Protein AF-A0AAV6RXW2-F1 (afdb_monomer)

Radius of gyration: 27.21 Å; Cα contacts (8 Å, |Δi|>4): 583; chains: 1; bounding box: 74×42×68 Å

InterPro domains:
  IPR007185 DNA polymerase alpha/delta/epsilon, subunit B [PF04042] (288-405)
  IPR016266 DNA polymerase epsilon, subunit B [PTHR12708] (6-405)
  IPR024639 DNA polymerase epsilon subunit B, N-terminal [PF12213] (5-75)

Mean predicted aligned error: 8.79 Å

Solvent-accessible surface area (backbone atoms only — not comparable to full-atom values): 23362 Å² total; per-residue (Å²): 113,71,63,63,53,52,49,47,51,51,54,56,48,55,36,45,76,73,65,32,42,70,37,73,68,27,47,51,54,52,41,63,62,52,69,80,51,58,79,92,50,43,66,61,51,51,52,52,36,50,54,39,43,70,73,46,80,69,92,56,53,64,40,49,48,68,52,50,53,51,14,50,48,58,67,68,50,61,73,81,78,53,80,86,67,80,78,78,80,35,36,60,90,65,43,57,59,64,42,79,35,80,90,75,74,40,76,40,52,42,91,65,50,90,64,78,81,89,60,96,83,63,54,78,63,56,64,53,46,55,57,51,50,55,48,50,58,50,49,59,50,36,46,69,34,78,54,40,40,77,81,59,92,89,58,81,80,66,89,85,69,84,66,52,67,77,47,58,53,45,63,54,73,71,46,92,59,74,42,59,92,45,34,31,66,26,29,32,41,71,88,45,92,98,40,40,29,38,34,50,99,70,37,72,43,42,48,41,60,91,69,42,42,70,55,95,76,90,86,52,78,71,38,63,30,33,40,30,26,34,35,49,95,80,34,39,40,29,48,35,40,39,67,65,71,85,79,55,70,66,60,53,33,72,73,64,47,57,61,38,72,79,40,65,93,56,85,42,31,69,91,74,36,67,65,58,50,49,53,58,67,71,42,77,77,70,35,77,46,82,49,66,55,51,23,48,75,37,68,68,51,51,53,51,48,52,52,49,50,61,70,30,42,88,63,47,40,50,28,41,38,43,26,28,27,50,48,86,62,77,54,66,95,49,33,68,60,53,48,37,53,27,44,49,53,49,45,53,56,44,63,73,38,60,53,34,55,77,61,26,32,40,37,37,30,54,20,80,72,40,78,68,80,68,88,52,80,74,30,72,36,61,54,61,91,61,45,48,72,41,38,73,74,43,70,55,48,46,70,33,15,30,62,62,84

Sequence (405 aa):
MDVVRKIKTKVSAGFKMRGLILRPEASKYLVEVLESINISELDDVIEKVLDAVEKQPLSSSMIELSVVKTAVQDCTQSCDETIDNVFNVIGAFDVPRYIYSVERKKFVSISMTRHPTPSLCGLARDKAELFRERYTLLQQRTHRHELFTPPAIGAAVEEGQNKFQLKTIEALLGSTAKLGEVIVLGMVTQLKEGKFYLEDQSGTVQLDMSKAQFHNGLYTESCFVLAEGWYEDSVFHVNGFGFPPTEPSSATRAYYGNTNFFGGPSTTSVKASAKLKQLEEENEDAMFIIVSDVWLDSVEVMEKLNLMFSGYAAMPPTCFIMCGNFSSAPYGKTQIKSLKESLKALADAICSFPSIHNSSRFVFVPGPEDPGPGTILPRPPLAEHITEEFRQRVPYSVFTTNPCR

Structure (mmCIF, N/CA/C/O backbone):
data_AF-A0AAV6RXW2-F1
#
_entry.id   AF-A0AAV6RXW2-F1
#
loop_
_atom_site.group_PDB
_atom_site.id
_atom_site.type_symbol
_atom_site.label_atom_id
_atom_site.label_alt_id
_atom_site.label_comp_id
_atom_site.label_asym_id
_atom_site.label_entity_id
_atom_site.label_seq_id
_atom_site.pdbx_PDB_ins_code
_atom_site.Cartn_x
_atom_site.Cartn_y
_atom_site.Cartn_z
_atom_site.occupancy
_atom_site.B_iso_or_equiv
_atom_site.auth_seq_id
_atom_site.auth_comp_id
_atom_site.auth_asym_id
_atom_site.auth_atom_id
_atom_site.pdbx_PDB_model_num
ATOM 1 N N . MET A 1 1 ? 40.373 10.418 32.970 1.00 54.53 1 MET A N 1
ATOM 2 C CA . MET A 1 1 ? 40.756 11.235 31.793 1.00 54.53 1 MET A CA 1
ATOM 3 C C . MET A 1 1 ? 40.830 10.420 30.500 1.00 54.53 1 MET A C 1
ATOM 5 O O . MET A 1 1 ? 40.301 10.888 29.499 1.00 54.53 1 MET A O 1
ATOM 9 N N . ASP A 1 2 ? 41.392 9.205 30.494 1.00 72.00 2 ASP A N 1
ATOM 10 C CA . ASP A 1 2 ? 41.502 8.406 29.256 1.00 72.00 2 ASP A CA 1
ATOM 11 C C . ASP A 1 2 ? 40.171 7.887 28.690 1.00 72.00 2 ASP A C 1
ATOM 13 O O . ASP A 1 2 ? 40.012 7.815 27.473 1.00 72.00 2 ASP A O 1
ATOM 17 N N . VAL A 1 3 ? 39.193 7.571 29.546 1.00 75.31 3 VAL A N 1
ATOM 18 C CA . VAL A 1 3 ? 37.870 7.075 29.115 1.00 75.31 3 VAL A CA 1
ATOM 19 C C . VAL A 1 3 ? 37.087 8.160 28.367 1.00 75.31 3 VAL A C 1
ATOM 21 O O . VAL A 1 3 ? 36.681 7.946 27.230 1.00 75.31 3 VAL A O 1
ATOM 24 N N . VAL A 1 4 ? 36.990 9.364 28.937 1.00 80.88 4 VAL A N 1
ATOM 25 C CA . VAL A 1 4 ? 36.334 10.536 28.323 1.00 80.88 4 VAL A CA 1
ATOM 26 C C . VAL A 1 4 ? 36.948 10.881 26.964 1.00 80.88 4 VAL A C 1
ATOM 28 O O . VAL A 1 4 ? 36.242 11.158 25.994 1.00 80.88 4 VAL A O 1
ATOM 31 N N . ARG A 1 5 ? 38.282 10.812 26.855 1.00 82.44 5 ARG A N 1
ATOM 32 C CA . ARG A 1 5 ? 38.988 11.050 25.590 1.00 82.44 5 ARG A CA 1
ATOM 33 C C . ARG A 1 5 ? 38.635 9.994 24.540 1.00 82.44 5 ARG A C 1
ATOM 35 O O . ARG A 1 5 ? 38.384 10.363 23.396 1.00 82.44 5 ARG A O 1
ATOM 42 N N . LYS A 1 6 ? 38.567 8.712 24.922 1.00 83.62 6 LYS A N 1
ATOM 43 C CA . LYS A 1 6 ? 38.149 7.614 24.032 1.00 83.62 6 LYS A CA 1
ATOM 44 C C . LYS A 1 6 ? 36.700 7.776 23.561 1.00 83.62 6 LYS A C 1
ATOM 46 O O . LYS A 1 6 ? 36.457 7.663 22.361 1.00 83.62 6 LYS A O 1
ATOM 51 N N . ILE A 1 7 ? 35.770 8.106 24.464 1.00 85.88 7 ILE A N 1
ATOM 52 C CA . ILE A 1 7 ? 34.358 8.374 24.131 1.00 85.88 7 ILE A CA 1
ATOM 53 C C . ILE A 1 7 ? 34.267 9.540 23.142 1.00 85.88 7 ILE A C 1
ATOM 55 O O . ILE A 1 7 ? 33.670 9.407 22.077 1.00 85.88 7 ILE A O 1
ATOM 59 N N . LYS A 1 8 ? 34.939 10.661 23.429 1.00 87.81 8 LYS A N 1
ATOM 60 C CA . LYS A 1 8 ? 34.956 11.838 22.549 1.00 87.81 8 LYS A CA 1
ATOM 61 C C . LYS A 1 8 ? 35.471 11.521 21.144 1.00 87.81 8 LYS A C 1
ATOM 63 O O . LYS A 1 8 ? 34.916 12.022 20.163 1.00 87.81 8 LYS A O 1
ATOM 68 N N . THR A 1 9 ? 36.521 10.706 21.032 1.00 88.12 9 THR A N 1
ATOM 69 C CA . THR A 1 9 ? 37.048 10.261 19.736 1.00 88.12 9 THR A CA 1
ATOM 70 C C . THR A 1 9 ? 36.038 9.391 18.994 1.00 88.12 9 THR A C 1
ATOM 72 O O . THR A 1 9 ? 35.799 9.656 17.818 1.00 88.12 9 THR A O 1
ATOM 75 N N . LYS A 1 10 ? 35.403 8.420 19.667 1.00 88.31 10 LYS A N 1
ATOM 76 C CA . LYS A 1 10 ? 34.365 7.564 19.068 1.00 88.31 10 LYS A CA 1
ATOM 77 C C . LYS A 1 10 ? 33.163 8.368 18.573 1.00 88.31 10 LYS A C 1
ATOM 79 O O . LYS A 1 10 ? 32.804 8.257 17.408 1.00 88.31 10 LYS A O 1
ATOM 84 N N . VAL A 1 11 ? 32.616 9.250 19.410 1.00 88.88 11 VAL A N 1
ATOM 85 C CA . VAL A 1 11 ? 31.496 10.137 19.050 1.00 88.88 11 VAL A CA 1
ATOM 86 C C . VAL A 1 11 ? 31.853 11.001 17.840 1.00 88.88 11 VAL A C 1
ATOM 88 O O . VAL A 1 11 ? 31.119 11.051 16.858 1.00 88.88 11 VAL A O 1
ATOM 91 N N . SER A 1 12 ? 33.019 11.651 17.867 1.00 87.75 12 SER A N 1
ATOM 92 C CA . SER A 1 12 ? 33.449 12.508 16.755 1.00 87.75 12 SER A CA 1
ATOM 93 C C . SER A 1 12 ? 33.665 11.715 15.463 1.00 87.75 12 SER A C 1
ATOM 95 O O . SER A 1 12 ? 33.399 12.236 14.382 1.00 87.75 12 SER A O 1
ATOM 97 N N . ALA A 1 13 ? 34.163 10.480 15.559 1.00 88.62 13 ALA A N 1
ATOM 98 C CA . ALA A 1 13 ? 34.334 9.594 14.414 1.00 88.62 13 ALA A CA 1
ATOM 99 C C . ALA A 1 13 ? 32.978 9.162 13.838 1.00 88.62 13 ALA A C 1
ATOM 101 O O . ALA A 1 13 ? 32.778 9.318 12.638 1.00 88.62 13 ALA A O 1
ATOM 102 N N . GLY A 1 14 ? 32.032 8.721 14.674 1.00 87.88 14 GLY A N 1
ATOM 103 C CA . GLY A 1 14 ? 30.694 8.304 14.238 1.00 87.88 14 GLY A CA 1
ATOM 104 C C . GLY A 1 14 ? 29.943 9.411 13.493 1.00 87.88 14 GLY A C 1
ATOM 105 O O . GLY A 1 14 ? 29.490 9.208 12.369 1.00 87.88 14 GLY A O 1
ATOM 106 N N . PHE A 1 15 ? 29.915 10.628 14.049 1.00 89.69 15 PHE A N 1
ATOM 107 C CA . PHE A 1 15 ? 29.293 11.776 13.377 1.00 89.69 15 PHE A CA 1
ATOM 108 C C . PHE A 1 15 ? 29.977 12.103 12.043 1.00 89.69 15 PHE A C 1
ATOM 110 O O . PHE A 1 15 ? 29.293 12.278 11.036 1.00 89.69 15 PHE A O 1
ATOM 117 N N . LYS A 1 16 ? 31.316 12.097 11.989 1.00 87.62 16 LYS A N 1
ATOM 118 C CA . LYS A 1 16 ? 32.053 12.344 10.737 1.00 87.62 16 LYS A CA 1
ATOM 119 C C . LYS A 1 16 ? 31.795 11.279 9.675 1.00 87.62 16 LYS A C 1
ATOM 121 O O . LYS A 1 16 ? 31.683 11.632 8.505 1.00 87.62 16 LYS A O 1
ATOM 126 N N . MET A 1 17 ? 31.670 10.009 10.064 1.00 84.94 17 MET A N 1
ATOM 127 C CA . MET A 1 17 ? 31.330 8.914 9.146 1.00 84.94 17 MET A CA 1
ATOM 128 C C . MET A 1 17 ? 29.948 9.103 8.511 1.00 84.94 17 MET A C 1
ATOM 130 O O . MET A 1 17 ? 29.745 8.716 7.364 1.00 84.94 17 MET A O 1
ATOM 134 N N . ARG A 1 18 ? 29.020 9.760 9.217 1.00 79.25 18 ARG A N 1
ATOM 135 C CA . ARG A 1 18 ? 27.705 10.165 8.696 1.00 79.25 18 ARG A CA 1
ATOM 136 C C . ARG A 1 18 ? 27.711 11.547 8.012 1.00 79.25 18 ARG A C 1
ATOM 138 O O . ARG A 1 18 ? 26.657 12.060 7.653 1.00 79.25 18 ARG A O 1
ATOM 145 N N . GLY A 1 19 ? 28.880 12.167 7.818 1.00 84.06 19 GLY A N 1
ATOM 146 C CA . GLY A 1 19 ? 29.010 13.496 7.202 1.00 84.06 19 GLY A CA 1
ATOM 147 C C . GLY A 1 19 ? 28.550 14.658 8.093 1.00 84.06 19 GLY A C 1
ATOM 148 O O . GLY A 1 19 ? 28.296 15.754 7.593 1.00 84.06 19 GLY A O 1
ATOM 149 N N . LEU A 1 20 ? 28.438 14.432 9.403 1.00 88.81 20 LEU A N 1
ATOM 150 C CA . LEU A 1 20 ? 27.993 15.403 10.399 1.00 88.81 20 LEU A CA 1
ATOM 151 C C . LEU A 1 20 ? 29.170 15.900 11.251 1.00 88.81 20 LEU A C 1
ATOM 153 O O . LEU A 1 20 ? 30.130 15.178 11.526 1.00 88.81 20 LEU A O 1
ATOM 157 N N . ILE A 1 21 ? 29.091 17.148 11.709 1.00 90.38 21 ILE A N 1
ATOM 158 C CA . ILE A 1 21 ? 30.099 17.776 12.566 1.00 90.38 21 ILE A CA 1
ATOM 159 C C . ILE A 1 21 ? 29.407 18.344 13.802 1.00 90.38 21 ILE A C 1
ATOM 161 O O . ILE A 1 21 ? 28.573 19.241 13.710 1.00 90.38 21 ILE A O 1
ATOM 165 N N . LEU A 1 22 ? 29.773 17.845 14.982 1.00 90.25 22 LEU A N 1
ATOM 166 C CA . LEU A 1 22 ? 29.256 18.355 16.252 1.00 90.25 22 LEU A CA 1
ATOM 167 C C . LEU A 1 22 ? 29.900 19.694 16.615 1.00 90.25 22 LEU A C 1
ATOM 169 O O . LEU A 1 22 ? 31.129 19.820 16.627 1.00 90.25 22 LEU A O 1
ATOM 173 N N . ARG A 1 23 ? 29.081 20.675 17.007 1.00 91.56 23 ARG A N 1
ATOM 174 C CA . ARG A 1 23 ? 29.591 21.880 17.673 1.00 91.56 23 ARG A CA 1
ATOM 175 C C . ARG A 1 23 ? 30.205 21.530 19.041 1.00 91.56 23 ARG A C 1
ATOM 177 O O . ARG A 1 23 ? 29.779 20.554 19.663 1.00 91.56 23 ARG A O 1
ATOM 184 N N . PRO A 1 24 ? 31.167 22.324 19.553 1.00 90.69 24 PRO A N 1
ATOM 185 C CA . PRO A 1 24 ? 31.866 22.017 20.806 1.00 90.69 24 PRO A CA 1
ATOM 186 C C . PRO A 1 24 ? 30.937 21.757 22.000 1.00 90.69 24 PRO A C 1
ATOM 188 O O . PRO A 1 24 ? 31.159 20.811 22.752 1.00 90.69 24 PRO A O 1
ATOM 191 N N . GLU A 1 25 ? 29.872 22.548 22.140 1.00 90.75 25 GLU A N 1
ATOM 192 C CA . GLU A 1 25 ? 28.887 22.410 23.221 1.00 90.75 25 GLU A CA 1
ATOM 193 C C . GLU A 1 25 ? 28.057 21.128 23.096 1.00 90.75 25 GLU A C 1
ATOM 195 O O . GLU A 1 25 ? 27.846 20.428 24.083 1.00 90.75 25 GLU A O 1
ATOM 200 N N . ALA A 1 26 ? 27.651 20.778 21.872 1.00 91.06 26 ALA A N 1
ATOM 201 C CA . ALA A 1 26 ? 26.920 19.550 21.576 1.00 91.06 26 ALA A CA 1
ATOM 202 C C . ALA A 1 26 ? 27.782 18.303 21.837 1.00 91.06 26 ALA A C 1
ATOM 204 O O . ALA A 1 26 ? 27.320 17.335 22.436 1.00 91.06 26 ALA A O 1
ATOM 205 N N . SER A 1 27 ? 29.063 18.355 21.448 1.00 91.44 27 SER A N 1
ATOM 206 C CA . SER A 1 27 ? 30.031 17.292 21.729 1.00 91.44 27 SER A CA 1
ATOM 207 C C . SER A 1 27 ? 30.276 17.122 23.225 1.00 91.44 27 SER A C 1
ATOM 209 O O . SER A 1 27 ? 30.355 15.986 23.683 1.00 91.44 27 SER A O 1
ATOM 211 N N . LYS A 1 28 ? 30.392 18.220 23.982 1.00 91.75 28 LYS A N 1
ATOM 212 C CA . LYS A 1 28 ? 30.582 18.163 25.435 1.00 91.75 28 LYS A CA 1
ATOM 213 C C . LYS A 1 28 ? 29.381 17.504 26.115 1.00 91.75 28 LYS A C 1
ATOM 215 O O . LYS A 1 28 ? 29.573 16.540 26.843 1.00 91.75 28 LYS A O 1
ATOM 220 N N . TYR A 1 29 ? 28.170 17.961 25.797 1.00 92.12 29 TYR A N 1
ATOM 221 C CA . TYR A 1 29 ? 26.935 17.393 26.339 1.00 92.12 29 TYR A CA 1
ATOM 222 C C . TYR A 1 29 ? 26.793 15.896 26.034 1.00 92.12 29 TYR A C 1
ATOM 224 O O . TYR A 1 29 ? 26.513 15.109 26.930 1.00 92.12 29 TYR A O 1
ATOM 232 N N . LEU A 1 30 ? 27.028 15.479 24.785 1.00 89.50 30 LEU A N 1
ATOM 233 C CA . LEU A 1 30 ? 26.882 14.070 24.417 1.00 89.50 30 LEU A CA 1
ATOM 234 C C . LEU A 1 30 ? 27.905 13.177 25.128 1.00 89.50 30 LEU A C 1
ATOM 236 O O . LEU A 1 30 ? 27.565 12.079 25.550 1.00 89.50 30 LEU A O 1
ATOM 240 N N . VAL A 1 31 ? 29.144 13.646 25.293 1.00 90.62 31 VAL A N 1
ATOM 241 C CA . VAL A 1 31 ? 30.161 12.906 26.052 1.00 90.62 31 VAL A CA 1
ATOM 242 C C . VAL A 1 31 ? 29.749 12.772 27.521 1.00 90.62 31 VAL A C 1
ATOM 244 O O . VAL A 1 31 ? 29.837 11.669 28.045 1.00 90.62 31 VAL A O 1
ATOM 247 N N . GLU A 1 32 ? 29.227 13.832 28.148 1.00 89.88 32 GLU A N 1
ATOM 248 C CA . GLU A 1 32 ? 28.729 13.797 29.536 1.00 89.88 32 GLU A CA 1
ATOM 249 C C . GLU A 1 32 ? 27.580 12.790 29.722 1.00 89.88 32 GLU A C 1
ATOM 251 O O . GLU A 1 32 ? 27.554 12.061 30.710 1.00 89.88 32 GLU A O 1
ATOM 256 N N . VAL A 1 33 ? 26.653 12.692 28.76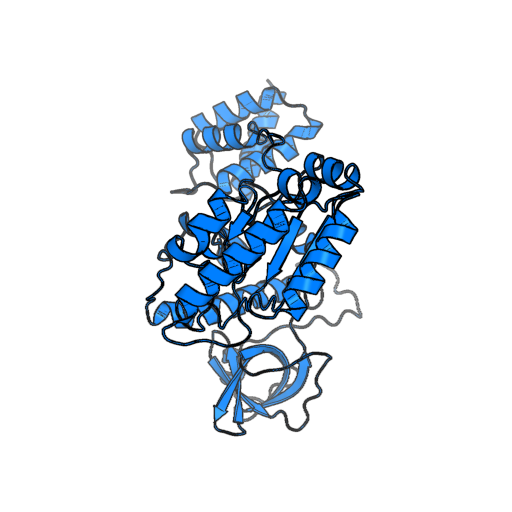2 1.00 86.88 33 VAL A N 1
ATOM 257 C CA . VAL A 1 33 ? 25.564 11.697 28.804 1.00 86.88 33 VAL A CA 1
ATOM 258 C C . VAL A 1 33 ? 26.122 10.273 28.679 1.00 86.88 33 VAL A C 1
ATOM 260 O O . VAL A 1 33 ? 25.771 9.391 29.465 1.00 86.88 33 VAL A O 1
ATOM 263 N N . LEU A 1 34 ? 27.024 10.050 27.720 1.00 87.44 34 LEU A N 1
ATOM 264 C CA . LEU A 1 34 ? 27.576 8.727 27.416 1.00 87.44 34 LEU A CA 1
ATOM 265 C C . LEU A 1 34 ? 28.597 8.222 28.452 1.00 87.44 34 LEU A C 1
ATOM 267 O O . LEU A 1 34 ? 28.897 7.032 28.468 1.00 87.44 34 LEU A O 1
ATOM 271 N N . GLU A 1 35 ? 29.120 9.084 29.330 1.00 86.94 35 GLU A N 1
ATOM 272 C CA . GLU A 1 35 ? 30.011 8.684 30.433 1.00 86.94 35 GLU A CA 1
ATOM 273 C C . GLU A 1 35 ? 29.347 7.709 31.416 1.00 86.94 35 GLU A C 1
ATOM 275 O O . GLU A 1 35 ? 30.037 6.897 32.032 1.00 86.94 35 GLU A O 1
ATOM 280 N N . SER A 1 36 ? 28.019 7.771 31.542 1.00 80.81 36 SER A N 1
ATOM 281 C CA . SER A 1 36 ? 27.227 6.913 32.432 1.00 80.81 36 SER A CA 1
ATOM 282 C C . SER A 1 36 ? 26.891 5.532 31.850 1.00 80.81 36 SER A C 1
ATOM 284 O O . SER A 1 36 ? 26.310 4.702 32.548 1.00 80.81 36 SER A O 1
ATOM 286 N N . ILE A 1 37 ? 27.255 5.274 30.590 1.00 82.50 37 ILE A N 1
ATOM 287 C CA . ILE A 1 37 ? 26.853 4.080 29.837 1.00 82.50 37 ILE A CA 1
ATOM 288 C C . ILE A 1 37 ? 27.973 3.037 29.837 1.00 82.50 37 ILE A C 1
ATOM 290 O O . ILE A 1 37 ? 29.160 3.357 29.737 1.00 82.50 37 ILE A O 1
ATOM 294 N N . ASN A 1 38 ? 27.591 1.763 29.917 1.00 82.50 38 ASN A N 1
ATOM 295 C CA . ASN A 1 38 ? 28.522 0.643 29.849 1.00 82.50 38 ASN A CA 1
ATOM 296 C C . ASN A 1 38 ? 29.293 0.629 28.518 1.00 82.50 38 ASN A C 1
ATOM 298 O O . ASN A 1 38 ? 28.727 0.811 27.442 1.00 82.50 38 ASN A O 1
ATOM 302 N N . ILE A 1 39 ? 30.597 0.332 28.572 1.00 79.00 39 ILE A N 1
ATOM 303 C CA . ILE A 1 39 ? 31.483 0.335 27.390 1.00 79.00 39 ILE A CA 1
ATOM 304 C C . ILE A 1 39 ? 31.010 -0.652 26.308 1.00 79.00 39 ILE A C 1
ATOM 306 O O . ILE A 1 39 ? 31.219 -0.390 25.126 1.00 79.00 39 ILE A O 1
ATOM 310 N N . SER A 1 40 ? 30.372 -1.760 26.702 1.00 80.75 40 SER A N 1
ATOM 311 C CA . SER A 1 40 ? 29.815 -2.767 25.789 1.00 80.75 40 SER A CA 1
ATOM 312 C C . SER A 1 40 ? 28.620 -2.267 24.974 1.00 80.75 40 SER A C 1
ATOM 314 O O . SER A 1 40 ? 28.404 -2.767 23.881 1.00 80.75 40 SER A O 1
ATOM 316 N N . GLU A 1 41 ? 27.870 -1.288 25.485 1.00 82.38 41 GLU A N 1
ATOM 317 C CA . GLU A 1 41 ? 26.663 -0.733 24.849 1.00 82.38 41 GLU A CA 1
ATOM 318 C C . GLU A 1 41 ? 26.932 0.618 24.173 1.00 82.38 41 GLU A C 1
ATOM 320 O O . GLU A 1 41 ? 26.089 1.149 23.453 1.00 82.38 41 GLU A O 1
ATOM 325 N N . LEU A 1 42 ? 28.113 1.198 24.404 1.00 84.56 42 LEU A N 1
ATOM 326 C CA . LEU A 1 42 ? 28.456 2.545 23.961 1.00 84.56 42 LEU A CA 1
ATOM 327 C C . LEU A 1 42 ? 28.309 2.727 22.444 1.00 84.56 42 LEU A C 1
ATOM 329 O O . LEU A 1 42 ? 27.800 3.756 22.008 1.00 84.56 42 LEU A O 1
ATOM 333 N N . ASP A 1 43 ? 28.762 1.755 21.651 1.00 83.75 43 ASP A N 1
ATOM 334 C CA . ASP A 1 43 ? 28.696 1.847 20.188 1.00 83.75 43 ASP A CA 1
ATOM 335 C C . ASP A 1 43 ? 27.235 1.796 19.698 1.00 83.75 43 ASP A C 1
ATOM 337 O O . ASP A 1 43 ? 26.844 2.612 18.863 1.00 83.75 43 ASP A O 1
ATOM 341 N N . ASP A 1 44 ? 26.398 0.953 20.309 1.00 81.19 44 ASP A N 1
ATOM 342 C CA . ASP A 1 44 ? 24.967 0.864 19.994 1.00 81.19 44 ASP A CA 1
ATOM 343 C C . ASP A 1 44 ? 24.220 2.151 20.359 1.00 81.19 44 ASP A C 1
ATOM 345 O O . ASP A 1 44 ? 23.362 2.618 19.609 1.00 81.19 44 ASP A O 1
ATOM 349 N N . VAL A 1 45 ? 24.540 2.761 21.506 1.00 84.75 45 VAL A N 1
ATOM 350 C CA . VAL A 1 45 ? 23.910 4.026 21.913 1.00 84.75 45 VAL A CA 1
ATOM 351 C C . VAL A 1 45 ? 24.362 5.180 21.019 1.00 84.75 45 VAL A C 1
ATOM 353 O O . VAL A 1 45 ? 23.542 6.031 20.670 1.00 84.75 45 VAL A O 1
ATOM 356 N N . ILE A 1 46 ? 25.631 5.211 20.599 1.00 87.44 46 ILE A N 1
ATOM 357 C CA . ILE A 1 46 ? 26.117 6.212 19.640 1.00 87.44 46 ILE A CA 1
ATOM 358 C C . ILE A 1 46 ? 25.357 6.095 18.314 1.00 87.44 46 ILE A C 1
ATOM 360 O O . ILE A 1 46 ? 24.897 7.118 17.807 1.00 87.44 46 ILE A O 1
ATOM 364 N N . GLU A 1 47 ? 25.174 4.885 17.781 1.00 84.94 47 GLU A N 1
ATOM 365 C CA . GLU A 1 47 ? 24.382 4.672 16.561 1.00 84.94 47 GLU A CA 1
ATOM 366 C C . GLU A 1 47 ? 22.913 5.085 16.751 1.00 84.94 47 GLU A C 1
ATOM 368 O O . GLU A 1 47 ? 22.370 5.796 15.907 1.00 84.94 47 GLU A O 1
ATOM 373 N N . LYS A 1 48 ? 22.282 4.766 17.893 1.00 83.50 48 LYS A N 1
ATOM 374 C CA . LYS A 1 48 ? 20.908 5.218 18.199 1.00 83.50 48 LYS A CA 1
ATOM 375 C C . LYS A 1 48 ? 20.779 6.742 18.201 1.00 83.50 48 LYS A C 1
ATOM 377 O O . LYS A 1 48 ? 19.845 7.278 17.605 1.00 83.50 48 LYS A O 1
ATOM 382 N N . VAL A 1 49 ? 21.716 7.445 18.843 1.00 88.19 49 VAL A N 1
ATOM 383 C CA . VAL A 1 49 ? 21.715 8.915 18.880 1.00 88.19 49 VAL A CA 1
ATOM 384 C C . VAL A 1 49 ? 21.980 9.491 17.490 1.00 88.19 49 VAL A C 1
ATOM 386 O O . VAL A 1 49 ? 21.331 10.464 17.112 1.00 88.19 49 VAL A O 1
ATOM 389 N N . LEU A 1 50 ? 22.890 8.903 16.707 1.00 87.12 50 LEU A N 1
ATOM 390 C CA . LEU A 1 50 ? 23.140 9.311 15.320 1.00 87.12 50 LEU A CA 1
ATOM 391 C C . LEU A 1 50 ? 21.882 9.185 14.462 1.00 87.12 50 LEU A C 1
ATOM 393 O O . LEU A 1 50 ? 21.510 10.137 13.777 1.00 87.12 50 LEU A O 1
ATOM 397 N N . ASP A 1 51 ? 21.193 8.051 14.548 1.00 83.12 51 ASP A N 1
ATOM 398 C CA . ASP A 1 51 ? 19.950 7.825 13.821 1.00 83.12 51 ASP A CA 1
ATOM 399 C C . ASP A 1 51 ? 18.843 8.790 14.287 1.00 83.12 51 ASP A C 1
ATOM 401 O O . ASP A 1 51 ? 18.088 9.306 13.462 1.00 83.12 51 ASP A O 1
ATOM 405 N N . ALA A 1 52 ? 18.758 9.104 15.585 1.00 84.62 52 ALA A N 1
ATOM 406 C CA . ALA A 1 52 ? 17.822 10.100 16.114 1.00 84.62 52 ALA A CA 1
ATOM 407 C C . ALA A 1 52 ? 18.149 11.536 15.657 1.00 84.62 52 ALA A C 1
ATOM 409 O O . ALA A 1 52 ? 17.241 12.316 15.375 1.00 84.62 52 ALA A O 1
ATOM 410 N N . VAL A 1 53 ? 19.431 11.891 15.516 1.00 87.62 53 VAL A N 1
ATOM 411 C CA . VAL A 1 53 ? 19.851 13.173 14.925 1.00 87.62 53 VAL A CA 1
ATOM 412 C C . VAL A 1 53 ? 19.475 13.235 13.443 1.00 87.62 53 VAL A C 1
ATOM 414 O O . VAL A 1 53 ? 18.953 14.248 12.983 1.00 87.62 53 VAL A O 1
ATOM 417 N N . GLU A 1 54 ? 19.696 12.158 12.686 1.00 83.50 54 GLU A N 1
ATOM 418 C CA . GLU A 1 54 ? 19.366 12.099 11.256 1.00 83.50 54 GLU A CA 1
ATOM 419 C C . GLU A 1 54 ? 17.856 12.168 10.970 1.00 83.50 54 GLU A C 1
ATOM 421 O O . GLU A 1 54 ? 17.466 12.576 9.874 1.00 83.50 54 GLU A O 1
ATOM 426 N N . LYS A 1 55 ? 17.008 11.801 11.939 1.00 78.50 55 LYS A N 1
ATOM 427 C CA . LYS A 1 55 ? 15.541 11.923 11.859 1.00 78.50 55 LYS A CA 1
ATOM 428 C C . LYS A 1 55 ? 15.027 13.352 12.046 1.00 78.50 55 LYS A C 1
ATOM 430 O O . LYS A 1 55 ? 13.856 13.607 11.774 1.00 78.50 55 LYS A O 1
ATOM 435 N N . GLN A 1 56 ? 15.862 14.277 12.512 1.00 84.31 56 GLN A N 1
ATOM 436 C CA . GLN A 1 56 ? 15.463 15.663 12.749 1.00 84.31 56 GLN A CA 1
ATOM 437 C C . GLN A 1 56 ? 15.667 16.535 11.500 1.00 84.31 56 GLN A C 1
ATOM 439 O O . GLN A 1 56 ? 16.570 16.270 10.706 1.00 84.31 56 GLN A O 1
ATOM 444 N N . PRO A 1 57 ? 14.882 17.615 11.312 1.00 77.25 57 PRO A N 1
ATOM 445 C CA . PRO A 1 57 ? 15.052 18.555 10.204 1.00 77.25 57 PRO A CA 1
ATOM 446 C C . PRO A 1 57 ? 16.346 19.377 10.357 1.00 77.25 57 PRO A C 1
ATOM 448 O O . PRO A 1 57 ? 16.350 20.489 10.881 1.00 77.25 57 PRO A O 1
ATOM 451 N N . LEU A 1 58 ? 17.466 18.820 9.893 1.00 82.00 58 LEU A N 1
ATOM 452 C CA . LEU A 1 58 ? 18.775 19.468 9.961 1.00 82.00 58 LEU A CA 1
ATOM 453 C C . LEU A 1 58 ? 18.888 20.605 8.937 1.00 82.00 58 LEU A C 1
ATOM 455 O O . LEU A 1 58 ? 18.740 20.393 7.733 1.00 82.00 58 LEU A O 1
ATOM 459 N N . SER A 1 59 ? 19.227 21.806 9.408 1.00 77.12 59 SER A N 1
ATOM 460 C CA . SER A 1 59 ? 19.501 22.973 8.557 1.00 77.12 59 SER A CA 1
ATOM 461 C C . SER A 1 59 ? 20.904 22.955 7.938 1.00 77.12 59 SER A C 1
ATOM 463 O O . SER A 1 59 ? 21.141 23.595 6.915 1.00 77.12 59 SER A O 1
ATOM 465 N N . SER A 1 60 ? 21.847 22.225 8.543 1.00 83.69 60 SER A N 1
ATOM 466 C CA . SER A 1 60 ? 23.225 22.085 8.068 1.00 83.69 60 SER A CA 1
ATOM 467 C C . SER A 1 60 ? 23.872 20.800 8.598 1.00 83.69 60 SER A C 1
ATOM 469 O O . SER A 1 60 ? 23.345 20.165 9.510 1.00 83.69 60 SER A O 1
ATOM 471 N N . SER A 1 61 ? 25.044 20.438 8.069 1.00 85.75 61 SER A N 1
ATOM 472 C CA . SER A 1 61 ? 25.876 19.351 8.613 1.00 85.75 61 SER A CA 1
ATOM 473 C C . SER A 1 61 ? 26.514 19.691 9.968 1.00 85.75 61 SER A C 1
ATOM 475 O O . SER A 1 61 ? 27.080 18.810 10.613 1.00 85.75 61 SER A O 1
ATOM 477 N N . MET A 1 62 ? 26.422 20.949 10.417 1.00 88.56 62 MET A N 1
ATOM 478 C CA . MET A 1 62 ? 26.894 21.395 11.726 1.00 88.56 62 MET A CA 1
ATOM 479 C C . MET A 1 62 ? 25.784 21.209 12.764 1.00 88.56 62 MET A C 1
ATOM 481 O O . MET A 1 62 ? 24.823 21.977 12.806 1.00 88.56 62 MET A O 1
ATOM 485 N N . ILE A 1 63 ? 25.931 20.207 13.626 1.00 91.75 63 ILE A N 1
ATOM 486 C CA . ILE A 1 63 ? 24.909 19.811 14.595 1.00 91.75 63 ILE A CA 1
ATOM 487 C C . ILE A 1 63 ? 24.991 20.677 15.857 1.00 91.75 63 ILE A C 1
ATOM 489 O O . ILE A 1 63 ? 26.031 20.755 16.524 1.00 91.75 63 ILE A O 1
ATOM 493 N N . GLU A 1 64 ? 23.874 21.327 16.177 1.00 91.44 64 GLU A N 1
ATOM 494 C CA . GLU A 1 64 ? 23.708 22.202 17.339 1.00 91.44 64 GLU A CA 1
ATOM 495 C C . GLU A 1 64 ? 23.286 21.429 18.595 1.00 91.44 64 GLU A C 1
ATOM 497 O O . GLU A 1 64 ? 22.794 20.302 18.532 1.00 91.44 64 GLU A O 1
ATOM 502 N N . LEU A 1 65 ? 23.475 22.046 19.765 1.00 91.00 65 LEU A N 1
ATOM 503 C CA . LEU A 1 65 ? 23.173 21.423 21.056 1.00 91.00 65 LEU A CA 1
ATOM 504 C C . LEU A 1 65 ? 21.690 21.040 21.196 1.00 91.00 65 LEU A C 1
ATOM 506 O O . LEU A 1 65 ? 21.385 20.005 21.780 1.00 91.00 65 LEU A O 1
ATOM 510 N N . SER A 1 66 ? 20.775 21.852 20.661 1.00 89.94 66 SER A N 1
ATOM 511 C CA . SER A 1 66 ? 19.327 21.592 20.667 1.00 89.94 66 SER A CA 1
ATOM 512 C C . SER A 1 66 ? 18.970 20.279 19.963 1.00 89.94 66 SER A C 1
ATOM 514 O O . SER A 1 66 ? 18.191 19.488 20.494 1.00 89.94 66 SER A O 1
ATOM 516 N N . VAL A 1 67 ? 19.600 20.016 18.816 1.00 89.62 67 VAL A N 1
ATOM 517 C CA . VAL A 1 67 ? 19.398 18.800 18.015 1.00 89.62 67 VAL A CA 1
ATOM 518 C C . VAL A 1 67 ? 19.859 17.565 18.788 1.00 89.62 67 VAL A C 1
ATOM 520 O O . VAL A 1 67 ? 19.140 16.572 18.877 1.00 89.62 67 VAL A O 1
ATOM 523 N N . VAL A 1 68 ? 21.038 17.634 19.416 1.00 90.19 68 VAL A N 1
ATOM 524 C CA . VAL A 1 68 ? 21.567 16.518 20.217 1.00 90.19 68 VAL A CA 1
ATOM 525 C C . VAL A 1 68 ? 20.735 16.278 21.473 1.00 90.19 68 VAL A C 1
ATOM 527 O O . VAL A 1 68 ? 20.469 15.129 21.799 1.00 90.19 68 VAL A O 1
ATOM 530 N N . LYS A 1 69 ? 20.287 17.331 22.167 1.00 89.19 69 LYS A N 1
ATOM 531 C CA . LYS A 1 69 ? 19.405 17.188 23.337 1.00 89.19 69 LYS A CA 1
ATOM 532 C C . LYS A 1 69 ? 18.106 16.475 22.981 1.00 89.19 69 LYS A C 1
ATOM 534 O O . LYS A 1 69 ? 17.733 15.546 23.686 1.00 89.19 69 LYS A O 1
ATOM 539 N N . THR A 1 70 ? 17.478 16.871 21.877 1.00 85.62 70 THR A N 1
ATOM 540 C CA . THR A 1 70 ? 16.253 16.230 21.378 1.00 85.62 70 THR A CA 1
ATOM 541 C C . THR A 1 70 ? 16.522 14.770 21.015 1.00 85.62 70 THR A C 1
ATOM 543 O O . THR A 1 70 ? 15.817 13.890 21.481 1.00 85.62 70 THR A O 1
ATOM 546 N N . ALA A 1 71 ? 17.619 14.484 20.303 1.00 86.94 71 ALA A N 1
ATOM 547 C CA . ALA A 1 71 ? 17.988 13.111 19.945 1.00 86.94 71 ALA A CA 1
ATOM 548 C C . ALA A 1 71 ? 18.227 12.221 21.174 1.00 86.94 71 ALA A C 1
ATOM 550 O O . ALA A 1 71 ? 17.798 11.072 21.204 1.00 86.94 71 ALA A O 1
ATOM 551 N N . VAL A 1 72 ? 18.918 12.741 22.191 1.00 87.12 72 VAL A N 1
ATOM 552 C CA . VAL A 1 72 ? 19.168 12.012 23.440 1.00 87.12 72 VAL A CA 1
ATOM 553 C C . VAL A 1 72 ? 17.863 11.789 24.206 1.00 87.12 72 VAL A C 1
ATOM 555 O O . VAL A 1 72 ? 17.669 10.697 24.728 1.00 87.12 72 VAL A O 1
ATOM 558 N N . GLN A 1 73 ? 16.966 12.779 24.246 1.00 83.00 73 GLN A N 1
ATOM 559 C CA . GLN A 1 73 ? 15.635 12.644 24.846 1.00 83.00 73 GLN A CA 1
ATOM 560 C C . GLN A 1 73 ? 14.783 11.598 24.123 1.00 83.00 73 GLN A C 1
ATOM 562 O O . GLN A 1 73 ? 14.197 10.754 24.788 1.00 83.00 73 GLN A O 1
ATOM 567 N N . ASP A 1 74 ? 14.784 11.584 22.791 1.00 77.75 74 ASP A N 1
ATOM 568 C CA . ASP A 1 74 ? 14.091 10.568 21.990 1.00 77.75 74 ASP A CA 1
ATOM 569 C C . ASP A 1 74 ? 14.661 9.159 22.234 1.00 77.75 74 ASP A C 1
ATOM 571 O O . ASP A 1 74 ? 13.939 8.168 22.177 1.00 77.75 74 ASP A O 1
ATOM 575 N N . CYS A 1 75 ? 15.967 9.050 22.510 1.00 77.00 75 CYS A N 1
ATOM 576 C CA . CYS A 1 75 ? 16.610 7.771 22.817 1.00 77.00 75 CYS A CA 1
ATOM 577 C C . CYS A 1 75 ? 16.331 7.282 24.246 1.00 77.00 75 CYS A C 1
ATOM 579 O O . CYS A 1 75 ? 16.368 6.074 24.481 1.00 77.00 75 CYS A O 1
ATOM 581 N N . THR A 1 76 ? 16.105 8.190 25.203 1.00 71.12 76 THR A N 1
ATOM 582 C CA . THR A 1 76 ? 15.809 7.849 26.607 1.00 71.12 76 THR A CA 1
ATOM 583 C C . THR A 1 76 ? 14.321 7.688 26.873 1.00 71.12 76 THR A C 1
ATOM 585 O O . THR A 1 76 ? 13.940 6.871 27.707 1.00 71.12 76 THR A O 1
ATOM 588 N N . GLN A 1 77 ? 13.473 8.400 26.133 1.00 61.50 77 GLN A N 1
ATOM 589 C CA . GLN A 1 77 ? 12.059 8.088 25.990 1.00 61.50 77 GLN A CA 1
ATOM 590 C C . GLN A 1 77 ? 11.924 6.869 25.073 1.00 61.50 77 GLN A C 1
ATOM 592 O O . GLN A 1 77 ? 11.423 6.958 23.954 1.00 61.50 77 GLN A O 1
ATOM 597 N N . SER A 1 78 ? 12.327 5.687 25.555 1.00 52.84 78 SER A N 1
ATOM 598 C CA . SER A 1 78 ? 11.623 4.482 25.120 1.00 52.84 78 SER A CA 1
ATOM 599 C C . SER A 1 78 ? 10.158 4.787 25.375 1.00 52.84 78 SER A C 1
ATOM 601 O O . SER A 1 78 ? 9.810 5.033 26.531 1.00 52.84 78 SER A O 1
ATOM 603 N N . CYS A 1 79 ? 9.356 4.918 24.316 1.00 49.94 79 CYS A N 1
ATOM 604 C CA . CYS A 1 79 ? 7.943 5.224 24.445 1.00 49.94 79 CYS A CA 1
ATOM 605 C C . CYS A 1 79 ? 7.412 4.342 25.569 1.00 49.94 79 CYS A C 1
ATOM 607 O O . CYS A 1 79 ? 7.591 3.123 25.505 1.00 49.94 79 CYS A O 1
ATOM 609 N N . ASP A 1 80 ? 6.875 4.954 26.625 1.00 43.38 80 ASP A N 1
ATOM 610 C CA . ASP A 1 80 ? 6.079 4.231 27.600 1.00 43.38 80 ASP A CA 1
ATOM 611 C C . ASP A 1 80 ? 4.954 3.640 26.752 1.00 43.38 80 ASP A C 1
ATOM 613 O O . ASP A 1 80 ? 4.008 4.331 26.375 1.00 43.38 80 ASP A O 1
ATOM 617 N N . GLU A 1 81 ? 5.149 2.405 26.283 1.00 50.78 81 GLU A N 1
ATOM 618 C CA . GLU A 1 81 ? 4.147 1.619 25.588 1.00 50.78 81 GLU A CA 1
ATOM 619 C C . GLU A 1 81 ? 3.110 1.321 26.667 1.00 50.78 81 GLU A C 1
ATOM 621 O O . GLU A 1 81 ? 3.108 0.248 27.282 1.00 50.78 81 GLU A O 1
ATOM 626 N N . THR A 1 82 ? 2.308 2.334 26.994 1.00 46.69 82 THR A N 1
ATOM 627 C CA . THR A 1 82 ? 1.122 2.184 27.806 1.00 46.69 82 THR A CA 1
ATOM 628 C C . THR A 1 82 ? 0.294 1.111 27.117 1.00 46.69 82 THR A C 1
ATOM 630 O O . THR A 1 82 ? 0.123 1.112 25.894 1.00 46.69 82 THR A O 1
ATOM 633 N N . ILE A 1 83 ? -0.153 0.138 27.908 1.00 49.91 83 ILE A N 1
ATOM 634 C CA . ILE A 1 83 ? -0.871 -1.063 27.453 1.00 49.91 83 ILE A CA 1
ATOM 635 C C . ILE A 1 83 ? -2.091 -0.691 26.580 1.00 49.91 83 ILE A C 1
ATOM 637 O O . ILE A 1 83 ? -2.512 -1.469 25.727 1.00 49.91 83 ILE A O 1
ATOM 641 N N . ASP A 1 84 ? -2.589 0.539 26.708 1.00 47.16 84 ASP A N 1
ATOM 642 C CA . ASP A 1 84 ? -3.700 1.094 25.936 1.00 47.16 84 ASP A CA 1
ATOM 643 C C . ASP A 1 84 ? -3.456 1.167 24.410 1.00 47.16 84 ASP A C 1
ATOM 645 O O . ASP A 1 84 ? -4.420 1.183 23.647 1.00 47.16 84 ASP A O 1
ATOM 649 N N . ASN A 1 85 ? -2.201 1.140 23.934 1.00 61.97 85 ASN A N 1
ATOM 650 C CA . ASN A 1 85 ? -1.851 1.362 22.519 1.00 61.97 85 ASN A CA 1
ATOM 651 C C . ASN A 1 85 ? -1.459 0.095 21.724 1.00 61.97 85 ASN A C 1
ATOM 653 O O . ASN A 1 85 ? -0.857 0.213 20.655 1.00 61.97 85 ASN A O 1
ATOM 657 N N . VAL A 1 86 ? -1.777 -1.117 22.201 1.00 84.00 86 VAL A N 1
ATOM 658 C CA . VAL A 1 86 ? -1.359 -2.382 21.543 1.00 84.00 86 VAL A CA 1
ATOM 659 C C . VAL A 1 86 ? -2.039 -2.610 20.185 1.00 84.00 86 VAL A C 1
ATOM 661 O O . VAL A 1 86 ? -1.420 -3.143 19.267 1.00 84.00 86 VAL A O 1
ATOM 664 N N . PHE A 1 87 ? -3.291 -2.172 20.016 1.00 90.00 87 PHE A N 1
ATOM 665 C CA . PHE A 1 87 ? -4.033 -2.335 18.763 1.00 90.00 87 PHE A CA 1
ATOM 666 C C . PHE A 1 87 ? -4.565 -0.991 18.260 1.00 90.00 87 PHE A C 1
ATOM 668 O O . PHE A 1 87 ? -5.430 -0.384 18.892 1.00 90.00 87 PHE A O 1
ATOM 675 N N . ASN A 1 88 ? -4.049 -0.575 17.099 1.00 93.44 88 ASN A N 1
ATOM 676 C CA . ASN A 1 88 ? -4.354 0.679 16.419 1.00 93.44 88 ASN A CA 1
ATOM 677 C C . ASN A 1 88 ? -4.891 0.401 15.011 1.00 93.44 88 ASN A C 1
ATOM 679 O O . ASN A 1 88 ? -4.450 -0.547 14.366 1.00 93.44 88 ASN A O 1
ATOM 683 N N . VAL A 1 89 ? -5.785 1.264 14.533 1.00 96.25 89 VAL A N 1
ATOM 684 C CA . VAL A 1 89 ? -6.272 1.276 13.147 1.00 96.25 89 VAL A CA 1
ATOM 685 C C . VAL A 1 89 ? -5.764 2.554 12.496 1.00 96.25 89 VAL A C 1
ATOM 687 O O . VAL A 1 89 ? -5.994 3.641 13.023 1.00 96.25 89 VAL A O 1
ATOM 690 N N . ILE A 1 90 ? -5.064 2.435 11.372 1.00 97.44 90 ILE A N 1
ATOM 691 C CA . ILE A 1 90 ? -4.402 3.560 10.710 1.00 97.44 90 ILE A CA 1
ATOM 692 C C . ILE A 1 90 ? -5.101 3.828 9.375 1.00 97.44 90 ILE A C 1
ATOM 694 O O . ILE A 1 90 ? -5.127 2.983 8.474 1.00 97.44 90 ILE A O 1
ATOM 698 N N . GLY A 1 91 ? -5.665 5.028 9.239 1.00 97.69 91 GLY A N 1
ATOM 699 C CA . GLY A 1 91 ? -6.245 5.496 7.986 1.00 97.69 91 GLY A CA 1
ATOM 700 C C . GLY A 1 91 ? -5.171 5.774 6.931 1.00 97.69 91 GLY A C 1
ATOM 701 O O . GLY A 1 91 ? -4.044 6.155 7.236 1.00 97.69 91 GLY A O 1
ATOM 702 N N . ALA A 1 92 ? -5.521 5.636 5.653 1.00 97.12 92 ALA A N 1
ATOM 703 C CA . ALA A 1 92 ? -4.624 5.872 4.523 1.00 97.12 92 ALA A CA 1
ATOM 704 C C . ALA A 1 92 ? -4.069 7.303 4.484 1.00 97.12 92 ALA A C 1
ATOM 706 O O . ALA A 1 92 ? -2.950 7.506 4.016 1.00 97.12 92 ALA A O 1
ATOM 707 N N . PHE A 1 93 ? -4.835 8.282 4.974 1.00 95.56 93 PHE A N 1
ATOM 708 C CA . PHE A 1 93 ? -4.420 9.686 5.036 1.00 95.56 93 PHE A CA 1
ATOM 709 C C . PHE A 1 93 ? -3.511 10.000 6.234 1.00 95.56 93 PHE A C 1
ATOM 711 O O . PHE A 1 93 ? -2.867 11.046 6.234 1.00 95.56 93 PHE A O 1
ATOM 718 N N . ASP A 1 94 ? -3.403 9.077 7.194 1.00 95.19 94 ASP A N 1
ATOM 719 C CA . ASP A 1 94 ? -2.553 9.189 8.386 1.00 95.19 94 ASP A CA 1
ATOM 720 C C . ASP A 1 94 ? -1.235 8.410 8.235 1.00 95.19 94 ASP A C 1
ATOM 722 O O . ASP A 1 94 ? -0.374 8.424 9.118 1.00 95.19 94 ASP A O 1
ATOM 726 N N . VAL A 1 95 ? -1.053 7.713 7.108 1.00 95.50 95 VAL A N 1
ATOM 727 C CA . VAL A 1 95 ? 0.182 6.987 6.805 1.00 95.50 95 VAL A CA 1
ATOM 728 C C . VAL A 1 95 ? 1.340 7.983 6.659 1.00 95.50 95 VAL A C 1
ATOM 730 O O . VAL A 1 95 ? 1.261 8.900 5.835 1.00 95.50 95 VAL A O 1
ATOM 733 N N . PRO A 1 96 ? 2.456 7.797 7.390 1.00 93.69 96 PRO A N 1
ATOM 734 C CA . PRO A 1 96 ? 3.579 8.717 7.317 1.00 93.69 96 PRO A CA 1
ATOM 735 C C . PRO A 1 96 ? 4.201 8.691 5.919 1.00 93.69 96 PRO A C 1
ATOM 737 O O . PRO A 1 96 ? 4.573 7.638 5.392 1.00 93.69 96 PRO A O 1
ATOM 740 N N . ARG A 1 97 ? 4.331 9.872 5.308 1.00 93.50 97 ARG A N 1
ATOM 741 C CA . ARG A 1 97 ? 4.895 10.009 3.965 1.00 93.50 97 ARG A CA 1
ATOM 742 C C . ARG A 1 97 ? 6.410 10.182 4.019 1.00 93.50 97 ARG A C 1
ATOM 744 O O . ARG A 1 97 ? 6.921 11.163 4.560 1.00 93.50 97 ARG A O 1
ATOM 751 N N . TYR A 1 98 ? 7.112 9.257 3.373 1.00 93.50 98 TYR A N 1
ATOM 752 C CA . TYR A 1 98 ? 8.560 9.282 3.191 1.00 93.50 98 TYR A CA 1
ATOM 753 C C . TYR A 1 98 ? 8.920 9.415 1.713 1.00 93.50 98 TYR A C 1
ATOM 755 O O . TYR A 1 98 ? 8.257 8.842 0.854 1.00 93.50 98 TYR A O 1
ATOM 763 N N . ILE A 1 99 ? 10.006 10.130 1.433 1.00 93.62 99 ILE A N 1
ATOM 764 C CA . ILE A 1 99 ? 10.586 10.293 0.102 1.00 93.62 99 ILE A CA 1
ATOM 765 C C . ILE A 1 99 ? 11.951 9.607 0.079 1.00 93.62 99 ILE A C 1
ATOM 767 O O . ILE A 1 99 ? 12.766 9.794 0.986 1.00 93.62 99 ILE A O 1
ATOM 771 N N . TYR A 1 100 ? 12.212 8.809 -0.954 1.00 93.94 100 TYR A N 1
ATOM 772 C CA . TYR A 1 100 ? 13.524 8.200 -1.141 1.00 93.94 100 TYR A CA 1
ATOM 773 C C . TYR A 1 100 ? 14.521 9.232 -1.681 1.00 93.94 100 TYR A C 1
ATOM 775 O O . TYR A 1 100 ? 14.331 9.793 -2.757 1.00 93.94 100 TYR A O 1
ATOM 783 N N . SER A 1 101 ? 15.607 9.469 -0.947 1.00 90.44 101 SER A N 1
ATOM 784 C CA . SER A 1 101 ? 16.732 10.280 -1.407 1.00 90.44 101 SER A CA 1
ATOM 785 C C . SER A 1 101 ? 17.751 9.382 -2.100 1.00 90.44 101 SER A C 1
ATOM 787 O O . SER A 1 101 ? 18.404 8.571 -1.445 1.00 90.44 101 SER A O 1
ATOM 789 N N . VAL A 1 102 ? 17.918 9.555 -3.414 1.00 87.38 102 VAL A N 1
ATOM 790 C CA . VAL A 1 102 ? 18.905 8.810 -4.217 1.00 87.38 102 VAL A CA 1
ATOM 791 C C . VAL A 1 102 ? 20.335 9.098 -3.744 1.00 87.38 102 VAL A C 1
ATOM 793 O O . VAL A 1 102 ? 21.139 8.178 -3.625 1.00 87.38 102 VAL A O 1
ATOM 796 N N . GLU A 1 103 ? 20.631 10.354 -3.394 1.00 85.00 103 GLU A N 1
ATOM 797 C CA . GLU A 1 103 ? 21.943 10.780 -2.883 1.00 85.00 103 GLU A CA 1
ATOM 798 C C . GLU A 1 103 ? 22.288 10.105 -1.551 1.00 85.00 103 GLU A C 1
ATOM 800 O O . GLU A 1 103 ? 23.379 9.565 -1.382 1.00 85.00 103 GLU A O 1
ATOM 805 N N . ARG A 1 104 ? 21.342 10.108 -0.600 1.00 84.56 104 ARG A N 1
ATOM 806 C CA . ARG A 1 104 ? 21.545 9.518 0.734 1.00 84.56 104 ARG A CA 1
ATOM 807 C C . ARG A 1 104 ? 21.295 8.013 0.766 1.00 84.56 104 ARG A C 1
ATOM 809 O O . ARG A 1 104 ? 21.578 7.381 1.778 1.00 84.56 104 ARG A O 1
ATOM 816 N N . LYS A 1 105 ? 20.704 7.458 -0.296 1.00 89.25 105 LYS A N 1
ATOM 817 C CA . LYS A 1 105 ? 20.157 6.096 -0.375 1.00 89.25 105 LYS A CA 1
ATOM 818 C C . LYS A 1 105 ? 19.236 5.737 0.802 1.00 89.25 105 LYS A C 1
ATOM 820 O O . LYS A 1 105 ? 19.159 4.582 1.211 1.00 89.25 105 LYS A O 1
ATOM 825 N N . LYS A 1 106 ? 18.515 6.723 1.342 1.00 90.12 106 LYS A N 1
ATOM 826 C CA . LYS A 1 106 ? 17.674 6.610 2.546 1.00 90.12 106 LYS A CA 1
ATOM 827 C C . LYS A 1 106 ? 16.296 7.216 2.314 1.00 90.12 106 LYS A C 1
ATOM 829 O O . LYS A 1 106 ? 16.139 8.134 1.510 1.00 90.12 106 LYS A O 1
ATOM 834 N N . PHE A 1 107 ? 15.314 6.731 3.064 1.00 92.19 107 PHE A N 1
ATOM 835 C CA . PHE A 1 107 ? 14.008 7.371 3.163 1.00 92.19 107 PHE A CA 1
ATOM 836 C C . PHE A 1 107 ? 14.051 8.529 4.155 1.00 92.19 107 PHE A C 1
ATOM 838 O O . PHE A 1 107 ? 14.545 8.382 5.270 1.00 92.19 107 PHE A O 1
ATOM 845 N N . VAL A 1 108 ? 13.515 9.672 3.745 1.00 90.38 108 VAL A N 1
ATOM 846 C CA . VAL A 1 108 ? 13.463 10.901 4.537 1.00 90.38 108 VAL A CA 1
ATOM 847 C C . VAL A 1 108 ? 12.004 11.326 4.669 1.00 90.38 108 VAL A C 1
ATOM 849 O O . VAL A 1 108 ? 11.250 11.233 3.702 1.00 90.38 108 VAL A O 1
ATOM 852 N N . SER A 1 109 ? 11.587 11.760 5.859 1.00 89.69 109 SER A N 1
ATOM 853 C CA . SER A 1 109 ? 10.223 12.263 6.075 1.00 89.69 109 SER A CA 1
ATOM 854 C C . SER A 1 109 ? 9.925 13.421 5.125 1.00 89.69 109 SER A C 1
ATOM 856 O O . SER A 1 109 ? 10.779 14.293 4.947 1.00 89.69 109 SER A O 1
ATOM 858 N N . ILE A 1 110 ? 8.715 13.484 4.558 1.00 89.25 110 ILE A N 1
ATOM 859 C CA . ILE A 1 110 ? 8.327 14.574 3.651 1.00 89.25 110 ILE A CA 1
ATOM 860 C C . ILE A 1 110 ? 8.537 15.958 4.280 1.00 89.25 110 ILE A C 1
ATOM 862 O O . ILE A 1 110 ? 8.996 16.867 3.589 1.00 89.25 110 ILE A O 1
ATOM 866 N N . SER A 1 111 ? 8.309 16.093 5.593 1.00 86.38 111 SER A N 1
ATOM 867 C CA . SER A 1 111 ? 8.498 17.337 6.356 1.00 86.38 111 SER A CA 1
ATOM 868 C C . SER A 1 111 ? 9.939 17.857 6.359 1.00 86.38 111 SER A C 1
ATOM 870 O O . SER A 1 111 ? 10.171 19.031 6.626 1.00 86.38 111 SER A O 1
ATOM 872 N N . MET A 1 112 ? 10.911 16.997 6.049 1.00 84.00 112 MET A N 1
ATOM 873 C CA . MET A 1 112 ? 12.335 17.326 5.967 1.00 84.00 112 MET A CA 1
ATOM 874 C C . MET A 1 112 ? 12.810 17.539 4.524 1.00 84.00 112 MET A C 1
ATOM 876 O O . MET A 1 112 ? 14.007 17.683 4.270 1.00 84.00 112 MET A O 1
ATOM 880 N N . THR A 1 113 ? 11.893 17.516 3.558 1.00 86.00 113 THR A N 1
ATOM 881 C CA . THR A 1 113 ? 12.196 17.689 2.137 1.00 86.00 113 THR A CA 1
ATOM 882 C C . THR A 1 113 ? 11.572 18.973 1.597 1.00 86.00 113 THR A C 1
ATOM 884 O O . THR A 1 113 ? 10.804 19.648 2.272 1.00 86.00 113 THR A O 1
ATOM 887 N N . ARG A 1 114 ? 11.895 19.316 0.346 1.00 85.81 114 ARG A N 1
ATOM 888 C CA . ARG A 1 114 ? 11.257 20.429 -0.378 1.00 85.81 114 ARG A CA 1
ATOM 889 C C . ARG A 1 114 ? 10.003 19.997 -1.150 1.00 85.81 114 ARG A C 1
ATOM 891 O O . ARG A 1 114 ? 9.511 20.771 -1.968 1.00 85.81 114 ARG A O 1
ATOM 898 N N . HIS A 1 115 ? 9.531 18.762 -0.961 1.00 86.19 115 HIS A N 1
ATOM 899 C CA . HIS A 1 115 ? 8.324 18.290 -1.634 1.00 86.19 115 HIS A CA 1
ATOM 900 C C . HIS A 1 115 ? 7.085 19.010 -1.085 1.00 86.19 115 HIS A C 1
ATOM 902 O O . HIS A 1 115 ? 7.004 19.249 0.121 1.00 86.19 115 HIS A O 1
ATOM 908 N N . PRO A 1 116 ? 6.117 19.357 -1.951 1.00 87.62 116 PRO A N 1
ATOM 909 C CA . PRO A 1 116 ? 4.868 19.952 -1.506 1.00 87.62 116 PRO A CA 1
ATOM 910 C C . PRO A 1 116 ? 4.042 18.945 -0.700 1.00 87.62 116 PRO A C 1
ATOM 912 O O . PRO A 1 116 ? 4.051 17.741 -0.974 1.00 87.62 116 PRO A O 1
ATOM 915 N N . THR A 1 117 ? 3.286 19.451 0.272 1.00 88.19 117 THR A N 1
ATOM 916 C CA . THR A 1 117 ? 2.280 18.661 0.988 1.00 88.19 117 THR A CA 1
ATOM 917 C C . THR A 1 117 ? 1.238 18.129 -0.008 1.00 88.19 117 THR A C 1
ATOM 919 O O . THR A 1 117 ? 0.779 18.901 -0.853 1.00 88.19 117 THR A O 1
ATOM 922 N N . PRO A 1 118 ? 0.849 16.840 0.061 1.00 91.38 118 PRO A N 1
ATOM 923 C CA . PRO A 1 118 ? -0.173 16.288 -0.825 1.00 91.38 118 PRO A CA 1
ATOM 924 C C . PRO A 1 118 ? -1.511 17.020 -0.686 1.00 91.38 118 PRO A C 1
ATOM 926 O O . PRO A 1 118 ? -1.936 17.355 0.418 1.00 91.38 118 PRO A O 1
ATOM 929 N N . SER A 1 119 ? -2.201 17.194 -1.809 1.00 92.19 119 SER A N 1
ATOM 930 C CA . SER A 1 119 ? -3.577 17.684 -1.878 1.00 92.19 119 SER A CA 1
ATOM 931 C C . SER A 1 119 ? -4.420 16.749 -2.749 1.00 92.19 119 SER A C 1
ATOM 933 O O . SER A 1 119 ? -3.892 16.037 -3.604 1.00 92.19 119 SER A O 1
ATOM 935 N N . LEU A 1 120 ? -5.743 16.749 -2.545 1.00 91.31 120 LEU A N 1
ATOM 936 C CA . LEU A 1 120 ? -6.663 15.960 -3.374 1.00 91.31 120 LEU A CA 1
ATOM 937 C C . LEU A 1 120 ? -6.641 16.427 -4.840 1.00 91.31 120 LEU A C 1
ATOM 939 O O . LEU A 1 120 ? -6.630 15.618 -5.763 1.00 91.31 120 LEU A O 1
ATOM 943 N N . CYS A 1 121 ? -6.596 17.745 -5.043 1.00 92.31 121 CYS A N 1
ATOM 944 C CA . CYS A 1 121 ? -6.477 18.375 -6.354 1.00 92.31 121 CYS A CA 1
ATOM 945 C C . CYS A 1 121 ? -5.009 18.737 -6.618 1.00 92.31 121 CYS A C 1
ATOM 947 O O . CYS A 1 121 ? -4.611 19.893 -6.455 1.00 92.31 121 CYS A O 1
ATOM 949 N N . GLY A 1 122 ? -4.211 17.729 -6.973 1.00 92.50 122 GLY A N 1
ATOM 950 C CA . GLY A 1 122 ? -2.791 17.890 -7.290 1.00 92.50 122 GLY A CA 1
ATOM 951 C C . GLY A 1 122 ? -2.525 18.642 -8.600 1.00 92.50 122 GLY A C 1
ATOM 952 O O . GLY A 1 122 ? -3.412 18.868 -9.426 1.00 92.50 122 GLY A O 1
ATOM 953 N N . LEU A 1 123 ? -1.265 19.012 -8.805 1.00 94.75 123 LEU A N 1
ATOM 954 C CA . LEU A 1 123 ? -0.747 19.621 -10.027 1.00 94.75 123 LEU A CA 1
ATOM 955 C C . LEU A 1 123 ? -0.410 18.549 -11.076 1.00 94.75 123 LEU A C 1
ATOM 957 O O . LEU A 1 123 ? -0.220 17.374 -10.767 1.00 94.75 123 LEU A O 1
ATOM 961 N N . ALA A 1 124 ? -0.219 18.963 -12.334 1.00 95.69 124 ALA A N 1
ATOM 962 C CA . ALA A 1 124 ? 0.231 18.060 -13.402 1.00 95.69 124 ALA A CA 1
ATOM 963 C C . ALA A 1 124 ? 1.549 17.337 -13.054 1.00 95.69 124 ALA A C 1
ATOM 965 O O . ALA A 1 124 ? 1.749 16.183 -13.434 1.00 95.69 124 ALA A O 1
ATOM 966 N N . ARG A 1 125 ? 2.425 17.999 -12.285 1.00 94.94 125 ARG A N 1
ATOM 967 C CA . ARG A 1 125 ? 3.664 17.404 -11.779 1.00 94.94 125 ARG A CA 1
ATOM 968 C C . ARG A 1 125 ? 3.398 16.222 -10.848 1.00 94.94 125 ARG A C 1
ATOM 970 O O . ARG A 1 125 ? 4.076 15.214 -10.985 1.00 94.94 125 ARG A O 1
ATOM 977 N N . ASP A 1 126 ? 2.406 16.305 -9.965 1.00 94.62 126 ASP A N 1
ATOM 978 C CA . ASP A 1 126 ? 2.112 15.240 -8.996 1.00 94.62 126 ASP A CA 1
ATOM 979 C C . ASP A 1 126 ? 1.687 13.944 -9.700 1.00 94.62 126 ASP A C 1
ATOM 981 O O . ASP A 1 126 ? 2.067 12.848 -9.286 1.00 94.62 126 ASP A O 1
ATOM 985 N N . LYS A 1 127 ? 0.986 14.065 -10.837 1.00 95.56 127 LYS A N 1
ATOM 986 C CA . LYS A 1 127 ? 0.651 12.921 -11.696 1.00 95.56 127 LYS A CA 1
ATOM 987 C C . LYS A 1 127 ? 1.898 12.237 -12.265 1.00 95.56 127 LYS A C 1
ATOM 989 O O . LYS A 1 127 ? 1.932 11.013 -12.328 1.00 95.56 127 LYS A O 1
ATOM 994 N N . ALA A 1 128 ? 2.906 13.002 -12.684 1.00 94.75 128 ALA A N 1
ATOM 995 C CA . ALA A 1 128 ? 4.161 12.442 -13.188 1.00 94.75 128 ALA A CA 1
ATOM 996 C C . ALA A 1 128 ? 5.004 11.826 -12.058 1.00 94.75 128 ALA A C 1
ATOM 998 O O . ALA A 1 128 ? 5.552 10.734 -12.214 1.00 94.75 128 ALA A O 1
ATOM 999 N N . GLU A 1 129 ? 5.073 12.495 -10.903 1.00 94.31 129 GLU A N 1
ATOM 1000 C CA . GLU A 1 129 ? 5.819 12.005 -9.740 1.00 94.31 129 GLU A CA 1
ATOM 1001 C C . GLU A 1 129 ? 5.261 10.677 -9.211 1.00 94.31 129 GLU A C 1
ATOM 1003 O O . GLU A 1 129 ? 6.046 9.831 -8.802 1.00 94.31 129 GLU A O 1
ATOM 1008 N N . LEU A 1 130 ? 3.953 10.409 -9.328 1.00 94.88 130 LEU A N 1
ATOM 1009 C CA . LEU A 1 130 ? 3.366 9.105 -8.980 1.00 94.88 130 LEU A CA 1
ATOM 1010 C C . LEU A 1 130 ? 4.100 7.924 -9.644 1.00 94.88 130 LEU A C 1
ATOM 1012 O O . LEU A 1 130 ? 4.441 6.944 -8.980 1.00 94.88 130 LEU A O 1
ATOM 1016 N N . PHE A 1 131 ? 4.338 8.000 -10.955 1.00 96.44 131 PHE A N 1
ATOM 1017 C CA . PHE A 1 131 ? 5.004 6.927 -11.699 1.00 96.44 131 PHE A CA 1
ATOM 1018 C C . PHE A 1 131 ? 6.516 6.923 -11.460 1.00 96.44 131 PHE A C 1
ATOM 1020 O O . PHE A 1 131 ? 7.116 5.853 -11.347 1.00 96.44 131 PHE A O 1
ATOM 1027 N N . ARG A 1 132 ? 7.127 8.103 -11.294 1.00 96.00 132 ARG A N 1
ATOM 1028 C CA . ARG A 1 132 ? 8.554 8.229 -10.961 1.00 96.00 132 ARG A CA 1
ATOM 1029 C C . ARG A 1 132 ? 8.886 7.663 -9.587 1.00 96.00 132 ARG A C 1
ATOM 1031 O O . ARG A 1 132 ? 9.895 6.971 -9.459 1.00 96.00 132 ARG A O 1
ATOM 1038 N N . GLU A 1 133 ? 8.055 7.923 -8.581 1.00 95.12 133 GLU A N 1
ATOM 1039 C CA . GLU A 1 133 ? 8.203 7.374 -7.233 1.00 95.12 133 GLU A CA 1
ATOM 1040 C C . GLU A 1 133 ? 8.057 5.846 -7.273 1.00 95.12 133 GLU A C 1
ATOM 1042 O O . GLU A 1 133 ? 8.932 5.145 -6.766 1.00 95.12 133 GLU A O 1
ATOM 1047 N N . ARG A 1 134 ? 7.035 5.306 -7.960 1.00 97.19 134 ARG A N 1
ATOM 1048 C CA . ARG A 1 134 ? 6.871 3.848 -8.146 1.00 97.19 134 ARG A CA 1
ATOM 1049 C C . ARG A 1 134 ? 8.097 3.201 -8.790 1.00 97.19 134 ARG A C 1
ATOM 1051 O O . ARG A 1 134 ? 8.596 2.203 -8.271 1.00 97.19 134 ARG A O 1
ATOM 1058 N N . TYR A 1 135 ? 8.609 3.796 -9.868 1.00 97.50 135 TYR A N 1
ATOM 1059 C CA . TYR A 1 135 ? 9.835 3.339 -10.518 1.00 97.50 135 TYR A CA 1
ATOM 1060 C C . TYR A 1 135 ? 11.024 3.373 -9.553 1.00 97.50 135 TYR A C 1
ATOM 1062 O O . TYR A 1 135 ? 11.695 2.364 -9.369 1.00 97.50 135 TYR A O 1
ATOM 1070 N N . THR A 1 136 ? 11.253 4.507 -8.884 1.00 96.25 136 THR A N 1
ATOM 1071 C CA . THR A 1 136 ? 12.398 4.709 -7.978 1.00 96.25 136 THR A CA 1
ATOM 1072 C C . THR A 1 136 ? 12.391 3.698 -6.833 1.00 96.25 136 THR A C 1
ATOM 1074 O O . THR A 1 136 ? 13.433 3.131 -6.506 1.00 96.25 136 THR A O 1
ATOM 1077 N N . LEU A 1 137 ? 11.217 3.428 -6.248 1.00 96.00 137 LEU A N 1
ATOM 1078 C CA . LEU A 1 137 ? 11.049 2.443 -5.177 1.00 96.00 137 LEU A CA 1
ATOM 1079 C C . LEU A 1 137 ? 11.428 1.031 -5.627 1.00 96.00 137 LEU A C 1
ATOM 1081 O O . LEU A 1 137 ? 12.079 0.307 -4.871 1.00 96.00 137 LEU A O 1
ATOM 1085 N N . LEU A 1 138 ? 11.042 0.638 -6.841 1.00 97.12 138 LEU A N 1
ATOM 1086 C CA . LEU A 1 138 ? 11.379 -0.670 -7.397 1.00 97.12 138 LEU A CA 1
ATOM 1087 C C . LEU A 1 138 ? 12.834 -0.737 -7.853 1.00 97.12 138 LEU A C 1
ATOM 1089 O O . LEU A 1 138 ? 13.492 -1.750 -7.628 1.00 97.12 138 LEU A O 1
ATOM 1093 N N . GLN A 1 139 ? 13.359 0.342 -8.426 1.00 95.69 139 GLN A N 1
ATOM 1094 C CA . GLN A 1 139 ? 14.736 0.435 -8.889 1.00 95.69 139 GLN A CA 1
ATOM 1095 C C . GLN A 1 139 ? 15.717 0.290 -7.725 1.00 95.69 139 GLN A C 1
ATOM 1097 O O . GLN A 1 139 ? 16.593 -0.573 -7.770 1.00 95.69 139 GLN A O 1
ATOM 1102 N N . GLN A 1 140 ? 15.545 1.069 -6.650 1.00 94.62 140 GLN A N 1
ATOM 1103 C CA . GLN A 1 140 ? 16.425 0.961 -5.483 1.00 94.62 140 GLN A CA 1
ATOM 1104 C C . GLN A 1 140 ? 16.361 -0.437 -4.855 1.00 94.62 140 GLN A C 1
ATOM 1106 O O . GLN A 1 140 ? 17.389 -0.965 -4.441 1.00 94.62 140 GLN A O 1
ATOM 1111 N N . ARG A 1 141 ? 15.173 -1.061 -4.828 1.00 95.38 141 ARG A N 1
ATOM 1112 C CA . ARG A 1 141 ? 14.979 -2.407 -4.272 1.00 95.38 141 ARG A CA 1
ATOM 1113 C C . ARG A 1 141 ? 15.683 -3.450 -5.128 1.00 95.38 141 ARG A C 1
ATOM 1115 O O . ARG A 1 141 ? 16.398 -4.295 -4.608 1.00 95.38 141 ARG A O 1
ATOM 1122 N N . THR A 1 142 ? 15.522 -3.345 -6.443 1.00 94.94 142 THR A N 1
ATOM 1123 C CA . THR A 1 142 ? 16.141 -4.255 -7.410 1.00 94.94 142 THR A CA 1
ATOM 1124 C C . THR A 1 142 ? 17.661 -4.173 -7.327 1.00 94.94 142 THR A C 1
ATOM 1126 O O . THR A 1 142 ? 18.305 -5.206 -7.221 1.00 94.94 142 THR A O 1
ATOM 1129 N N . HIS A 1 143 ? 18.243 -2.971 -7.256 1.00 92.06 143 HIS A N 1
ATOM 1130 C CA . HIS A 1 143 ? 19.696 -2.800 -7.122 1.00 92.06 143 HIS A CA 1
ATOM 1131 C C . HIS A 1 143 ? 20.296 -3.363 -5.829 1.00 92.06 143 HIS A C 1
ATOM 1133 O O . HIS A 1 143 ? 21.501 -3.596 -5.784 1.00 92.06 143 HIS A O 1
ATOM 1139 N N . ARG A 1 144 ? 19.488 -3.556 -4.780 1.00 90.00 144 ARG A N 1
ATOM 1140 C CA . ARG A 1 144 ? 19.926 -4.167 -3.515 1.00 90.00 144 ARG A CA 1
AT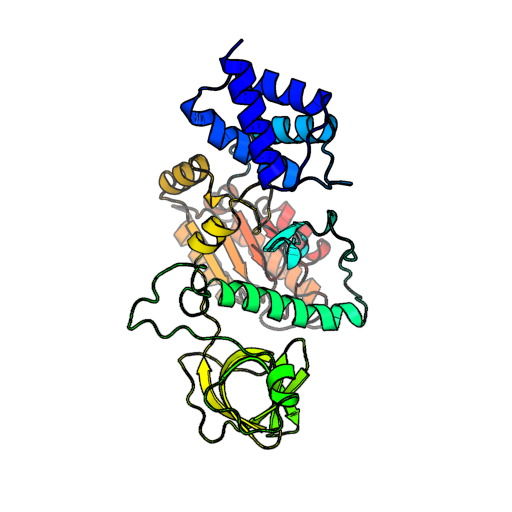OM 1141 C C . ARG A 1 144 ? 19.803 -5.689 -3.507 1.00 90.00 144 ARG A C 1
ATOM 1143 O O . ARG A 1 144 ? 20.278 -6.324 -2.571 1.00 90.00 144 ARG A O 1
ATOM 1150 N N . HIS A 1 145 ? 19.174 -6.275 -4.521 1.00 91.88 145 HIS A N 1
ATOM 1151 C CA . HIS A 1 145 ? 19.090 -7.720 -4.661 1.00 91.88 145 HIS A CA 1
ATOM 1152 C C . HIS A 1 145 ? 20.446 -8.289 -5.099 1.00 91.88 145 HIS A C 1
ATOM 1154 O O . HIS A 1 145 ? 21.149 -7.681 -5.910 1.00 91.88 145 HIS A O 1
ATOM 1160 N N . GLU A 1 146 ? 20.812 -9.466 -4.591 1.00 87.25 146 GLU A N 1
ATOM 1161 C CA . GLU A 1 146 ? 22.134 -10.083 -4.796 1.00 87.25 146 GLU A CA 1
ATOM 1162 C C . GLU A 1 146 ? 22.511 -10.223 -6.280 1.00 87.25 146 GLU A C 1
ATOM 1164 O O . GLU A 1 146 ? 23.632 -9.903 -6.674 1.00 87.25 146 GLU A O 1
ATOM 1169 N N . LEU A 1 147 ? 21.527 -10.577 -7.113 1.00 87.62 147 LEU A N 1
ATOM 1170 C CA . LEU A 1 147 ? 21.672 -10.732 -8.562 1.00 87.62 147 LEU A CA 1
ATOM 1171 C C . LEU A 1 147 ? 22.024 -9.430 -9.303 1.00 87.62 147 LEU A C 1
ATOM 1173 O O . LEU A 1 147 ? 22.576 -9.494 -10.394 1.00 87.62 147 LEU A O 1
ATOM 1177 N N . PHE A 1 148 ? 21.715 -8.262 -8.732 1.00 87.19 148 PHE A N 1
ATOM 1178 C CA . PHE A 1 148 ? 21.903 -6.947 -9.367 1.00 87.19 148 PHE A CA 1
ATOM 1179 C C . PHE A 1 148 ? 22.906 -6.057 -8.622 1.00 87.19 148 PHE A C 1
ATOM 1181 O O . PHE A 1 148 ? 23.203 -4.942 -9.058 1.00 87.19 148 PHE A O 1
ATOM 1188 N N . THR A 1 149 ? 23.419 -6.524 -7.481 1.00 80.38 149 THR A N 1
ATOM 1189 C CA . THR A 1 149 ? 24.361 -5.760 -6.663 1.00 80.38 149 THR A CA 1
ATOM 1190 C C . THR A 1 149 ? 25.754 -5.826 -7.295 1.00 80.38 149 THR A C 1
ATOM 1192 O O . THR A 1 149 ? 26.306 -6.927 -7.424 1.00 80.38 149 THR A O 1
ATOM 1195 N N . PRO A 1 150 ? 26.375 -4.687 -7.660 1.00 69.81 150 PRO A N 1
ATOM 1196 C CA . PRO A 1 150 ? 27.708 -4.696 -8.251 1.00 69.81 150 PRO A CA 1
ATOM 1197 C C . PRO A 1 150 ? 28.727 -5.335 -7.291 1.00 69.81 150 PRO A C 1
ATOM 1199 O O . PRO A 1 150 ? 28.581 -5.219 -6.071 1.00 69.81 150 PRO A O 1
ATOM 1202 N N . PRO A 1 151 ? 29.747 -6.049 -7.803 1.00 64.31 151 PRO A N 1
ATOM 1203 C CA . PRO A 1 151 ? 30.801 -6.598 -6.957 1.00 64.31 151 PRO A CA 1
ATOM 1204 C C . PRO A 1 151 ? 31.498 -5.479 -6.173 1.00 64.31 151 PRO A C 1
ATOM 1206 O O . PRO A 1 151 ? 31.725 -4.384 -6.692 1.00 64.31 151 PRO A O 1
ATOM 1209 N N . ALA A 1 152 ? 31.823 -5.752 -4.907 1.00 66.25 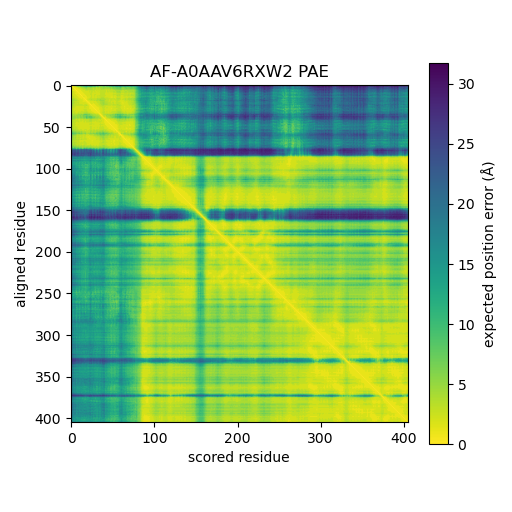152 ALA A N 1
ATOM 1210 C CA . ALA A 1 152 ? 32.582 -4.816 -4.089 1.00 66.25 152 ALA A CA 1
ATOM 1211 C C . ALA A 1 152 ? 33.964 -4.576 -4.719 1.00 66.25 152 ALA A C 1
ATOM 1213 O O . ALA A 1 152 ? 34.591 -5.501 -5.240 1.00 66.25 152 ALA A O 1
ATOM 1214 N N . ILE A 1 153 ? 34.441 -3.331 -4.674 1.00 56.06 153 ILE A N 1
ATOM 1215 C CA . ILE A 1 153 ? 35.743 -2.953 -5.233 1.00 56.06 153 ILE A CA 1
ATOM 1216 C C . ILE A 1 153 ? 36.835 -3.767 -4.519 1.00 56.06 153 ILE A C 1
ATOM 1218 O O . ILE A 1 153 ? 37.033 -3.607 -3.317 1.00 56.06 153 ILE A O 1
ATOM 1222 N N . GLY A 1 154 ? 37.526 -4.639 -5.259 1.00 55.66 154 GLY A N 1
ATOM 1223 C CA . GLY A 1 154 ? 38.591 -5.506 -4.737 1.00 55.66 154 GLY A CA 1
ATOM 1224 C C . GLY A 1 154 ? 38.156 -6.910 -4.292 1.00 55.66 154 GLY A C 1
ATOM 1225 O O . GLY A 1 154 ? 39.008 -7.675 -3.849 1.00 55.66 154 GLY A O 1
ATOM 1226 N N . ALA A 1 155 ? 36.876 -7.275 -4.417 1.00 60.47 155 ALA A N 1
ATOM 1227 C CA . ALA A 1 155 ? 36.431 -8.653 -4.208 1.00 60.47 155 ALA A CA 1
ATOM 1228 C C . ALA A 1 155 ? 36.782 -9.529 -5.423 1.00 60.47 155 ALA A C 1
ATOM 1230 O O . ALA A 1 155 ? 36.608 -9.106 -6.568 1.00 60.47 155 ALA A O 1
ATOM 1231 N N . ALA A 1 156 ? 37.262 -10.753 -5.176 1.00 57.22 156 ALA A N 1
ATOM 1232 C CA . ALA A 1 156 ? 37.402 -11.755 -6.226 1.00 57.22 156 ALA A CA 1
ATOM 1233 C C . ALA A 1 156 ? 36.016 -12.032 -6.826 1.00 57.22 156 ALA A C 1
ATOM 1235 O O . ALA A 1 156 ? 35.052 -12.248 -6.091 1.00 57.22 156 ALA A O 1
ATOM 1236 N N . VAL A 1 157 ? 35.904 -11.978 -8.153 1.00 58.56 157 VAL A N 1
ATOM 1237 C CA . VAL A 1 157 ? 34.684 -12.398 -8.846 1.00 58.56 157 VAL A CA 1
ATOM 1238 C C . VAL A 1 157 ? 34.592 -13.909 -8.661 1.00 58.56 157 VAL A C 1
ATOM 1240 O O . VAL A 1 157 ? 35.418 -14.635 -9.207 1.00 58.56 157 VAL A O 1
ATOM 1243 N N . GLU A 1 158 ? 33.651 -14.378 -7.843 1.00 56.28 158 GLU A N 1
ATOM 1244 C CA . GLU A 1 158 ? 33.377 -15.811 -7.735 1.00 56.28 158 GLU A CA 1
ATOM 1245 C C . GLU A 1 158 ? 32.914 -16.323 -9.107 1.00 56.28 158 GLU A C 1
ATOM 1247 O O . GLU A 1 158 ? 31.905 -15.862 -9.650 1.00 56.28 158 GLU A O 1
ATOM 1252 N N . GLU A 1 159 ? 33.680 -17.246 -9.696 1.00 46.25 159 GLU A N 1
ATOM 1253 C CA . GLU A 1 159 ? 33.327 -17.899 -10.956 1.00 46.25 159 GLU A CA 1
ATOM 1254 C C . GLU A 1 159 ? 31.992 -18.644 -10.785 1.00 46.25 159 GLU A C 1
ATOM 1256 O O . GLU A 1 159 ? 31.888 -19.577 -9.991 1.00 46.25 159 GLU A O 1
ATOM 1261 N N . GLY A 1 160 ? 30.959 -18.220 -11.522 1.00 53.56 160 GLY A N 1
ATOM 1262 C CA . GLY A 1 160 ? 29.651 -18.888 -11.561 1.00 53.56 160 GLY A CA 1
ATOM 1263 C C . GLY A 1 160 ? 28.450 -18.051 -11.107 1.00 53.56 160 GLY A C 1
ATOM 1264 O O . GLY A 1 160 ? 27.319 -18.480 -11.325 1.00 53.56 160 GLY A O 1
ATOM 1265 N N . GLN A 1 161 ? 28.643 -16.853 -10.540 1.00 57.56 161 GLN A N 1
ATOM 1266 C CA . GLN A 1 161 ? 27.533 -15.929 -10.263 1.00 57.56 161 GLN A CA 1
ATOM 1267 C C . GLN A 1 161 ? 27.349 -14.931 -11.416 1.00 57.56 161 GLN A C 1
ATOM 1269 O O . GLN A 1 161 ? 27.986 -13.876 -11.451 1.00 57.56 161 GLN A O 1
ATOM 1274 N N . ASN A 1 162 ? 26.454 -15.241 -12.360 1.00 64.94 162 ASN A N 1
AT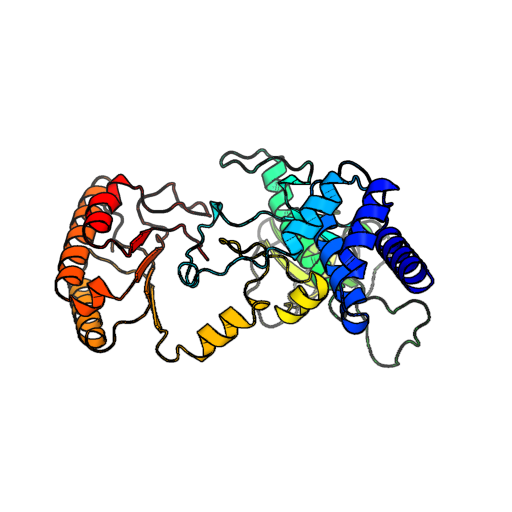OM 1275 C CA . ASN A 1 162 ? 26.039 -14.284 -13.389 1.00 64.94 162 ASN A CA 1
ATOM 1276 C C . ASN A 1 162 ? 25.256 -13.139 -12.732 1.00 64.94 162 ASN A C 1
ATOM 1278 O O . ASN A 1 162 ? 24.083 -13.281 -12.393 1.00 64.94 162 ASN A O 1
ATOM 1282 N N . LYS A 1 163 ? 25.925 -12.001 -12.529 1.00 78.31 163 LYS A N 1
ATOM 1283 C CA . LYS A 1 163 ? 25.288 -10.766 -12.068 1.00 78.31 163 LYS A CA 1
ATOM 1284 C C . LYS A 1 163 ? 24.678 -10.023 -13.246 1.00 78.31 163 LYS A C 1
ATOM 1286 O O . LYS A 1 163 ? 25.324 -9.833 -14.273 1.00 78.31 163 LYS A O 1
ATOM 1291 N N . PHE A 1 164 ? 23.457 -9.549 -13.063 1.00 86.12 164 PHE A N 1
ATOM 1292 C CA . PHE A 1 164 ? 22.734 -8.778 -14.058 1.00 86.12 164 PHE A CA 1
ATOM 1293 C C . PHE A 1 164 ? 22.995 -7.285 -13.873 1.00 86.12 164 PHE A C 1
ATOM 1295 O O . PHE A 1 164 ? 22.909 -6.748 -12.766 1.00 86.12 164 PHE A O 1
ATOM 1302 N N . GLN A 1 165 ? 23.273 -6.591 -14.975 1.00 87.94 165 GLN A N 1
ATOM 1303 C CA . GLN A 1 165 ? 23.408 -5.139 -14.989 1.00 87.94 165 GLN A CA 1
ATOM 1304 C C . GLN A 1 165 ? 22.214 -4.517 -15.708 1.00 87.94 165 GLN A C 1
ATOM 1306 O O . GLN A 1 165 ? 22.005 -4.744 -16.899 1.00 87.94 165 GLN A O 1
ATOM 1311 N N . LEU A 1 166 ? 21.451 -3.702 -14.980 1.00 93.25 166 LEU A N 1
ATOM 1312 C CA . LEU A 1 166 ? 20.354 -2.939 -15.566 1.00 93.25 166 LEU A CA 1
ATOM 1313 C C . LEU A 1 166 ? 20.907 -1.841 -16.479 1.00 93.25 166 LEU A C 1
ATOM 1315 O O . LEU A 1 166 ? 21.832 -1.119 -16.095 1.00 93.25 166 LEU A O 1
ATOM 1319 N N . LYS A 1 167 ? 20.306 -1.690 -17.659 1.00 94.88 167 LYS A N 1
ATOM 1320 C CA . LYS A 1 167 ? 20.509 -0.536 -18.541 1.00 94.88 167 LYS A CA 1
ATOM 1321 C C . LYS A 1 167 ? 19.280 0.368 -18.518 1.00 94.88 167 LYS A C 1
ATOM 1323 O O . LYS A 1 167 ? 18.159 -0.110 -18.371 1.00 94.88 167 LYS A O 1
ATOM 1328 N N . THR A 1 168 ? 19.511 1.668 -18.655 1.00 96.44 168 THR A N 1
ATOM 1329 C CA . THR A 1 168 ? 18.456 2.665 -18.862 1.00 96.44 168 THR A CA 1
ATOM 1330 C C . THR A 1 168 ? 18.001 2.660 -20.318 1.00 96.44 168 THR A C 1
ATOM 1332 O O . THR A 1 168 ? 18.745 2.248 -21.214 1.00 96.44 168 THR A O 1
ATOM 1335 N N . ILE A 1 169 ? 16.788 3.142 -20.573 1.00 97.19 169 ILE A N 1
ATOM 1336 C CA . ILE A 1 169 ? 16.248 3.235 -21.933 1.00 97.19 169 ILE A CA 1
ATOM 1337 C C . ILE A 1 169 ? 17.046 4.235 -22.776 1.00 97.19 169 ILE A C 1
ATOM 1339 O O . ILE A 1 169 ? 17.333 3.949 -23.937 1.00 97.19 169 ILE A O 1
ATOM 1343 N N . GLU A 1 170 ? 17.494 5.357 -22.204 1.00 96.56 170 GLU A N 1
ATOM 1344 C CA . GLU A 1 170 ? 18.392 6.300 -22.891 1.00 96.56 170 GLU A CA 1
ATOM 1345 C C . GLU A 1 170 ? 19.672 5.629 -23.409 1.00 96.56 170 GLU A C 1
ATOM 1347 O O . GLU A 1 170 ? 20.147 5.972 -24.489 1.00 96.56 170 GLU A O 1
ATOM 1352 N N . ALA A 1 171 ? 20.213 4.637 -22.690 1.00 94.69 171 ALA A N 1
ATOM 1353 C CA . ALA A 1 171 ? 21.418 3.928 -23.107 1.00 94.69 171 ALA A CA 1
ATOM 1354 C C . ALA A 1 171 ? 21.156 3.007 -24.307 1.00 94.69 171 ALA A C 1
ATOM 1356 O O . ALA A 1 171 ? 22.063 2.773 -25.107 1.00 94.69 171 ALA A O 1
ATOM 1357 N N . LEU A 1 172 ? 19.924 2.503 -24.450 1.00 95.06 172 LEU A N 1
ATOM 1358 C CA . LEU A 1 172 ? 19.497 1.789 -25.652 1.00 95.06 172 LEU A CA 1
ATOM 1359 C C . LEU A 1 172 ? 19.341 2.766 -26.818 1.00 95.06 172 LEU A C 1
ATOM 1361 O O . LEU A 1 172 ? 19.974 2.595 -27.854 1.00 95.06 172 LEU A O 1
ATOM 1365 N N . LEU A 1 173 ? 18.558 3.831 -26.622 1.00 94.31 173 LEU A N 1
ATOM 1366 C CA . LEU A 1 173 ? 18.251 4.820 -27.661 1.00 94.31 173 LEU A CA 1
ATOM 1367 C C . LEU A 1 173 ? 19.492 5.578 -28.157 1.00 94.31 173 LEU A C 1
ATOM 1369 O O . LEU A 1 173 ? 19.553 5.958 -29.323 1.00 94.31 173 LEU A O 1
ATOM 1373 N N . GLY A 1 174 ? 20.487 5.777 -27.291 1.00 93.00 174 GLY A N 1
ATOM 1374 C CA . GLY A 1 174 ? 21.772 6.378 -27.643 1.00 93.00 174 GLY A CA 1
ATOM 1375 C C . GLY A 1 174 ? 22.720 5.438 -28.393 1.00 93.00 174 GLY A C 1
ATOM 1376 O O . GLY A 1 174 ? 23.744 5.891 -28.905 1.00 93.00 174 GLY A O 1
ATOM 1377 N N . SER A 1 175 ? 22.413 4.140 -28.467 1.00 91.44 175 SER A N 1
ATOM 1378 C CA . SER A 1 175 ? 23.226 3.180 -29.203 1.00 91.44 175 SER A CA 1
ATOM 1379 C C . SER A 1 175 ? 22.817 3.120 -30.671 1.00 91.44 175 SER A C 1
ATOM 1381 O O . SER A 1 175 ? 21.657 2.899 -31.007 1.00 91.44 175 SER A O 1
ATOM 1383 N N . THR A 1 176 ? 23.797 3.283 -31.557 1.00 87.56 176 THR A N 1
ATOM 1384 C CA . THR A 1 176 ? 23.640 3.094 -33.007 1.00 87.56 176 THR A CA 1
ATOM 1385 C C . THR A 1 176 ? 23.952 1.668 -33.458 1.00 87.56 176 THR A C 1
ATOM 1387 O O . THR A 1 176 ? 23.742 1.334 -34.620 1.00 87.56 176 THR A O 1
ATOM 1390 N N . ALA A 1 177 ? 24.478 0.832 -32.560 1.00 90.62 177 ALA A N 1
ATOM 1391 C CA . ALA A 1 177 ? 24.820 -0.555 -32.834 1.00 90.62 177 ALA A CA 1
ATOM 1392 C C . ALA A 1 177 ? 23.784 -1.497 -32.217 1.00 90.62 177 ALA A C 1
ATOM 1394 O O . ALA A 1 177 ? 23.143 -1.171 -31.217 1.00 90.62 177 ALA A O 1
ATOM 1395 N N . LYS A 1 178 ? 23.684 -2.705 -32.778 1.00 92.25 178 LYS A N 1
ATOM 1396 C CA . LYS A 1 178 ? 22.928 -3.791 -32.160 1.00 92.25 178 LYS A CA 1
ATOM 1397 C C . LYS A 1 178 ? 23.484 -4.066 -30.764 1.00 92.25 178 LYS A C 1
ATOM 1399 O O . LYS A 1 178 ? 24.661 -4.400 -30.608 1.00 92.25 178 LYS A O 1
ATOM 1404 N N . LEU A 1 179 ? 22.630 -3.960 -29.757 1.00 90.75 179 LEU A N 1
ATOM 1405 C CA . LEU A 1 179 ? 22.939 -4.388 -28.401 1.00 90.75 179 LEU A CA 1
ATOM 1406 C C . LEU A 1 179 ? 22.424 -5.815 -28.227 1.00 90.75 179 LEU A C 1
ATOM 1408 O O . LEU A 1 179 ? 21.266 -6.088 -28.530 1.00 90.75 179 LEU A O 1
ATOM 1412 N N . GLY A 1 180 ? 23.297 -6.712 -27.762 1.00 90.44 180 GLY A N 1
ATOM 1413 C CA . GLY A 1 180 ? 22.946 -8.094 -27.429 1.00 90.44 180 GLY A CA 1
ATOM 1414 C C . GLY A 1 180 ? 22.107 -8.182 -26.153 1.00 90.44 180 GLY A C 1
ATOM 1415 O O . GLY A 1 180 ? 21.209 -7.377 -25.947 1.00 90.44 180 GLY A O 1
ATOM 1416 N N . GLU A 1 181 ? 22.421 -9.141 -25.287 1.00 90.62 181 GLU A N 1
ATOM 1417 C CA . GLU A 1 181 ? 21.700 -9.364 -24.029 1.00 90.62 181 GLU A CA 1
ATOM 1418 C C . GLU A 1 181 ? 21.725 -8.115 -23.130 1.00 90.62 181 GLU A C 1
ATOM 1420 O O . GLU A 1 181 ? 22.776 -7.651 -22.674 1.00 90.62 181 GLU A O 1
ATOM 1425 N N . VAL A 1 182 ? 20.548 -7.527 -22.923 1.00 94.50 182 VAL A N 1
ATOM 1426 C CA . VAL A 1 182 ? 20.324 -6.371 -22.057 1.00 94.50 182 VAL A CA 1
ATOM 1427 C C . VAL A 1 182 ? 19.080 -6.593 -21.211 1.00 94.50 182 VAL A C 1
ATOM 1429 O O . VAL A 1 182 ? 18.091 -7.160 -21.673 1.00 94.50 182 VAL A O 1
ATOM 1432 N N . ILE A 1 183 ? 19.128 -6.103 -19.973 1.00 96.25 183 ILE A N 1
ATOM 1433 C CA . ILE A 1 183 ? 18.002 -6.135 -19.042 1.00 96.25 183 ILE A CA 1
ATOM 1434 C C . ILE A 1 183 ? 17.636 -4.701 -18.687 1.00 96.25 183 ILE A C 1
ATOM 1436 O O . ILE A 1 183 ? 18.491 -3.913 -18.273 1.00 96.25 183 ILE A O 1
ATOM 1440 N N . VAL A 1 184 ? 16.358 -4.371 -18.835 1.00 97.44 184 VAL A N 1
ATOM 1441 C CA . VAL A 1 184 ? 15.814 -3.045 -18.540 1.00 97.44 184 VAL A CA 1
ATOM 1442 C C . VAL A 1 184 ? 14.695 -3.179 -17.521 1.00 97.44 184 VAL A C 1
ATOM 1444 O O . VAL A 1 184 ? 13.776 -3.978 -17.694 1.00 97.44 184 VAL A O 1
ATOM 1447 N N . LEU A 1 185 ? 14.769 -2.380 -16.458 1.00 98.06 185 LEU A N 1
ATOM 1448 C CA . LEU A 1 185 ? 13.630 -2.144 -15.579 1.00 98.06 185 LEU A CA 1
ATOM 1449 C C . LEU A 1 185 ? 12.783 -1.034 -16.198 1.00 98.06 185 LEU A C 1
ATOM 1451 O O . LEU A 1 185 ? 13.299 0.049 -16.452 1.00 98.06 185 LEU A O 1
ATOM 1455 N N . GLY A 1 186 ? 11.491 -1.268 -16.396 1.00 98.00 186 GLY A N 1
ATOM 1456 C CA . GLY A 1 186 ? 10.595 -0.231 -16.902 1.00 98.00 186 GLY A CA 1
ATOM 1457 C C . GLY A 1 186 ? 9.123 -0.571 -16.730 1.00 98.00 186 GLY A C 1
ATOM 1458 O O . GLY A 1 186 ? 8.767 -1.682 -16.345 1.00 98.00 186 GLY A O 1
ATOM 1459 N N . MET A 1 187 ? 8.269 0.415 -16.973 1.00 98.25 187 MET A N 1
ATOM 1460 C CA . MET A 1 187 ? 6.817 0.303 -16.942 1.00 98.25 187 MET A CA 1
ATOM 1461 C C . MET A 1 187 ? 6.285 -0.074 -18.321 1.00 98.25 187 MET A C 1
ATOM 1463 O O . MET A 1 187 ? 6.644 0.559 -19.311 1.00 98.25 187 MET A O 1
ATOM 1467 N N . VAL A 1 188 ? 5.404 -1.069 -18.386 1.00 97.62 188 VAL A N 1
ATOM 1468 C CA . VAL A 1 188 ? 4.727 -1.452 -19.630 1.00 97.62 188 VAL A CA 1
ATOM 1469 C C . VAL A 1 188 ? 3.586 -0.479 -19.917 1.00 97.62 188 VAL A C 1
ATOM 1471 O O . VAL A 1 188 ? 2.711 -0.287 -19.072 1.00 97.62 188 VAL A O 1
ATOM 1474 N N . THR A 1 189 ? 3.560 0.101 -21.114 1.00 96.69 189 THR A N 1
ATOM 1475 C CA . THR A 1 189 ? 2.489 1.000 -21.574 1.00 96.69 189 THR A CA 1
ATOM 1476 C C . THR A 1 189 ? 1.989 0.601 -22.956 1.00 96.69 189 THR A C 1
ATOM 1478 O O . THR A 1 189 ? 2.750 0.092 -23.784 1.00 96.69 189 THR A O 1
ATOM 1481 N N . GLN A 1 190 ? 0.702 0.829 -23.229 1.00 95.44 190 GLN A N 1
ATOM 1482 C CA . GLN A 1 190 ? 0.116 0.591 -24.545 1.00 95.44 190 GLN A CA 1
ATOM 1483 C C . GLN A 1 190 ? -0.313 1.920 -25.179 1.00 95.44 190 GLN A C 1
ATOM 1485 O O . GLN A 1 190 ? -1.447 2.370 -25.060 1.00 95.44 190 GLN A O 1
ATOM 1490 N N . LEU A 1 191 ? 0.614 2.573 -25.888 1.00 89.94 191 LEU A N 1
ATOM 1491 C CA . LEU A 1 191 ? 0.352 3.889 -26.494 1.00 89.94 191 LEU A CA 1
ATOM 1492 C C . LEU A 1 191 ? -0.556 3.814 -27.731 1.00 89.94 191 LEU A C 1
ATOM 1494 O O . LEU A 1 191 ? -1.195 4.800 -28.102 1.00 89.94 191 LEU A O 1
ATOM 1498 N N . LYS A 1 192 ? -0.571 2.665 -28.415 1.00 91.12 192 LYS A N 1
ATOM 1499 C CA . LYS A 1 192 ? -1.437 2.374 -29.564 1.00 91.12 192 LYS A CA 1
ATOM 1500 C C . LYS A 1 192 ? -1.928 0.935 -29.460 1.00 91.12 192 LYS A C 1
ATOM 1502 O O . LYS A 1 192 ? -1.215 0.077 -28.944 1.00 91.12 192 LYS A O 1
ATOM 1507 N N . GLU A 1 193 ? -3.103 0.665 -30.017 1.00 91.75 193 GLU A N 1
ATOM 1508 C CA . GLU A 1 193 ? -3.667 -0.687 -30.071 1.00 91.75 193 GLU A CA 1
ATOM 1509 C C . GLU A 1 193 ? -2.645 -1.689 -30.639 1.00 91.75 193 GLU A C 1
ATOM 1511 O O . GLU A 1 193 ? -2.001 -1.429 -31.660 1.00 91.75 193 GLU A O 1
ATOM 1516 N N . GLY A 1 194 ? -2.442 -2.800 -29.929 1.00 89.69 194 GLY A N 1
ATOM 1517 C CA . GLY A 1 194 ? -1.437 -3.822 -30.244 1.00 89.69 194 GLY A CA 1
ATOM 1518 C C . GLY A 1 194 ? 0.045 -3.405 -30.194 1.00 89.69 194 GLY A C 1
ATOM 1519 O O . GLY A 1 194 ? 0.896 -4.238 -30.502 1.00 89.69 194 GLY A O 1
ATOM 1520 N N . LYS A 1 195 ? 0.397 -2.161 -29.828 1.00 94.75 195 LYS A N 1
ATOM 1521 C CA . LYS A 1 195 ? 1.795 -1.697 -29.735 1.00 94.75 195 LYS A CA 1
ATOM 1522 C C . LYS A 1 195 ? 2.169 -1.345 -28.303 1.00 94.75 195 LYS A C 1
ATOM 1524 O O . LYS A 1 195 ? 1.733 -0.326 -27.764 1.00 94.75 195 LYS A O 1
ATOM 1529 N N . PHE A 1 196 ? 3.032 -2.177 -27.739 1.00 96.94 196 PHE A N 1
ATOM 1530 C CA . PHE A 1 196 ? 3.538 -2.025 -26.387 1.00 96.94 196 PHE A CA 1
ATOM 1531 C C . PHE A 1 196 ? 4.863 -1.278 -26.369 1.00 96.94 196 PHE A C 1
ATOM 1533 O O . PHE A 1 196 ? 5.662 -1.341 -27.307 1.00 96.94 196 PHE A O 1
ATOM 1540 N N . TYR A 1 197 ? 5.078 -0.573 -25.273 1.00 97.88 197 TYR A N 1
ATOM 1541 C CA . TYR A 1 197 ? 6.264 0.211 -25.005 1.00 97.88 197 TYR A CA 1
ATOM 1542 C C . TYR A 1 197 ? 6.739 -0.067 -23.584 1.00 97.88 197 TYR A C 1
ATOM 1544 O O . TYR A 1 197 ? 5.962 -0.474 -22.716 1.00 97.88 197 TYR A O 1
ATOM 1552 N N . LEU A 1 198 ? 8.029 0.151 -23.368 1.00 97.88 198 LEU A N 1
ATOM 1553 C CA . LEU A 1 198 ? 8.639 0.175 -22.050 1.00 97.88 198 LEU A CA 1
ATOM 1554 C C . LEU A 1 198 ? 9.054 1.609 -21.752 1.00 97.88 198 LEU A C 1
ATOM 1556 O O . LEU A 1 198 ? 9.641 2.264 -22.614 1.00 97.88 198 LEU A O 1
ATOM 1560 N N . GLU A 1 199 ? 8.747 2.087 -20.553 1.00 97.75 199 GLU A N 1
ATOM 1561 C CA . GLU A 1 199 ? 9.036 3.452 -20.114 1.00 97.75 199 GLU A CA 1
ATOM 1562 C C . GLU A 1 199 ? 9.816 3.454 -18.793 1.00 97.75 199 GLU A C 1
ATOM 1564 O O . GLU A 1 199 ? 9.465 2.753 -17.842 1.00 97.75 199 GLU A O 1
ATOM 1569 N N . ASP A 1 200 ? 10.873 4.255 -18.722 1.00 96.62 200 ASP A N 1
ATOM 1570 C CA . ASP A 1 200 ? 11.625 4.550 -17.504 1.00 96.62 200 ASP A CA 1
ATOM 1571 C C . ASP A 1 200 ? 11.738 6.076 -17.327 1.00 96.62 200 ASP A C 1
ATOM 1573 O O . ASP A 1 200 ? 11.074 6.854 -18.010 1.00 96.62 200 ASP A O 1
ATOM 1577 N N . GLN A 1 201 ? 12.557 6.547 -16.385 1.00 94.69 201 GLN A N 1
ATOM 1578 C CA . GLN A 1 201 ? 12.720 7.991 -16.162 1.00 94.69 201 GLN A CA 1
ATOM 1579 C C . GLN A 1 201 ? 13.435 8.729 -17.307 1.00 94.69 201 GLN A C 1
ATOM 1581 O O . GLN A 1 201 ? 13.374 9.959 -17.357 1.00 94.69 201 GLN A O 1
ATOM 1586 N N . SER A 1 202 ? 14.132 7.997 -18.176 1.00 95.62 202 SER A N 1
ATOM 1587 C CA . SER A 1 202 ? 15.012 8.516 -19.223 1.00 95.62 202 SER A CA 1
ATOM 1588 C C . SER A 1 202 ? 14.353 8.538 -20.605 1.00 95.62 202 SER A C 1
ATOM 1590 O O . SER A 1 202 ? 14.678 9.396 -21.425 1.00 95.62 202 SER A O 1
ATOM 1592 N N . GLY A 1 203 ? 13.394 7.647 -20.868 1.00 95.38 203 GLY A N 1
ATOM 1593 C CA . GLY A 1 203 ? 12.672 7.639 -22.133 1.00 95.38 203 GLY A CA 1
ATOM 1594 C C . GLY A 1 203 ? 11.708 6.472 -22.303 1.00 95.38 203 GLY A C 1
ATOM 1595 O O . GLY A 1 203 ? 11.319 5.796 -21.352 1.00 95.38 203 GLY A O 1
ATOM 1596 N N . THR A 1 204 ? 11.325 6.241 -23.557 1.00 97.31 204 THR A N 1
ATOM 1597 C CA . THR A 1 204 ? 10.378 5.198 -23.958 1.00 97.31 204 THR A CA 1
ATOM 1598 C C . THR A 1 204 ? 10.916 4.455 -25.176 1.00 97.31 204 THR A C 1
ATOM 1600 O O . THR A 1 204 ? 11.377 5.088 -26.126 1.00 97.31 204 THR A O 1
ATOM 1603 N N . VAL A 1 205 ? 10.829 3.125 -25.180 1.00 97.31 205 VAL A N 1
ATOM 1604 C CA . VAL A 1 205 ? 11.240 2.272 -26.308 1.00 97.31 205 VAL A CA 1
ATOM 1605 C C . VAL A 1 205 ? 10.109 1.333 -26.712 1.00 97.31 205 VAL A C 1
ATOM 1607 O O . VAL A 1 205 ? 9.359 0.853 -25.862 1.00 97.31 205 VAL A O 1
ATOM 1610 N N . GLN A 1 206 ? 9.952 1.091 -28.015 1.00 97.56 206 GLN A N 1
ATOM 1611 C CA . GLN A 1 206 ? 8.951 0.149 -28.515 1.00 97.56 206 GLN A CA 1
ATOM 1612 C C . GLN A 1 206 ? 9.370 -1.285 -28.186 1.00 97.56 206 GLN A C 1
ATOM 1614 O O . GLN A 1 206 ? 10.521 -1.658 -28.404 1.00 97.56 206 GLN A O 1
ATOM 1619 N N . LEU A 1 207 ? 8.420 -2.087 -27.709 1.00 97.00 207 LEU A N 1
ATOM 1620 C CA . LEU A 1 207 ? 8.629 -3.497 -27.411 1.00 97.00 207 LEU A CA 1
ATOM 1621 C C . LEU A 1 207 ? 8.158 -4.378 -28.565 1.00 97.00 207 LEU A C 1
ATOM 1623 O O . LEU A 1 207 ? 7.038 -4.236 -29.060 1.00 97.00 207 LEU A O 1
ATOM 1627 N N . ASP A 1 208 ? 8.993 -5.342 -28.933 1.00 96.19 208 ASP A N 1
ATOM 1628 C CA . ASP A 1 208 ? 8.572 -6.535 -29.657 1.00 96.19 208 ASP A CA 1
ATOM 1629 C C . ASP A 1 208 ? 8.536 -7.709 -28.676 1.00 96.19 208 ASP A C 1
ATOM 1631 O O . ASP A 1 208 ? 9.568 -8.194 -28.215 1.00 96.19 208 ASP A O 1
ATOM 1635 N N . MET A 1 209 ? 7.321 -8.147 -28.346 1.00 94.44 209 MET A N 1
ATOM 1636 C CA . MET A 1 209 ? 7.066 -9.252 -27.420 1.00 94.44 209 MET A CA 1
ATOM 1637 C C . MET A 1 209 ? 6.651 -10.537 -28.150 1.00 94.44 209 MET A C 1
ATOM 1639 O O . MET A 1 209 ? 6.176 -11.474 -27.515 1.00 94.44 209 MET A O 1
ATOM 1643 N N . SER A 1 210 ? 6.812 -10.606 -29.479 1.00 93.75 210 SER A N 1
ATOM 1644 C CA . SER A 1 210 ? 6.359 -11.745 -30.298 1.00 93.75 210 SER A CA 1
ATOM 1645 C C . SER A 1 210 ? 6.982 -13.087 -29.899 1.00 93.75 210 SER A C 1
ATOM 1647 O O . SER A 1 210 ? 6.383 -14.137 -30.132 1.00 93.75 210 SER A O 1
ATOM 1649 N N . LYS A 1 211 ? 8.173 -13.057 -29.291 1.00 94.06 211 LYS A N 1
ATOM 1650 C CA . LYS A 1 211 ? 8.922 -14.230 -28.814 1.00 94.06 211 LYS A CA 1
ATOM 1651 C C . LYS A 1 211 ? 9.160 -14.216 -27.302 1.00 94.06 211 LYS A C 1
ATOM 1653 O O . LYS A 1 211 ? 9.950 -15.020 -26.812 1.00 94.06 211 LYS A O 1
ATOM 1658 N N . ALA A 1 212 ? 8.503 -13.311 -26.578 1.00 95.06 212 ALA A N 1
ATOM 1659 C CA . ALA A 1 212 ? 8.744 -13.138 -25.157 1.00 95.06 212 ALA A CA 1
ATOM 1660 C C . ALA A 1 212 ? 8.181 -14.313 -24.349 1.00 95.06 212 ALA A C 1
ATOM 1662 O O . ALA A 1 212 ? 7.037 -14.733 -24.535 1.00 95.06 212 ALA A O 1
ATOM 1663 N N . GLN A 1 213 ? 8.982 -14.814 -23.416 1.00 96.88 213 GLN A N 1
ATOM 1664 C CA . GLN A 1 213 ? 8.563 -15.753 -22.387 1.00 96.88 213 GLN A CA 1
ATOM 1665 C C . GLN A 1 213 ? 8.280 -14.986 -21.098 1.00 96.88 213 GLN A C 1
ATOM 1667 O O . GLN A 1 213 ? 9.051 -14.121 -20.686 1.00 96.88 213 GLN A O 1
ATOM 1672 N N . PHE A 1 214 ? 7.166 -15.303 -20.451 1.00 96.50 214 PHE A N 1
ATOM 1673 C CA . PHE A 1 214 ? 6.761 -14.660 -19.207 1.00 96.50 214 PHE A CA 1
ATOM 1674 C C . PHE A 1 214 ? 7.053 -15.599 -18.044 1.00 96.50 214 PHE A C 1
ATOM 1676 O O . PHE A 1 214 ? 6.684 -16.774 -18.076 1.00 96.50 214 PHE A O 1
ATOM 1683 N N . HIS A 1 215 ? 7.704 -15.075 -17.008 1.00 95.75 215 HIS A N 1
ATOM 1684 C CA . HIS A 1 215 ? 7.756 -15.752 -15.719 1.00 95.75 215 HIS A CA 1
ATOM 1685 C C . HIS A 1 215 ? 6.362 -15.780 -15.067 1.00 95.75 215 HIS A C 1
ATOM 1687 O O . HIS A 1 215 ? 5.403 -15.192 -15.561 1.00 95.75 215 HIS A O 1
ATOM 1693 N N . ASN A 1 216 ? 6.222 -16.485 -13.944 1.00 94.50 216 ASN A N 1
ATOM 1694 C CA . ASN A 1 216 ? 4.946 -16.552 -13.236 1.00 94.50 216 ASN A CA 1
ATOM 1695 C C . ASN A 1 216 ? 4.537 -15.173 -12.705 1.00 94.50 216 ASN A C 1
ATOM 1697 O O . ASN A 1 216 ? 5.275 -14.545 -11.944 1.00 94.50 216 ASN A O 1
ATOM 1701 N N . GLY A 1 217 ? 3.329 -14.738 -13.055 1.00 94.69 217 GLY A N 1
ATOM 1702 C CA . GLY A 1 217 ? 2.792 -13.463 -12.606 1.00 94.69 217 GLY A CA 1
ATOM 1703 C C . GLY A 1 217 ? 1.629 -12.971 -13.463 1.00 94.69 217 GLY A C 1
ATOM 1704 O O . GLY A 1 217 ? 1.400 -13.470 -14.563 1.00 94.69 217 GLY A O 1
ATOM 1705 N N . LEU A 1 218 ? 0.888 -11.984 -12.955 1.00 96.75 218 LEU A N 1
ATOM 1706 C CA . LEU A 1 218 ? -0.151 -11.291 -13.714 1.00 96.75 218 LEU A CA 1
ATOM 1707 C C . LEU A 1 218 ? 0.425 -9.993 -14.288 1.00 96.75 218 LEU A C 1
ATOM 1709 O O . LEU A 1 218 ? 0.594 -9.018 -13.561 1.00 96.75 218 LEU A O 1
ATOM 1713 N N . TYR A 1 219 ? 0.730 -9.994 -15.582 1.00 96.00 219 TYR A N 1
ATOM 1714 C CA . TYR A 1 219 ? 1.289 -8.842 -16.287 1.00 96.00 219 TYR A CA 1
ATOM 1715 C C . TYR A 1 219 ? 0.155 -7.999 -16.861 1.00 96.00 219 TYR A C 1
ATOM 1717 O O . TYR A 1 219 ? -0.614 -8.473 -17.696 1.00 96.00 219 TYR A O 1
ATOM 1725 N N . THR A 1 220 ? 0.054 -6.749 -16.421 1.00 96.00 220 THR A N 1
ATOM 1726 C CA . THR A 1 220 ? -0.927 -5.786 -16.927 1.00 96.00 220 THR A CA 1
ATOM 1727 C C . THR A 1 220 ? -0.231 -4.552 -17.480 1.00 96.00 220 THR A C 1
ATOM 1729 O O . THR A 1 220 ? 0.957 -4.316 -17.243 1.00 96.00 220 THR A O 1
ATOM 1732 N N . GLU A 1 221 ? -0.987 -3.709 -18.178 1.00 95.31 221 GLU A N 1
ATOM 1733 C CA . GLU A 1 221 ? -0.542 -2.343 -18.425 1.00 95.31 221 GLU A CA 1
ATOM 1734 C C . GLU A 1 221 ? -0.218 -1.643 -17.090 1.00 95.31 221 GLU A C 1
ATOM 1736 O O . GLU A 1 221 ? -0.828 -1.924 -16.054 1.00 95.31 221 GLU A O 1
ATOM 1741 N N . SER A 1 222 ? 0.767 -0.745 -17.107 1.00 95.94 222 SER A N 1
ATOM 1742 C CA . SER A 1 222 ? 1.318 -0.040 -15.943 1.00 95.94 222 SER A CA 1
ATOM 1743 C C . SER A 1 222 ? 2.071 -0.913 -14.925 1.00 95.94 222 SER A C 1
ATOM 1745 O O . SER A 1 222 ? 2.505 -0.399 -13.889 1.00 95.94 222 SER A O 1
ATOM 1747 N N . CYS A 1 223 ? 2.281 -2.208 -15.194 1.00 97.00 223 CYS A N 1
ATOM 1748 C CA . CYS A 1 223 ? 3.216 -3.021 -14.418 1.00 97.00 223 CYS A CA 1
ATOM 1749 C C . CYS A 1 223 ? 4.661 -2.588 -14.677 1.00 97.00 223 CYS A C 1
ATOM 1751 O O . CYS A 1 223 ? 5.057 -2.349 -15.817 1.00 97.00 223 CYS A O 1
ATOM 1753 N N . PHE A 1 224 ? 5.467 -2.567 -13.617 1.00 98.12 224 PHE A N 1
ATOM 1754 C CA . PHE A 1 224 ? 6.918 -2.458 -13.726 1.00 98.12 224 PHE A CA 1
ATOM 1755 C C . PHE A 1 224 ? 7.532 -3.849 -13.817 1.00 98.12 224 PHE A C 1
ATOM 1757 O O . PHE A 1 224 ? 7.260 -4.705 -12.973 1.00 98.12 224 PHE A O 1
ATOM 1764 N N . VAL A 1 225 ? 8.369 -4.059 -14.822 1.00 97.88 225 VAL A N 1
ATOM 1765 C CA . VAL A 1 225 ? 8.927 -5.361 -15.181 1.00 97.88 225 VAL A CA 1
ATOM 1766 C C . VAL A 1 225 ? 10.417 -5.244 -15.474 1.00 97.88 225 VAL A C 1
ATOM 1768 O O . VAL A 1 225 ? 10.912 -4.182 -15.850 1.00 97.88 225 VAL A O 1
ATOM 1771 N N . LEU A 1 226 ? 11.118 -6.355 -15.299 1.00 97.69 226 LEU A N 1
ATOM 1772 C CA . LEU A 1 226 ? 12.439 -6.600 -15.849 1.00 97.69 226 LEU A CA 1
ATOM 1773 C C . LEU A 1 226 ? 12.251 -7.269 -17.208 1.00 97.69 226 LEU A C 1
ATOM 1775 O O . LEU A 1 226 ? 11.776 -8.402 -17.282 1.00 97.69 226 LEU A O 1
ATOM 1779 N N . ALA A 1 227 ? 12.584 -6.544 -18.268 1.00 97.38 227 ALA A N 1
ATOM 1780 C CA . ALA A 1 227 ? 12.547 -7.038 -19.633 1.00 97.38 227 ALA A CA 1
ATOM 1781 C C . ALA A 1 227 ? 13.973 -7.378 -20.078 1.00 97.38 227 ALA A C 1
ATOM 1783 O O . ALA A 1 227 ? 14.838 -6.501 -20.115 1.00 97.38 227 ALA A O 1
ATOM 1784 N N . GLU A 1 228 ? 14.207 -8.648 -20.388 1.00 96.56 228 GLU A N 1
ATOM 1785 C CA . GLU A 1 228 ? 15.464 -9.181 -20.909 1.00 96.56 228 GLU A CA 1
ATOM 1786 C C . GLU A 1 228 ? 15.335 -9.405 -22.415 1.00 96.56 228 GLU A C 1
ATOM 1788 O O . GLU A 1 228 ? 14.364 -10.004 -22.882 1.00 96.56 228 GLU A O 1
ATOM 1793 N N . GLY A 1 229 ? 16.311 -8.947 -23.191 1.00 96.56 229 GLY A N 1
ATOM 1794 C CA . GLY A 1 229 ? 16.247 -9.052 -24.640 1.00 96.56 229 GLY A CA 1
ATOM 1795 C C . GLY A 1 229 ? 17.452 -8.453 -25.344 1.00 96.56 229 GLY A C 1
ATOM 1796 O O . GLY A 1 229 ? 18.528 -8.338 -24.765 1.00 96.56 229 GLY A O 1
ATOM 1797 N N . TRP A 1 230 ? 17.251 -8.050 -26.594 1.00 96.62 230 TRP A N 1
ATOM 1798 C CA . TRP A 1 230 ? 18.245 -7.365 -27.421 1.00 96.62 230 TRP A CA 1
ATOM 1799 C C . TRP A 1 230 ? 17.619 -6.170 -28.135 1.00 96.62 230 TRP A C 1
ATOM 1801 O O . TRP A 1 230 ? 16.410 -6.125 -28.356 1.00 96.62 230 TRP A O 1
ATOM 1811 N N . TYR A 1 231 ? 18.438 -5.177 -28.474 1.00 97.19 231 TYR A N 1
ATOM 1812 C CA . TYR A 1 231 ? 17.977 -3.915 -29.051 1.00 97.19 231 TYR A CA 1
ATOM 1813 C C . TYR A 1 231 ? 18.637 -3.654 -30.406 1.00 97.19 231 TYR A C 1
ATOM 1815 O O . TYR A 1 231 ? 19.859 -3.744 -30.542 1.00 97.19 231 TYR A O 1
ATOM 1823 N N . GLU A 1 232 ? 17.819 -3.326 -31.403 1.00 95.75 232 GLU A N 1
ATOM 1824 C CA . GLU A 1 232 ? 18.225 -3.015 -32.776 1.00 95.75 232 GLU A CA 1
ATOM 1825 C C . GLU A 1 232 ? 17.184 -2.082 -33.401 1.00 95.75 232 GLU A C 1
ATOM 1827 O O . GLU A 1 232 ? 15.997 -2.195 -33.101 1.00 95.75 232 GLU A O 1
ATOM 1832 N N . ASP A 1 233 ? 17.618 -1.147 -34.247 1.00 91.62 233 ASP A N 1
ATOM 1833 C CA . ASP A 1 233 ? 16.732 -0.297 -35.057 1.00 91.62 233 ASP A CA 1
ATOM 1834 C C . ASP A 1 233 ? 15.567 0.356 -34.281 1.00 91.62 233 ASP A C 1
ATOM 1836 O O . ASP A 1 233 ? 14.429 0.419 -34.747 1.00 91.62 233 ASP A O 1
ATOM 1840 N N . SER A 1 234 ? 15.851 0.861 -33.073 1.00 93.00 234 SER A N 1
ATOM 1841 C CA . SER A 1 234 ? 14.867 1.515 -32.188 1.00 93.00 234 SER A CA 1
ATOM 1842 C C . SER A 1 234 ? 13.751 0.614 -31.644 1.00 93.00 234 SER A C 1
ATOM 1844 O O . SER A 1 234 ? 12.770 1.118 -31.089 1.00 93.00 234 SER A O 1
ATOM 1846 N N . VAL A 1 235 ? 13.915 -0.706 -31.730 1.00 96.38 235 VAL A N 1
ATOM 1847 C CA . VAL A 1 235 ? 12.999 -1.702 -31.168 1.00 96.38 235 VAL A CA 1
ATOM 1848 C C . VAL A 1 235 ? 13.736 -2.563 -30.148 1.00 96.38 235 VAL A C 1
ATOM 1850 O O . VAL A 1 235 ? 14.856 -3.024 -30.371 1.00 96.38 235 VAL A O 1
ATOM 1853 N N . PHE A 1 236 ? 13.098 -2.780 -28.999 1.00 97.81 236 PHE A N 1
ATOM 1854 C CA . PHE A 1 236 ? 13.589 -3.693 -27.978 1.00 97.81 236 PHE A CA 1
ATOM 1855 C C . PHE A 1 236 ? 12.852 -5.032 -28.085 1.00 97.81 236 PHE A C 1
ATOM 1857 O O . PHE A 1 236 ? 11.656 -5.126 -27.803 1.00 97.81 236 PHE A O 1
ATOM 1864 N N . HIS A 1 237 ? 13.568 -6.062 -28.531 1.00 97.38 237 HIS A N 1
ATOM 1865 C CA . HIS A 1 237 ? 13.043 -7.405 -28.744 1.00 97.38 237 HIS A CA 1
ATOM 1866 C C . HIS A 1 237 ? 13.203 -8.226 -27.469 1.00 97.38 237 HIS A C 1
ATOM 1868 O O . HIS A 1 237 ? 14.319 -8.578 -27.081 1.00 97.38 237 HIS A O 1
ATOM 1874 N N . VAL A 1 238 ? 12.081 -8.517 -26.816 1.00 97.12 238 VAL A N 1
ATOM 1875 C CA . VAL A 1 238 ? 12.059 -9.148 -25.497 1.00 97.12 238 VAL A CA 1
ATOM 1876 C C . VAL A 1 238 ? 12.082 -10.666 -25.634 1.00 97.12 238 VAL A C 1
ATOM 1878 O O . VAL A 1 238 ? 11.241 -11.259 -26.309 1.00 97.12 238 VAL A O 1
ATOM 1881 N N . ASN A 1 239 ? 13.030 -11.291 -24.943 1.00 96.50 239 ASN A N 1
ATOM 1882 C CA . ASN A 1 239 ? 13.115 -12.736 -24.765 1.00 96.50 239 ASN A CA 1
ATOM 1883 C C . ASN A 1 239 ? 12.418 -13.171 -23.470 1.00 96.50 239 ASN A C 1
ATOM 1885 O O . ASN A 1 239 ? 11.733 -14.191 -23.468 1.00 96.50 239 ASN A O 1
ATOM 1889 N N . GLY A 1 240 ? 12.568 -12.397 -22.389 1.00 95.62 240 GLY A N 1
ATOM 1890 C CA . GLY A 1 240 ? 12.070 -12.739 -21.057 1.00 95.62 240 GLY A CA 1
ATOM 1891 C C . GLY A 1 240 ? 11.439 -11.553 -20.325 1.00 95.62 240 GLY A C 1
ATOM 1892 O O . GLY A 1 240 ? 11.987 -10.453 -20.320 1.00 95.62 240 GLY A O 1
ATOM 1893 N N . PHE A 1 241 ? 10.299 -11.784 -19.673 1.00 94.81 241 PHE A N 1
ATOM 1894 C CA . PHE A 1 241 ? 9.659 -10.842 -18.753 1.00 94.81 241 PHE A CA 1
ATOM 1895 C C . PHE A 1 241 ? 9.609 -11.398 -17.337 1.00 94.81 241 PHE A C 1
ATOM 1897 O O . PHE A 1 241 ? 8.913 -12.377 -17.064 1.00 94.81 241 PHE A O 1
ATOM 1904 N N . GLY A 1 242 ? 10.257 -10.710 -16.405 1.00 96.44 242 GLY A N 1
ATOM 1905 C CA . GLY A 1 242 ? 10.180 -10.984 -14.974 1.00 96.44 242 GLY A CA 1
ATOM 1906 C C . GLY A 1 242 ? 9.644 -9.790 -14.195 1.00 96.44 242 GLY A C 1
ATOM 1907 O O . GLY A 1 242 ? 9.706 -8.650 -14.650 1.00 96.44 242 GLY A O 1
ATOM 1908 N N . PHE A 1 243 ? 9.142 -10.029 -12.988 1.00 97.31 243 PHE A N 1
ATOM 1909 C CA . PHE A 1 243 ? 8.945 -8.944 -12.031 1.00 97.31 243 PHE A CA 1
ATOM 1910 C C . PHE A 1 243 ? 10.252 -8.626 -11.299 1.00 97.31 243 PHE A C 1
ATOM 1912 O O . PHE A 1 243 ? 11.044 -9.537 -11.047 1.00 97.31 243 PHE A O 1
ATOM 1919 N N . PRO A 1 244 ? 10.488 -7.356 -10.912 1.00 95.94 244 PRO A N 1
ATOM 1920 C CA . PRO A 1 244 ? 11.583 -7.038 -10.007 1.00 95.94 244 PRO A CA 1
ATOM 1921 C C . PRO A 1 244 ? 11.407 -7.825 -8.698 1.00 95.94 244 PRO A C 1
ATOM 1923 O O . PRO A 1 244 ? 10.303 -7.823 -8.138 1.00 95.94 244 PRO A O 1
ATOM 1926 N N . PRO A 1 245 ? 12.468 -8.465 -8.176 1.00 94.38 245 PRO A N 1
ATOM 1927 C CA . PRO A 1 245 ? 12.357 -9.386 -7.052 1.00 94.38 245 PRO A CA 1
ATOM 1928 C C . PRO A 1 245 ? 11.727 -8.713 -5.828 1.00 94.38 245 PRO A C 1
ATOM 1930 O O . PRO A 1 245 ? 11.970 -7.533 -5.530 1.00 94.38 245 PRO A O 1
ATOM 1933 N N . THR A 1 246 ? 10.871 -9.461 -5.133 1.00 95.50 246 THR A N 1
ATOM 1934 C CA . THR A 1 246 ? 10.237 -9.014 -3.889 1.00 95.50 246 THR A CA 1
ATOM 1935 C C . THR A 1 246 ? 11.257 -9.047 -2.760 1.00 95.50 246 THR A C 1
ATOM 1937 O O . THR A 1 246 ? 11.994 -10.015 -2.606 1.00 95.50 246 THR A O 1
ATOM 1940 N N . GLU A 1 247 ? 11.283 -7.995 -1.946 1.00 95.31 247 GLU A N 1
ATOM 1941 C CA . GLU A 1 247 ? 12.171 -7.914 -0.789 1.00 95.31 247 GLU A CA 1
ATOM 1942 C C . GLU A 1 247 ? 11.427 -8.311 0.493 1.00 95.31 247 GLU A C 1
ATOM 1944 O O . GLU A 1 247 ? 10.362 -7.746 0.765 1.00 95.31 247 GLU A O 1
ATOM 1949 N N . PRO A 1 248 ? 11.960 -9.246 1.302 1.00 95.62 248 PRO A N 1
ATOM 1950 C CA . PRO A 1 248 ? 11.351 -9.594 2.576 1.00 95.62 248 PRO A CA 1
ATOM 1951 C C . PRO A 1 248 ? 11.512 -8.455 3.586 1.00 95.62 248 PRO A C 1
ATOM 1953 O O . PRO A 1 248 ? 12.512 -7.737 3.603 1.00 95.62 248 PRO A O 1
ATOM 1956 N N . SER A 1 249 ? 10.555 -8.343 4.510 1.00 94.31 249 SER A N 1
ATOM 1957 C CA . SER A 1 249 ? 10.551 -7.262 5.505 1.00 94.31 249 SER A CA 1
ATOM 1958 C C . SER A 1 249 ? 11.810 -7.228 6.387 1.00 94.31 249 SER A C 1
ATOM 1960 O O . SER A 1 249 ? 12.210 -6.156 6.838 1.00 94.31 249 SER A O 1
ATOM 1962 N N . SER A 1 250 ? 12.455 -8.377 6.617 1.00 93.81 250 SER A N 1
ATOM 1963 C CA . SER A 1 250 ? 13.733 -8.478 7.331 1.00 93.81 250 SER A CA 1
ATOM 1964 C C . SER A 1 250 ? 14.872 -7.777 6.592 1.00 93.81 250 SER A C 1
ATOM 1966 O O . SER A 1 250 ? 15.622 -7.042 7.225 1.00 93.81 250 SER A O 1
ATOM 1968 N N . ALA A 1 251 ? 14.970 -7.933 5.269 1.00 93.31 251 ALA A N 1
ATOM 1969 C CA . ALA A 1 251 ? 15.987 -7.270 4.454 1.00 93.31 251 ALA A CA 1
ATOM 1970 C C . ALA A 1 251 ? 15.756 -5.753 4.395 1.00 93.31 251 ALA A C 1
ATOM 1972 O O . ALA A 1 251 ? 16.698 -4.978 4.558 1.00 93.31 251 ALA A O 1
ATOM 1973 N N . THR A 1 252 ? 14.498 -5.316 4.261 1.00 93.75 252 THR A N 1
ATOM 1974 C CA . THR A 1 252 ? 14.151 -3.887 4.320 1.00 93.75 252 THR A CA 1
ATOM 1975 C C . THR A 1 252 ? 14.541 -3.271 5.667 1.00 93.75 252 THR A C 1
ATOM 1977 O O . THR A 1 252 ? 15.150 -2.204 5.691 1.00 93.75 252 THR A O 1
ATOM 1980 N N . ARG A 1 253 ? 14.240 -3.942 6.792 1.00 91.56 253 ARG A N 1
ATOM 1981 C CA . ARG A 1 253 ? 14.639 -3.481 8.137 1.00 91.56 253 ARG A CA 1
ATOM 1982 C C . ARG A 1 253 ? 16.148 -3.536 8.357 1.00 91.56 253 ARG A C 1
ATOM 1984 O O . ARG A 1 253 ? 16.689 -2.641 8.989 1.00 91.56 253 ARG A O 1
ATOM 1991 N N . ALA A 1 254 ? 16.841 -4.538 7.821 1.00 90.19 254 ALA A N 1
ATOM 1992 C CA . ALA A 1 254 ? 18.299 -4.602 7.899 1.00 90.19 254 ALA A CA 1
ATOM 1993 C C . ALA A 1 254 ? 18.957 -3.414 7.178 1.00 90.19 254 ALA A C 1
ATOM 1995 O O . ALA A 1 254 ? 19.966 -2.895 7.642 1.00 90.19 254 ALA A O 1
ATOM 1996 N N . TYR A 1 255 ? 18.367 -2.959 6.068 1.00 90.31 255 TYR A N 1
ATOM 1997 C CA . TYR A 1 255 ? 18.908 -1.849 5.288 1.00 90.31 255 TYR A CA 1
ATOM 1998 C C . TYR A 1 255 ? 18.506 -0.464 5.822 1.00 90.31 255 TYR A C 1
ATOM 2000 O O . TYR A 1 255 ? 19.343 0.430 5.917 1.00 90.31 255 TYR A O 1
ATOM 2008 N N . TYR A 1 256 ? 17.228 -0.264 6.159 1.00 89.69 256 TYR A N 1
ATOM 2009 C CA . TYR A 1 256 ? 16.693 1.038 6.590 1.00 89.69 256 TYR A CA 1
ATOM 2010 C C . TYR A 1 256 ? 16.548 1.190 8.107 1.00 89.69 256 TYR A C 1
ATOM 2012 O O . TYR A 1 256 ? 16.081 2.230 8.575 1.00 89.69 256 TYR A O 1
ATOM 2020 N N . GLY A 1 257 ? 16.917 0.170 8.877 1.00 88.00 257 GLY A N 1
ATOM 2021 C CA . GLY A 1 257 ? 16.749 0.143 10.322 1.00 88.00 257 GLY A CA 1
ATOM 2022 C C . GLY A 1 257 ? 15.280 0.079 10.745 1.00 88.00 257 GLY A C 1
ATOM 2023 O O . GLY A 1 257 ? 14.424 -0.521 10.090 1.00 88.00 257 GLY A O 1
ATOM 2024 N N . ASN A 1 258 ? 14.984 0.731 11.869 1.00 86.12 258 ASN A N 1
ATOM 2025 C CA . ASN A 1 258 ? 13.690 0.653 12.550 1.00 86.12 258 ASN A CA 1
ATOM 2026 C C . ASN A 1 258 ? 12.750 1.820 12.208 1.00 86.12 258 ASN A C 1
ATOM 2028 O O . ASN A 1 258 ? 11.938 2.219 13.043 1.00 86.12 258 ASN A O 1
ATOM 2032 N N . THR A 1 259 ? 12.851 2.402 11.010 1.00 89.19 259 THR A N 1
ATOM 2033 C CA . THR A 1 259 ? 11.926 3.461 10.574 1.00 89.19 259 THR A CA 1
ATOM 2034 C C . THR A 1 259 ? 10.490 2.933 10.518 1.00 89.19 259 THR A C 1
ATOM 2036 O O . THR A 1 259 ? 10.226 1.865 9.960 1.00 89.19 259 THR A O 1
ATOM 2039 N N . ASN A 1 260 ? 9.543 3.686 11.085 1.00 90.69 260 ASN A N 1
ATOM 2040 C CA . ASN A 1 260 ? 8.131 3.325 11.047 1.00 90.69 260 ASN A CA 1
ATOM 2041 C C . ASN A 1 260 ? 7.476 3.731 9.714 1.00 90.69 260 ASN A C 1
ATOM 2043 O O . ASN A 1 260 ? 6.819 4.762 9.611 1.00 90.69 260 ASN A O 1
ATOM 2047 N N . PHE A 1 261 ? 7.623 2.891 8.689 1.00 94.88 261 PHE A N 1
ATOM 2048 C CA . PHE A 1 261 ? 6.899 3.059 7.422 1.00 94.88 261 PHE A CA 1
ATOM 2049 C C . PHE A 1 261 ? 5.410 2.698 7.516 1.00 94.88 261 PHE A C 1
ATOM 2051 O O . PHE A 1 261 ? 4.641 3.046 6.618 1.00 94.88 261 PHE A O 1
ATOM 2058 N N . PHE A 1 262 ? 5.011 1.953 8.555 1.00 95.75 262 PHE A N 1
ATOM 2059 C CA . PHE A 1 262 ? 3.654 1.426 8.701 1.00 95.75 262 PHE A CA 1
ATOM 2060 C C . PHE A 1 262 ? 2.681 2.503 9.201 1.00 95.75 262 PHE A C 1
ATOM 2062 O O . PHE A 1 262 ? 1.573 2.601 8.677 1.00 95.75 262 PHE A O 1
ATOM 2069 N N . GLY A 1 263 ? 3.140 3.367 10.109 1.00 92.50 263 GLY A N 1
ATOM 2070 C CA . GLY A 1 263 ? 2.355 4.435 10.729 1.00 92.50 263 GLY A CA 1
ATOM 2071 C C . GLY A 1 263 ? 1.898 4.087 12.143 1.00 92.50 263 GLY A C 1
ATOM 2072 O O . GLY A 1 263 ? 2.391 3.135 12.752 1.00 92.50 263 GLY A O 1
ATOM 2073 N N . GLY A 1 264 ? 0.960 4.875 12.664 1.00 90.12 264 GLY A N 1
ATOM 2074 C CA . GLY A 1 264 ? 0.449 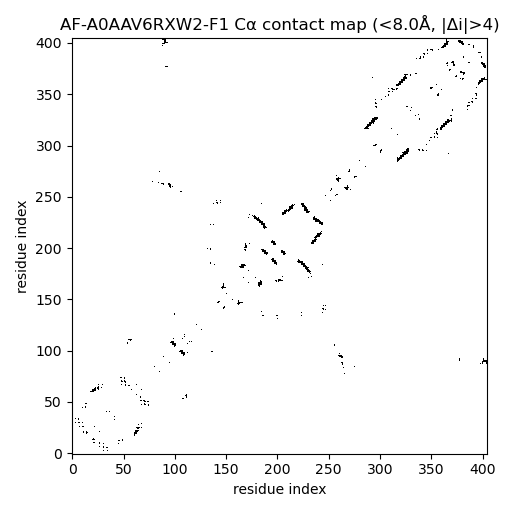4.732 14.026 1.00 90.12 264 GLY A CA 1
ATOM 2075 C C . GLY A 1 264 ? 1.299 5.447 15.084 1.00 90.12 264 GLY A C 1
ATOM 2076 O O . GLY A 1 264 ? 2.218 6.190 14.739 1.00 90.12 264 GLY A O 1
ATOM 2077 N N . PRO A 1 265 ? 0.993 5.236 16.377 1.00 86.19 265 PRO A N 1
ATOM 2078 C CA . PRO A 1 265 ? 1.557 6.038 17.467 1.00 86.19 265 PRO A CA 1
ATOM 2079 C C . PRO A 1 265 ? 3.064 5.858 17.695 1.00 86.19 265 PRO A C 1
ATOM 2081 O O . PRO A 1 265 ? 3.709 6.738 18.259 1.00 86.19 265 PRO A O 1
ATOM 2084 N N . SER A 1 266 ? 3.636 4.720 17.287 1.00 85.50 266 SER A N 1
ATOM 2085 C CA . SER A 1 266 ? 5.050 4.431 17.543 1.00 85.50 266 SER A CA 1
ATOM 2086 C C . SER A 1 266 ? 5.979 5.241 16.637 1.00 85.50 266 SER A C 1
ATOM 2088 O O . SER A 1 266 ? 5.773 5.353 15.428 1.00 85.50 266 SER A O 1
ATOM 2090 N N . THR A 1 267 ? 7.072 5.748 17.205 1.00 79.44 267 THR A N 1
ATOM 2091 C CA . THR A 1 267 ? 8.132 6.454 16.466 1.00 79.44 267 THR A CA 1
ATOM 2092 C C . THR A 1 267 ? 9.057 5.502 15.699 1.00 79.44 267 THR A C 1
ATOM 2094 O O . THR A 1 267 ? 9.804 5.923 14.809 1.00 79.44 267 THR A O 1
ATOM 2097 N N . THR A 1 268 ? 9.020 4.207 16.023 1.00 84.31 268 THR A N 1
ATOM 2098 C CA . THR A 1 268 ? 9.845 3.159 15.408 1.00 84.31 268 THR A CA 1
ATOM 2099 C C . THR A 1 268 ? 8.990 1.981 14.949 1.00 84.31 268 THR A C 1
ATOM 2101 O O . THR A 1 268 ? 7.806 1.878 15.261 1.00 84.31 268 THR A O 1
ATOM 2104 N N . SER A 1 269 ? 9.563 1.100 14.130 1.00 89.25 269 SER A N 1
ATOM 2105 C CA . SER A 1 269 ? 8.860 -0.098 13.677 1.00 89.25 269 SER A CA 1
ATOM 2106 C C . SER A 1 269 ? 8.461 -0.965 14.873 1.00 89.25 269 SER A C 1
ATOM 2108 O O . SER A 1 269 ? 9.323 -1.440 15.608 1.00 89.25 269 SER A O 1
ATOM 2110 N N . VAL A 1 270 ? 7.164 -1.248 15.017 1.00 90.38 270 VAL A N 1
ATOM 2111 C CA . VAL A 1 270 ? 6.637 -2.113 16.092 1.00 90.38 270 VAL A CA 1
ATOM 2112 C C . VAL A 1 270 ? 7.236 -3.524 16.074 1.00 90.38 270 VAL A C 1
ATOM 2114 O O . VAL A 1 270 ? 7.345 -4.161 17.113 1.00 90.38 270 VAL A O 1
ATOM 2117 N N . LYS A 1 271 ? 7.728 -3.993 14.917 1.00 90.19 271 LYS A N 1
ATOM 2118 C CA . LYS A 1 271 ? 8.431 -5.283 14.788 1.00 90.19 271 LYS A CA 1
ATOM 2119 C C . LYS A 1 271 ? 9.821 -5.300 15.440 1.00 90.19 271 LYS A C 1
ATOM 2121 O O . LYS A 1 271 ? 10.426 -6.365 15.510 1.00 90.19 271 LYS A O 1
ATOM 2126 N N . ALA A 1 272 ? 10.329 -4.154 15.894 1.00 86.25 272 ALA A N 1
ATOM 2127 C CA . ALA A 1 272 ? 11.538 -4.062 16.708 1.00 86.25 272 ALA A CA 1
ATOM 2128 C C . ALA A 1 272 ? 11.248 -4.090 18.224 1.00 86.25 272 ALA A C 1
ATOM 2130 O O . ALA A 1 272 ? 12.189 -4.176 19.010 1.00 86.25 272 ALA A O 1
ATOM 2131 N N . SER A 1 273 ? 9.977 -4.026 18.648 1.00 86.31 273 SER A N 1
ATOM 2132 C CA . SER A 1 273 ? 9.603 -4.059 20.066 1.00 86.31 273 SER A CA 1
ATOM 2133 C C . SER A 1 273 ? 9.524 -5.500 20.571 1.00 86.31 273 SER A C 1
ATOM 2135 O O . SER A 1 273 ? 8.619 -6.258 20.217 1.00 86.31 273 SER A O 1
ATOM 2137 N N . ALA A 1 274 ? 10.480 -5.884 21.423 1.00 86.94 274 ALA A N 1
ATOM 2138 C CA . ALA A 1 274 ? 10.471 -7.185 22.092 1.00 86.94 274 ALA A CA 1
ATOM 2139 C C . ALA A 1 274 ? 9.274 -7.332 23.047 1.00 86.94 274 ALA A C 1
ATOM 2141 O O . ALA A 1 274 ? 8.737 -8.426 23.180 1.00 86.94 274 ALA A O 1
ATOM 2142 N N . LYS A 1 275 ? 8.826 -6.225 23.655 1.00 86.25 275 LYS A N 1
ATOM 2143 C CA . LYS A 1 275 ? 7.659 -6.191 24.543 1.00 86.25 275 LYS A CA 1
ATOM 2144 C C . LYS A 1 275 ? 6.367 -6.484 23.781 1.00 86.25 275 LYS A C 1
ATOM 2146 O O . LYS A 1 275 ? 5.614 -7.353 24.200 1.00 86.25 275 LYS A O 1
ATOM 2151 N N . LEU A 1 276 ? 6.128 -5.822 22.643 1.00 89.56 276 LEU A N 1
ATOM 2152 C CA . LEU A 1 276 ? 4.951 -6.117 21.812 1.00 89.56 276 LEU A CA 1
ATOM 2153 C C . LEU A 1 276 ? 4.975 -7.550 21.282 1.00 89.56 276 LEU A C 1
ATOM 2155 O O . LEU A 1 276 ? 3.935 -8.194 21.252 1.00 89.56 276 LEU A O 1
ATOM 2159 N N . LYS A 1 277 ? 6.156 -8.061 20.914 1.00 91.12 277 LYS A N 1
ATOM 2160 C CA . LYS A 1 277 ? 6.311 -9.461 20.512 1.00 91.12 277 LYS A CA 1
ATOM 2161 C C . LYS A 1 277 ? 5.937 -10.422 21.648 1.00 91.12 277 LYS A C 1
ATOM 2163 O O . LYS A 1 277 ? 5.214 -11.375 21.402 1.00 91.12 277 LYS A O 1
ATOM 2168 N N . GLN A 1 278 ? 6.396 -10.160 22.871 1.00 91.56 278 GLN A N 1
ATOM 2169 C CA . GLN A 1 278 ? 6.034 -10.968 24.035 1.00 91.56 278 GLN A CA 1
ATOM 2170 C C . GLN A 1 278 ? 4.518 -10.941 24.285 1.00 91.56 278 GLN A C 1
ATOM 2172 O O . GLN A 1 278 ? 3.922 -11.990 24.477 1.00 91.56 278 GLN A O 1
ATOM 2177 N N . LEU A 1 279 ? 3.881 -9.768 24.212 1.00 90.69 279 LEU A N 1
ATOM 2178 C CA . LEU A 1 279 ? 2.425 -9.645 24.364 1.00 90.69 279 LEU A CA 1
ATOM 2179 C C . LEU A 1 279 ? 1.645 -10.357 23.244 1.00 90.69 279 LEU A C 1
ATOM 2181 O O . LEU A 1 279 ? 0.577 -10.904 23.501 1.00 90.69 279 LEU A O 1
ATOM 2185 N N . GLU A 1 280 ? 2.163 -10.342 22.010 1.00 93.12 280 GLU A N 1
ATOM 2186 C CA . GLU A 1 280 ? 1.610 -11.092 20.870 1.00 93.12 280 GLU A CA 1
ATOM 2187 C C . GLU A 1 280 ? 1.701 -12.609 21.114 1.00 93.12 280 GLU A C 1
ATOM 2189 O O . GLU A 1 280 ? 0.749 -13.322 20.821 1.00 93.12 280 GLU A O 1
ATOM 2194 N N . GLU A 1 281 ? 2.810 -13.092 21.686 1.00 94.75 281 GLU A N 1
ATOM 2195 C CA . GLU A 1 281 ? 3.028 -14.511 22.012 1.00 94.75 281 GLU A CA 1
ATOM 2196 C C . GLU A 1 281 ? 2.231 -14.978 23.245 1.00 94.75 281 GLU A C 1
ATOM 2198 O O . GLU A 1 281 ? 1.789 -16.121 23.282 1.00 94.75 281 GLU A O 1
ATOM 2203 N N . GLU A 1 282 ? 2.025 -14.115 24.244 1.00 94.69 282 GLU A N 1
ATOM 2204 C CA . GLU A 1 282 ? 1.262 -14.431 25.463 1.00 94.69 282 GLU A CA 1
ATOM 2205 C C . GLU A 1 282 ? -0.258 -14.446 25.236 1.00 94.69 282 GLU A C 1
ATOM 2207 O O . GLU A 1 282 ? -0.987 -15.123 25.962 1.00 94.69 282 GLU A O 1
ATOM 2212 N N . ASN A 1 283 ? -0.755 -13.702 24.244 1.00 92.25 283 ASN A N 1
ATOM 2213 C CA . ASN A 1 283 ? -2.181 -13.611 23.939 1.00 92.25 283 ASN A CA 1
ATOM 2214 C C . ASN A 1 283 ? -2.594 -14.608 22.846 1.00 92.25 283 ASN A C 1
ATOM 2216 O O . ASN A 1 283 ? -2.954 -14.219 21.733 1.00 92.25 283 ASN A O 1
ATOM 2220 N N . GLU A 1 284 ? -2.558 -15.900 23.177 1.00 94.12 284 GLU A N 1
ATOM 2221 C CA . GLU A 1 284 ? -2.898 -16.994 22.251 1.00 94.12 284 GLU A CA 1
ATOM 2222 C C . GLU A 1 284 ? -4.357 -16.947 21.752 1.00 94.12 284 GLU A C 1
ATOM 2224 O O . GLU A 1 284 ? -4.656 -17.440 20.665 1.00 94.12 284 GLU A O 1
ATOM 2229 N N . ASP A 1 285 ? -5.252 -16.298 22.505 1.00 93.44 285 ASP A N 1
ATOM 2230 C CA . ASP A 1 285 ? -6.674 -16.144 22.168 1.00 93.44 285 ASP A CA 1
ATOM 2231 C C . ASP A 1 285 ? -6.949 -14.953 21.223 1.00 93.44 285 ASP A C 1
ATOM 2233 O O . ASP A 1 285 ? -8.099 -14.690 20.851 1.00 93.44 285 ASP A O 1
ATOM 2237 N N . ALA A 1 286 ? -5.916 -14.199 20.823 1.00 94.12 286 ALA A N 1
ATOM 2238 C CA . ALA A 1 286 ? -6.067 -13.069 19.914 1.00 94.12 286 ALA A CA 1
ATOM 2239 C C . ALA A 1 286 ? -6.624 -13.519 18.554 1.00 94.12 286 ALA A C 1
ATOM 2241 O O . ALA A 1 286 ? -6.012 -14.302 17.827 1.00 94.12 286 ALA A O 1
ATOM 2242 N N . MET A 1 287 ? -7.778 -12.970 18.167 1.00 96.44 287 MET A N 1
ATOM 2243 C CA . MET A 1 287 ? -8.496 -13.406 16.969 1.00 96.44 287 MET A CA 1
ATOM 2244 C C . MET A 1 287 ? -9.070 -12.231 16.178 1.00 96.44 287 MET A C 1
ATOM 2246 O O . MET A 1 287 ? -9.743 -11.353 16.724 1.00 96.44 287 MET A O 1
ATOM 2250 N N . PHE A 1 288 ? -8.857 -12.264 14.861 1.00 98.00 288 PHE A N 1
ATOM 2251 C CA . PHE A 1 288 ? -9.428 -11.320 13.903 1.00 98.00 288 PHE A CA 1
ATOM 2252 C C . PHE A 1 288 ? -10.363 -12.055 12.942 1.00 98.00 288 PHE A C 1
ATOM 2254 O O . PHE A 1 288 ? -9.956 -13.011 12.282 1.00 98.00 288 PHE A O 1
ATOM 2261 N N . ILE A 1 289 ? -11.606 -11.591 12.840 1.00 98.44 289 ILE A N 1
ATOM 2262 C CA . ILE A 1 289 ? -12.590 -12.091 11.876 1.00 98.44 289 ILE A CA 1
ATOM 2263 C C . ILE A 1 289 ? -12.664 -11.112 10.717 1.00 98.44 289 ILE A C 1
ATOM 2265 O O . ILE A 1 289 ? -12.935 -9.937 10.938 1.00 98.44 289 ILE A O 1
ATOM 2269 N N . ILE A 1 290 ? -12.450 -11.585 9.491 1.00 98.56 290 ILE A N 1
ATOM 2270 C CA . ILE A 1 290 ? -12.485 -10.744 8.291 1.00 98.56 290 ILE A CA 1
ATOM 2271 C C . ILE A 1 290 ? -13.614 -11.225 7.389 1.00 98.56 290 ILE A C 1
ATOM 2273 O O . ILE A 1 290 ? -13.629 -12.379 6.964 1.00 98.56 290 ILE A O 1
ATOM 2277 N N . VAL A 1 291 ? -14.548 -10.327 7.092 1.00 98.25 291 VAL A N 1
ATOM 2278 C CA . VAL A 1 291 ? -15.672 -10.562 6.180 1.00 98.25 291 VAL A CA 1
ATOM 2279 C C . VAL A 1 291 ? -15.756 -9.417 5.176 1.00 98.25 291 VAL A C 1
ATOM 2281 O O . VAL A 1 291 ? -15.426 -8.280 5.507 1.00 98.25 291 VAL A O 1
ATOM 2284 N N . SER A 1 292 ? -16.163 -9.712 3.944 1.00 98.00 292 SER A N 1
ATOM 2285 C CA . SER A 1 292 ? -16.252 -8.742 2.846 1.00 98.00 292 SER A CA 1
ATOM 2286 C C . SER A 1 292 ? -17.609 -8.829 2.169 1.00 98.00 292 SER A C 1
ATOM 2288 O O . SER A 1 292 ? -18.245 -9.879 2.238 1.00 98.00 292 SER A O 1
ATOM 2290 N N . ASP A 1 293 ? -18.028 -7.736 1.527 1.00 96.62 293 ASP A N 1
ATOM 2291 C CA . ASP A 1 293 ? -19.353 -7.599 0.910 1.00 96.62 293 ASP A CA 1
ATOM 2292 C C . ASP A 1 293 ? -20.486 -7.907 1.899 1.00 96.62 293 ASP A C 1
ATOM 2294 O O . ASP A 1 293 ? -21.394 -8.704 1.658 1.00 96.62 293 ASP A O 1
ATOM 2298 N N . VAL A 1 294 ? -20.405 -7.264 3.067 1.00 97.56 294 VAL A N 1
ATOM 2299 C CA . VAL A 1 294 ? -21.377 -7.413 4.153 1.00 97.56 294 VAL A CA 1
ATOM 2300 C C . VAL A 1 294 ? -22.647 -6.617 3.834 1.00 97.56 294 VAL A C 1
ATOM 2302 O O . VAL A 1 294 ? -22.889 -5.561 4.411 1.00 97.56 294 VAL A O 1
ATOM 2305 N N . TRP A 1 295 ? -23.467 -7.112 2.906 1.00 97.75 295 TRP A N 1
ATOM 2306 C CA . TRP A 1 295 ? -24.716 -6.469 2.479 1.00 97.75 295 TRP A CA 1
ATOM 2307 C C . TRP A 1 295 ? -25.770 -6.460 3.595 1.00 97.75 295 TRP A C 1
ATOM 2309 O O . TRP A 1 295 ? -26.530 -7.413 3.769 1.00 97.75 295 TRP A O 1
ATOM 2319 N N . LEU A 1 296 ? -25.819 -5.373 4.367 1.00 97.56 296 LEU A N 1
ATOM 2320 C CA . LEU A 1 296 ? -26.639 -5.249 5.579 1.00 97.56 296 LEU A CA 1
ATOM 2321 C C . LEU A 1 296 ? -28.144 -5.101 5.295 1.00 97.56 296 LEU A C 1
ATOM 2323 O O . LEU A 1 296 ? -28.970 -5.163 6.201 1.00 97.56 296 LEU A O 1
ATOM 2327 N N . ASP A 1 297 ? -28.509 -4.863 4.042 1.00 95.75 297 ASP A N 1
ATOM 2328 C CA . ASP A 1 297 ? -29.874 -4.852 3.523 1.00 95.75 297 ASP A CA 1
ATOM 2329 C C . ASP A 1 297 ? -30.398 -6.255 3.167 1.00 95.75 297 ASP A C 1
ATOM 2331 O O . ASP A 1 297 ? -31.599 -6.428 2.959 1.00 95.75 297 ASP A O 1
ATOM 2335 N N . SER A 1 298 ? -29.526 -7.269 3.127 1.00 97.19 298 SER A N 1
ATOM 2336 C CA . SER A 1 298 ? -29.919 -8.658 2.901 1.00 97.19 298 SER A CA 1
ATOM 2337 C C . SER A 1 298 ? -30.315 -9.348 4.207 1.00 97.19 298 SER A C 1
ATOM 2339 O O . SER A 1 298 ? -29.528 -9.449 5.152 1.00 97.19 298 SER A O 1
ATOM 2341 N N . VAL A 1 299 ? -31.534 -9.897 4.235 1.00 97.31 299 VAL A N 1
ATOM 2342 C CA . VAL A 1 299 ? -32.046 -10.684 5.370 1.00 97.31 299 VAL A CA 1
ATOM 2343 C C . VAL A 1 299 ? -31.153 -11.897 5.637 1.00 97.31 299 VAL A C 1
ATOM 2345 O O . VAL A 1 299 ? -30.801 -12.152 6.785 1.00 97.31 299 VAL A O 1
ATOM 2348 N N . GLU A 1 300 ? -30.721 -12.596 4.584 1.00 98.06 300 GLU A N 1
ATOM 2349 C CA . GLU A 1 300 ? -29.847 -13.767 4.709 1.00 98.06 300 GLU A CA 1
ATOM 2350 C C . GLU A 1 300 ? -28.504 -13.396 5.353 1.00 98.06 300 GLU A C 1
ATOM 2352 O O . GLU A 1 300 ? -28.036 -14.089 6.257 1.00 98.06 300 GLU A O 1
ATOM 2357 N N . VAL A 1 301 ? -27.902 -12.273 4.947 1.00 98.12 301 VAL A N 1
ATOM 2358 C CA . VAL A 1 301 ? -26.639 -11.800 5.536 1.00 98.12 301 VAL A CA 1
ATOM 2359 C C . VAL A 1 301 ? -26.831 -11.489 7.018 1.00 98.12 301 VAL A C 1
ATOM 2361 O O . VAL A 1 301 ? -26.037 -11.941 7.843 1.00 98.12 301 VAL A O 1
ATOM 2364 N N . MET A 1 302 ? -27.910 -10.795 7.386 1.00 98.25 302 MET A N 1
ATOM 2365 C CA . MET A 1 302 ? -28.217 -10.488 8.786 1.00 98.25 302 MET A CA 1
ATOM 2366 C C . MET A 1 302 ? -28.462 -11.748 9.634 1.00 98.25 302 MET A C 1
ATOM 2368 O O . MET A 1 302 ? -28.012 -11.814 10.780 1.00 98.25 302 MET A O 1
ATOM 2372 N N . GLU A 1 303 ? -29.114 -12.779 9.094 1.00 98.25 303 GLU A N 1
ATOM 2373 C CA . GLU A 1 303 ? -29.268 -14.075 9.771 1.00 98.25 303 GLU A CA 1
ATOM 2374 C C . GLU A 1 303 ? -27.915 -14.764 9.998 1.00 98.25 303 GLU A C 1
ATOM 2376 O O . GLU A 1 303 ? -27.644 -15.268 11.093 1.00 98.25 303 GLU A O 1
ATOM 2381 N N . LYS A 1 304 ? -27.028 -14.752 8.995 1.00 98.44 304 LYS A N 1
ATOM 2382 C CA . LYS A 1 304 ? -25.681 -15.334 9.112 1.00 98.44 304 LYS A CA 1
ATOM 2383 C C . LYS A 1 304 ? -24.783 -14.555 10.067 1.00 98.44 304 LYS A C 1
ATOM 2385 O O . LYS A 1 304 ? -24.016 -15.180 10.796 1.00 98.44 304 LYS A O 1
ATOM 2390 N N . LEU A 1 305 ? -24.909 -13.230 10.127 1.00 98.31 305 LEU A N 1
ATOM 2391 C CA . LEU A 1 305 ? -24.213 -12.407 11.119 1.00 98.31 305 LEU A CA 1
ATOM 2392 C C . LEU A 1 305 ? -24.664 -12.749 12.542 1.00 98.31 305 LEU A C 1
ATOM 2394 O O . LEU A 1 305 ? -23.819 -12.948 13.409 1.00 98.31 305 LEU A O 1
ATOM 2398 N N . ASN A 1 306 ? -25.969 -12.909 12.779 1.00 98.19 306 ASN A N 1
ATOM 2399 C CA . ASN A 1 306 ? -26.476 -13.351 14.082 1.00 98.19 306 ASN A CA 1
ATOM 2400 C C . ASN A 1 306 ? -25.963 -14.746 14.462 1.00 98.19 306 ASN A C 1
ATOM 2402 O O . ASN A 1 306 ? -25.549 -14.963 15.600 1.00 98.19 306 ASN A O 1
ATOM 2406 N N . LEU A 1 307 ? -25.937 -15.684 13.509 1.00 98.31 307 LEU A N 1
ATOM 2407 C CA . LEU A 1 307 ? -25.358 -17.010 13.732 1.00 98.31 307 LEU A CA 1
ATOM 2408 C C . LEU A 1 307 ? -23.865 -16.921 14.084 1.00 98.31 307 LEU A C 1
ATOM 2410 O O . LEU A 1 307 ? -23.413 -17.595 15.007 1.00 98.31 307 LEU A O 1
ATOM 2414 N N . MET A 1 308 ? -23.110 -16.071 13.385 1.00 98.25 308 MET A N 1
ATOM 2415 C CA . MET A 1 308 ? -21.693 -15.832 13.653 1.00 98.25 308 MET A CA 1
ATOM 2416 C C . MET A 1 308 ? -21.475 -15.232 15.048 1.00 98.25 308 MET A C 1
ATOM 2418 O O . MET A 1 308 ? -20.655 -15.747 15.807 1.00 98.25 308 MET A O 1
ATOM 2422 N N . PHE A 1 309 ? -22.229 -14.196 15.425 1.00 98.38 309 PHE A N 1
ATOM 2423 C CA . PHE A 1 309 ? -22.147 -13.601 16.762 1.00 98.38 309 PHE A CA 1
ATOM 2424 C C . PHE A 1 309 ? -22.511 -14.605 17.852 1.00 98.38 309 PHE A C 1
ATOM 2426 O O . PHE A 1 309 ? -21.802 -14.698 18.850 1.00 98.38 309 PHE A O 1
ATOM 2433 N N . SER A 1 310 ? -23.548 -15.418 17.638 1.00 98.00 310 SER A N 1
ATOM 2434 C CA . SER A 1 310 ? -23.901 -16.503 18.553 1.00 98.00 310 SER A CA 1
ATOM 2435 C C . SER A 1 310 ? -22.786 -17.541 18.680 1.00 98.00 310 SER A C 1
ATOM 2437 O O . SER A 1 310 ? -22.538 -18.019 19.784 1.00 98.00 310 SER A O 1
ATOM 2439 N N . GLY A 1 311 ? -22.123 -17.901 17.578 1.00 97.62 311 GLY A N 1
ATOM 2440 C CA . GLY A 1 311 ? -21.015 -18.859 17.575 1.00 97.62 311 GLY A CA 1
ATOM 2441 C C . GLY A 1 311 ? -19.794 -18.356 18.345 1.00 97.62 311 GLY A C 1
ATOM 2442 O O . GLY A 1 311 ? -19.155 -19.128 19.054 1.00 97.62 311 GLY A O 1
ATOM 2443 N N . TYR A 1 312 ? -19.516 -17.054 18.266 1.00 97.75 312 TYR A N 1
ATOM 2444 C CA . TYR A 1 312 ? -18.411 -16.417 18.983 1.00 97.75 312 TYR A CA 1
ATOM 2445 C C . TYR A 1 312 ? -18.777 -15.902 20.378 1.00 97.75 312 TYR A C 1
ATOM 2447 O O . TYR A 1 312 ? -17.895 -15.487 21.120 1.00 97.75 312 TYR A O 1
ATOM 2455 N N . ALA A 1 313 ? -20.046 -15.937 20.789 1.00 95.44 313 ALA A N 1
ATOM 2456 C CA . ALA A 1 313 ? -20.477 -15.338 22.053 1.00 95.44 313 ALA A CA 1
ATOM 2457 C C . ALA A 1 313 ? -19.766 -15.921 23.290 1.00 95.44 313 ALA A C 1
ATOM 2459 O O . ALA A 1 313 ? -19.610 -15.207 24.281 1.00 95.44 313 ALA A O 1
ATOM 2460 N N . ALA A 1 314 ? -19.345 -17.190 23.237 1.00 95.69 314 ALA A N 1
ATOM 2461 C CA . ALA A 1 314 ? -18.603 -17.851 24.313 1.00 95.69 314 ALA A CA 1
ATOM 2462 C C . ALA A 1 314 ? -17.120 -17.441 24.376 1.00 95.69 314 ALA A C 1
ATOM 2464 O O . ALA A 1 314 ? -16.530 -17.463 25.452 1.00 95.69 314 ALA A O 1
ATOM 2465 N N . MET A 1 315 ? -16.532 -17.069 23.237 1.00 94.88 315 MET A N 1
ATOM 2466 C CA . MET A 1 315 ? -15.136 -16.656 23.097 1.00 94.88 315 MET A CA 1
ATOM 2467 C C . MET A 1 315 ? -15.078 -15.500 22.082 1.00 94.88 315 MET A C 1
ATOM 2469 O O . MET A 1 315 ? -14.840 -15.731 20.892 1.00 94.88 315 MET A O 1
ATOM 2473 N N . PRO A 1 316 ? -15.407 -14.269 22.519 1.00 96.88 316 PRO A N 1
ATOM 2474 C CA . PRO A 1 316 ? -15.503 -13.116 21.631 1.00 96.88 316 PRO A CA 1
ATOM 2475 C C . PRO A 1 316 ? -14.132 -12.814 21.004 1.00 96.88 316 PRO A C 1
ATOM 2477 O O . PRO A 1 316 ? -13.153 -12.688 21.741 1.00 96.88 316 PRO A O 1
ATOM 2480 N N . PRO A 1 317 ? -14.029 -12.652 19.672 1.00 97.38 317 PRO A N 1
ATOM 2481 C CA . PRO A 1 317 ? -12.760 -12.332 19.033 1.00 97.38 317 PRO A CA 1
ATOM 2482 C C . PRO A 1 317 ? -12.317 -10.914 19.394 1.00 97.38 317 PRO A C 1
ATOM 2484 O O . PRO A 1 317 ? -13.132 -10.042 19.715 1.00 97.38 317 PRO A O 1
ATOM 2487 N N . THR A 1 318 ? -11.020 -10.650 19.258 1.00 97.00 318 THR A N 1
ATOM 2488 C CA . THR A 1 318 ? -10.435 -9.324 19.484 1.00 97.00 318 THR A CA 1
ATOM 2489 C C . THR A 1 318 ? -11.044 -8.277 18.552 1.00 97.00 318 THR A C 1
ATOM 2491 O O . THR A 1 318 ? -11.326 -7.152 18.974 1.00 97.00 318 THR A O 1
ATOM 2494 N N . CYS A 1 319 ? -11.264 -8.628 17.280 1.00 98.19 319 CYS A N 1
ATOM 2495 C CA . CYS A 1 319 ? -11.814 -7.693 16.308 1.00 98.19 319 CYS A CA 1
ATOM 2496 C C . CYS A 1 319 ? -12.583 -8.364 15.162 1.00 98.19 319 CYS A C 1
ATOM 2498 O O . CYS A 1 319 ? -12.139 -9.363 14.598 1.00 98.19 319 CYS A O 1
ATOM 2500 N N . PHE A 1 320 ? -13.700 -7.752 14.770 1.00 98.69 320 PHE A N 1
ATOM 2501 C CA . PHE A 1 320 ? -14.374 -7.981 13.498 1.00 98.69 320 PHE A CA 1
ATOM 2502 C C . PHE A 1 320 ? -13.996 -6.880 12.507 1.00 98.69 320 PHE A C 1
ATOM 2504 O O . PHE A 1 320 ? -14.262 -5.704 12.746 1.00 98.69 320 PHE A O 1
ATOM 2511 N N . ILE A 1 321 ? -13.416 -7.264 11.377 1.00 98.81 321 ILE A N 1
ATOM 2512 C CA . ILE A 1 321 ? -13.127 -6.396 10.240 1.00 98.81 321 ILE A CA 1
ATOM 2513 C C . ILE A 1 321 ? -14.196 -6.674 9.184 1.00 98.81 321 ILE A C 1
ATOM 2515 O O . ILE A 1 321 ? -14.217 -7.731 8.553 1.00 98.81 321 ILE A O 1
ATOM 2519 N N . MET A 1 322 ? -15.108 -5.721 9.032 1.00 98.56 322 MET A N 1
ATOM 2520 C CA . MET A 1 322 ? -16.204 -5.764 8.077 1.00 98.56 322 MET A CA 1
ATOM 2521 C C . MET A 1 322 ? -15.862 -4.865 6.895 1.00 98.56 322 MET A C 1
ATOM 2523 O O . MET A 1 322 ? -15.861 -3.638 7.002 1.00 98.56 322 MET A O 1
ATOM 2527 N N . CYS A 1 323 ? -15.550 -5.485 5.767 1.00 98.44 323 CYS A N 1
ATOM 2528 C CA . CYS A 1 323 ? -15.296 -4.798 4.516 1.00 98.44 323 CYS A CA 1
ATOM 2529 C C . CYS A 1 323 ? -16.604 -4.659 3.732 1.00 98.44 323 CYS A C 1
ATOM 2531 O O . CYS A 1 323 ? -17.375 -5.612 3.601 1.00 98.44 323 CYS A O 1
ATOM 2533 N N . GLY A 1 324 ? -16.841 -3.465 3.198 1.00 95.19 324 GLY A N 1
ATOM 2534 C CA . GLY A 1 324 ? -17.928 -3.222 2.267 1.00 95.19 324 GLY A CA 1
ATOM 2535 C C . GLY A 1 324 ? -17.754 -4.017 0.962 1.00 95.19 324 GLY A C 1
ATOM 2536 O O . GLY A 1 324 ? -16.715 -4.635 0.735 1.00 95.19 324 GLY A O 1
ATOM 2537 N N . ASN A 1 325 ? -18.743 -4.001 0.075 1.00 95.94 325 ASN A N 1
ATOM 2538 C CA . ASN A 1 325 ? -19.895 -3.087 0.102 1.00 95.94 325 ASN A CA 1
ATOM 2539 C C . ASN A 1 325 ? -20.905 -3.423 1.220 1.00 95.94 325 ASN A C 1
ATOM 2541 O O . ASN A 1 325 ? -21.141 -4.591 1.510 1.00 95.94 325 ASN A O 1
ATOM 2545 N N . PHE A 1 326 ? -21.511 -2.409 1.849 1.00 97.25 326 PHE A N 1
ATOM 2546 C CA . PHE A 1 326 ? -22.485 -2.584 2.944 1.00 97.25 326 PHE A CA 1
ATOM 2547 C C . PHE A 1 326 ? -23.946 -2.633 2.483 1.00 97.25 326 PHE A C 1
ATOM 2549 O O . PHE A 1 326 ? -24.865 -2.744 3.294 1.00 97.25 326 PHE A O 1
ATOM 2556 N N . SER A 1 327 ? -24.158 -2.536 1.176 1.00 95.00 327 SER A N 1
ATOM 2557 C CA . SER A 1 327 ? -25.456 -2.539 0.514 1.00 95.00 327 SER A CA 1
ATOM 2558 C C . SER A 1 327 ? -25.357 -3.422 -0.724 1.00 95.00 327 SER A C 1
ATOM 2560 O O . SER A 1 327 ? -24.392 -3.287 -1.475 1.00 95.00 327 SER A O 1
ATOM 2562 N N . SER A 1 328 ? -26.340 -4.291 -0.957 1.00 93.75 328 SER A N 1
ATOM 2563 C CA . SER A 1 328 ? -26.364 -5.191 -2.123 1.00 93.75 328 SER A CA 1
ATOM 2564 C C . SER A 1 328 ? -26.537 -4.457 -3.457 1.00 93.75 328 SER A C 1
ATOM 2566 O O . SER A 1 328 ? -26.187 -4.979 -4.514 1.00 93.75 328 SER A O 1
ATOM 2568 N N . ALA A 1 329 ? -27.072 -3.234 -3.411 1.00 86.25 329 ALA A N 1
ATOM 2569 C CA . ALA A 1 329 ? -27.201 -2.354 -4.562 1.00 86.25 329 ALA A CA 1
ATOM 2570 C C . ALA A 1 329 ? -26.927 -0.886 -4.187 1.00 86.25 329 ALA A C 1
ATOM 2572 O O . ALA A 1 329 ? -27.246 -0.453 -3.070 1.00 86.25 329 ALA A O 1
ATOM 2573 N N . PRO A 1 330 ? -26.413 -0.063 -5.119 1.00 77.75 330 PRO A N 1
ATOM 2574 C CA . PRO A 1 330 ? -26.325 1.377 -4.931 1.00 77.75 330 PRO A CA 1
ATOM 2575 C C . PRO A 1 330 ? -27.721 1.989 -5.118 1.00 77.75 330 PRO A C 1
ATOM 2577 O O . PRO A 1 330 ? -28.108 2.374 -6.220 1.00 77.75 330 PRO A O 1
ATOM 2580 N N . TYR A 1 331 ? -28.500 2.096 -4.035 1.00 77.75 331 TYR A N 1
ATOM 2581 C CA . TYR A 1 331 ? -29.878 2.629 -4.011 1.00 77.75 331 TYR A CA 1
ATOM 2582 C C . TYR A 1 331 ? -30.018 4.127 -4.393 1.00 77.75 331 TYR A C 1
ATOM 2584 O O . TYR A 1 331 ? -30.981 4.799 -4.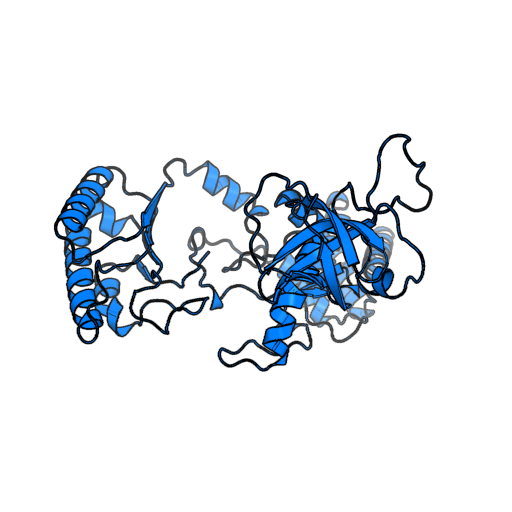014 1.00 77.75 331 TYR A O 1
ATOM 2592 N N . GLY A 1 332 ? -29.059 4.699 -5.127 1.00 81.12 332 GLY A N 1
ATOM 2593 C CA . GLY A 1 332 ? -29.078 6.071 -5.626 1.00 81.12 332 GLY A CA 1
ATOM 2594 C C . GLY A 1 332 ? -29.381 7.097 -4.531 1.00 81.12 332 GLY A C 1
ATOM 2595 O O . GLY A 1 332 ? -28.692 7.179 -3.518 1.00 81.12 332 GLY A O 1
ATOM 2596 N N . LYS A 1 333 ? -30.446 7.888 -4.718 1.00 80.31 333 LYS A N 1
ATOM 2597 C CA . LYS A 1 333 ? -30.820 8.982 -3.799 1.00 80.31 333 LYS A CA 1
ATOM 2598 C C . LYS A 1 333 ? -31.204 8.517 -2.391 1.00 80.31 333 LYS A C 1
ATOM 2600 O O . LYS A 1 333 ? -31.108 9.312 -1.461 1.00 80.31 333 LYS A O 1
ATOM 2605 N N . THR A 1 334 ? -31.652 7.273 -2.219 1.00 88.62 334 THR A N 1
ATOM 2606 C CA . THR A 1 334 ? -32.056 6.737 -0.908 1.00 88.62 334 THR A CA 1
ATOM 2607 C C . THR A 1 334 ? -30.952 5.940 -0.223 1.00 88.62 334 THR A C 1
ATOM 2609 O O . THR A 1 334 ? -31.135 5.556 0.927 1.00 88.62 334 THR A O 1
ATOM 2612 N N . GLN A 1 335 ? -29.793 5.758 -0.866 1.00 88.81 335 GLN A N 1
ATOM 2613 C CA . GLN A 1 335 ? -28.695 4.924 -0.369 1.00 88.81 335 GLN A CA 1
ATOM 2614 C C . GLN A 1 335 ? -28.249 5.287 1.049 1.00 88.81 335 GLN A C 1
ATOM 2616 O O . GLN A 1 335 ? -28.132 4.406 1.891 1.00 88.81 335 GLN A O 1
ATOM 2621 N N . ILE A 1 336 ? -28.067 6.577 1.349 1.00 92.94 336 ILE A N 1
ATOM 2622 C CA . ILE A 1 336 ? -27.656 7.019 2.693 1.00 92.94 336 ILE A CA 1
ATOM 2623 C C . ILE A 1 336 ? -28.720 6.671 3.740 1.00 92.94 336 ILE A C 1
ATOM 2625 O O . ILE A 1 336 ? -28.384 6.232 4.836 1.00 92.94 336 ILE A O 1
ATOM 2629 N N . LYS A 1 337 ? -30.004 6.865 3.413 1.00 93.88 337 LYS A N 1
ATOM 2630 C CA . LYS A 1 337 ? -31.104 6.566 4.335 1.00 93.88 337 LYS A CA 1
ATOM 2631 C C . LYS A 1 337 ? -31.186 5.062 4.605 1.00 93.88 337 LYS A C 1
ATOM 2633 O O . LYS A 1 337 ? -31.213 4.671 5.765 1.00 93.88 337 LYS A O 1
ATOM 2638 N N . SER A 1 338 ? -31.169 4.246 3.552 1.00 94.25 338 SER A N 1
ATOM 2639 C CA . SER A 1 338 ? -31.191 2.786 3.667 1.00 94.25 338 SER A CA 1
ATOM 2640 C C . SER A 1 338 ? -29.985 2.270 4.451 1.00 94.25 338 SER A C 1
ATOM 2642 O O . SER A 1 338 ? -30.154 1.479 5.367 1.00 94.25 338 SER A O 1
ATOM 2644 N N . LEU A 1 339 ? -28.781 2.792 4.189 1.00 96.31 339 LEU A N 1
ATOM 2645 C CA . LEU A 1 339 ? -27.580 2.388 4.919 1.00 96.31 339 LEU A CA 1
ATOM 2646 C C . LEU A 1 339 ? -27.653 2.738 6.412 1.00 96.31 339 LEU A C 1
ATOM 2648 O O . LEU A 1 339 ? -27.228 1.938 7.239 1.00 96.31 339 LEU A O 1
ATOM 2652 N N . LYS A 1 340 ? -28.221 3.895 6.783 1.00 97.38 340 LYS A N 1
ATOM 2653 C CA . LYS A 1 340 ? -28.474 4.234 8.195 1.00 97.38 340 LYS A CA 1
ATOM 2654 C C . LYS A 1 340 ? -29.407 3.225 8.866 1.00 97.38 340 LYS A C 1
ATOM 2656 O O . LYS A 1 340 ? -29.133 2.792 9.981 1.00 97.38 340 LYS A O 1
ATOM 2661 N N . GLU A 1 341 ? -30.490 2.846 8.190 1.00 96.56 341 GLU A N 1
ATOM 2662 C CA . GLU A 1 341 ? -31.445 1.846 8.687 1.00 96.56 341 GLU A CA 1
ATOM 2663 C C . GLU A 1 341 ? -30.778 0.469 8.844 1.00 96.56 341 GLU A C 1
ATOM 2665 O O . GLU A 1 341 ? -30.931 -0.175 9.882 1.00 96.56 341 GLU A O 1
ATOM 2670 N N . SER A 1 342 ? -29.959 0.057 7.876 1.00 97.62 342 SER A N 1
ATOM 2671 C CA . SER A 1 342 ? -29.203 -1.195 7.937 1.00 97.62 342 SER A CA 1
ATOM 2672 C C . SER A 1 342 ? -28.135 -1.198 9.038 1.00 97.62 342 SER A C 1
ATOM 2674 O O . SER A 1 342 ? -28.008 -2.175 9.775 1.00 97.62 342 SER A O 1
ATOM 2676 N N . LEU A 1 343 ? -27.401 -0.094 9.225 1.00 98.44 343 LEU A N 1
ATOM 2677 C CA . LEU A 1 343 ? -26.458 0.057 10.339 1.00 98.44 343 LEU A CA 1
ATOM 2678 C C . LEU A 1 343 ? -27.178 0.009 11.689 1.00 98.44 343 LEU A C 1
ATOM 2680 O O . LEU A 1 343 ? -26.674 -0.594 12.632 1.00 98.44 343 LEU A O 1
ATOM 2684 N N . LYS A 1 344 ? -28.375 0.592 11.791 1.00 98.38 344 LYS A N 1
ATOM 2685 C CA . LYS A 1 344 ? -29.190 0.494 13.002 1.00 98.38 344 LYS A CA 1
ATOM 2686 C C . LYS A 1 344 ? -29.564 -0.955 13.317 1.00 98.38 344 LYS A C 1
ATOM 2688 O O . LYS A 1 344 ? -29.383 -1.376 14.457 1.00 98.38 344 LYS A O 1
ATOM 2693 N N . ALA A 1 345 ? -30.001 -1.719 12.315 1.00 98.38 345 ALA A N 1
ATOM 2694 C CA . ALA A 1 345 ? -30.301 -3.142 12.472 1.00 98.38 345 ALA A CA 1
ATOM 2695 C C . ALA A 1 345 ? -29.057 -3.960 12.871 1.00 98.38 345 ALA A C 1
ATOM 2697 O O . ALA A 1 345 ? -29.142 -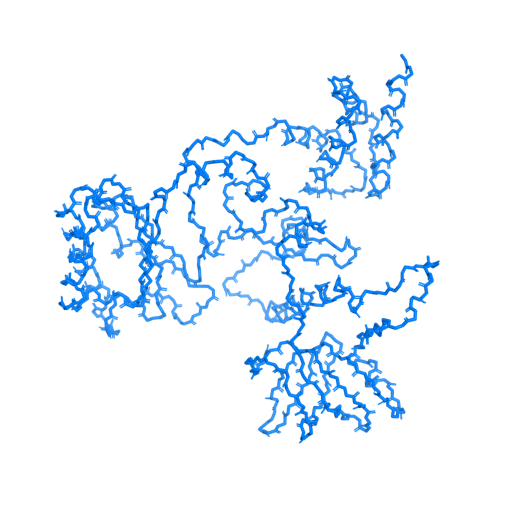4.845 13.722 1.00 98.38 345 ALA A O 1
ATOM 2698 N N . LEU A 1 346 ? -27.884 -3.635 12.318 1.00 98.62 346 LEU A N 1
ATOM 2699 C CA . LEU A 1 346 ? -26.618 -4.242 12.734 1.00 98.62 346 LEU A CA 1
ATOM 2700 C C . LEU A 1 346 ? -26.269 -3.906 14.191 1.00 98.62 346 LEU A C 1
ATOM 2702 O O . LEU A 1 346 ? -25.854 -4.790 14.938 1.00 98.62 346 LEU A O 1
ATOM 2706 N N . ALA A 1 347 ? -26.458 -2.655 14.614 1.00 98.62 347 ALA A N 1
ATOM 2707 C CA . ALA A 1 347 ? -26.251 -2.256 16.003 1.00 98.62 347 ALA A CA 1
ATOM 2708 C C . ALA A 1 347 ? -27.212 -2.995 16.949 1.00 98.62 347 ALA A C 1
ATOM 2710 O O . ALA A 1 347 ? -26.784 -3.455 18.003 1.00 98.62 347 ALA A O 1
ATOM 2711 N N . ASP A 1 348 ? -28.485 -3.162 16.567 1.00 98.31 348 ASP A N 1
ATOM 2712 C CA . ASP A 1 348 ? -29.453 -3.981 17.312 1.00 98.31 348 ASP A CA 1
ATOM 2713 C C . ASP A 1 348 ? -28.965 -5.428 17.466 1.00 98.31 348 ASP A C 1
ATOM 2715 O O . ASP A 1 348 ? -28.966 -5.960 18.579 1.00 98.31 348 ASP A O 1
ATOM 2719 N N . ALA A 1 349 ? -28.483 -6.035 16.376 1.00 98.19 349 ALA A N 1
ATOM 2720 C CA . ALA A 1 349 ? -27.932 -7.385 16.395 1.00 98.19 349 ALA A CA 1
ATOM 2721 C C . ALA A 1 349 ? -26.720 -7.491 17.335 1.00 98.19 349 ALA A C 1
ATOM 2723 O O . ALA A 1 349 ? -26.713 -8.350 18.212 1.00 98.19 349 ALA A O 1
ATOM 2724 N N . ILE A 1 350 ? -25.737 -6.589 17.239 1.00 98.44 350 ILE A N 1
ATOM 2725 C CA . ILE A 1 350 ? -24.548 -6.598 18.112 1.00 98.44 350 ILE A CA 1
ATOM 2726 C C . ILE A 1 350 ? -24.943 -6.412 19.584 1.00 98.44 350 ILE A C 1
ATOM 2728 O O . ILE A 1 350 ? -24.489 -7.170 20.440 1.00 98.44 350 ILE A O 1
ATOM 2732 N N . CYS A 1 351 ? -25.826 -5.456 19.894 1.00 97.94 351 CYS A N 1
ATOM 2733 C CA . CYS A 1 351 ? -26.288 -5.217 21.264 1.00 97.94 351 CYS A CA 1
ATOM 2734 C C . CYS A 1 351 ? -27.039 -6.420 21.865 1.00 97.94 351 CYS A C 1
ATOM 2736 O O . CYS A 1 351 ? -27.074 -6.556 23.088 1.00 97.94 351 CYS A O 1
ATOM 2738 N N . SER A 1 352 ? -27.619 -7.296 21.035 1.00 97.94 352 SER A N 1
ATOM 2739 C CA . SER A 1 352 ? -28.274 -8.528 21.497 1.00 97.94 352 SER A CA 1
ATOM 2740 C C . SER A 1 352 ? -27.295 -9.605 21.994 1.00 97.94 352 SER A C 1
ATOM 2742 O O . SER A 1 352 ? -27.718 -10.529 22.689 1.00 97.94 352 SER A O 1
ATOM 2744 N N . PHE A 1 353 ? -25.990 -9.448 21.728 1.00 98.12 353 PHE A N 1
ATOM 2745 C CA . PHE A 1 353 ? -24.911 -10.310 22.224 1.00 98.12 353 PHE A CA 1
ATOM 2746 C C . PHE A 1 353 ? -23.961 -9.521 23.148 1.00 98.12 353 PHE A C 1
ATOM 2748 O O . PHE A 1 353 ? -22.912 -9.051 22.702 1.00 98.12 353 PHE A O 1
ATOM 2755 N N . PRO A 1 354 ? -24.271 -9.386 24.456 1.00 97.44 354 PRO A N 1
ATOM 2756 C CA . PRO A 1 354 ? -23.494 -8.549 25.374 1.00 97.44 354 PRO A CA 1
ATOM 2757 C C . PRO A 1 354 ? -22.009 -8.915 25.486 1.00 97.44 354 PRO A C 1
ATOM 2759 O O . PRO A 1 354 ? -21.184 -8.026 25.682 1.00 97.44 354 PRO A O 1
ATOM 2762 N N . SER A 1 355 ? -21.651 -10.199 25.356 1.00 97.00 355 SER A N 1
ATOM 2763 C CA . SER A 1 355 ? -20.249 -10.637 25.389 1.00 97.00 355 SER A CA 1
ATOM 2764 C C . SER A 1 355 ? -19.455 -10.099 24.200 1.00 97.00 355 SER A C 1
ATOM 2766 O O . SER A 1 355 ? -18.378 -9.546 24.388 1.00 97.00 355 SER A O 1
ATOM 2768 N N . ILE A 1 356 ? -20.016 -10.173 22.989 1.00 97.88 356 ILE A N 1
ATOM 2769 C CA . ILE A 1 356 ? -19.422 -9.574 21.789 1.00 97.88 356 ILE A CA 1
ATOM 2770 C C . ILE A 1 356 ? -19.358 -8.051 21.940 1.00 97.88 356 ILE A C 1
ATOM 2772 O O . ILE A 1 356 ? -18.305 -7.453 21.743 1.00 97.88 356 ILE A O 1
ATOM 2776 N N . HIS A 1 357 ? -20.474 -7.423 22.321 1.00 97.75 357 HIS A N 1
ATOM 2777 C CA . HIS A 1 357 ? -20.590 -5.968 22.392 1.00 97.75 357 HIS A CA 1
ATOM 2778 C C . HIS A 1 357 ? -19.569 -5.323 23.345 1.00 97.75 357 HIS A C 1
ATOM 2780 O O . HIS A 1 357 ? -19.020 -4.267 23.036 1.00 97.75 357 HIS A O 1
ATOM 2786 N N . ASN A 1 358 ? -19.292 -5.965 24.483 1.00 95.31 358 ASN A N 1
ATOM 2787 C CA . ASN A 1 358 ? -18.402 -5.418 25.507 1.00 95.31 358 ASN A CA 1
ATOM 2788 C C . ASN A 1 358 ? -16.920 -5.774 25.300 1.00 95.31 358 ASN A C 1
ATOM 2790 O O . ASN A 1 358 ? -16.068 -5.137 25.917 1.00 95.31 358 ASN A O 1
ATOM 2794 N N . SER A 1 359 ? -16.604 -6.787 24.487 1.00 94.94 359 SER A N 1
ATOM 2795 C CA . SER A 1 359 ? -15.236 -7.319 24.365 1.00 94.94 359 SER A CA 1
ATOM 2796 C C . SER A 1 359 ? -14.624 -7.149 22.975 1.00 94.94 359 SER A C 1
ATOM 2798 O O . SER A 1 359 ? -13.418 -6.926 22.871 1.00 94.94 359 SER A O 1
ATOM 2800 N N . SER A 1 360 ? -15.421 -7.233 21.909 1.00 97.44 360 SER A N 1
ATOM 2801 C CA . SER A 1 360 ? -14.928 -7.176 20.533 1.00 97.44 360 SER A CA 1
ATOM 2802 C C . SER A 1 360 ? -14.900 -5.751 19.987 1.00 97.44 360 SER A C 1
ATOM 2804 O O . SER A 1 360 ? -15.802 -4.947 20.222 1.00 97.44 360 SER A O 1
ATOM 2806 N N . ARG A 1 361 ? -13.880 -5.451 19.178 1.00 97.88 361 ARG A N 1
ATOM 2807 C CA . ARG A 1 361 ? -13.812 -4.218 18.380 1.00 97.88 361 ARG A CA 1
ATOM 2808 C C . ARG A 1 361 ? -14.375 -4.444 16.979 1.00 97.88 361 ARG A C 1
ATOM 2810 O O . ARG A 1 361 ? -14.230 -5.530 16.426 1.00 97.88 361 ARG A O 1
ATOM 2817 N N . PHE A 1 362 ? -14.939 -3.412 16.364 1.00 98.69 362 PHE A N 1
ATOM 2818 C CA . PHE A 1 362 ? -15.471 -3.469 15.001 1.00 98.69 362 PHE A CA 1
ATOM 2819 C C . PHE A 1 362 ? -14.773 -2.453 14.101 1.00 98.69 362 PHE A C 1
ATOM 2821 O O . PHE A 1 362 ? -14.788 -1.258 14.383 1.00 98.69 362 PHE A O 1
ATOM 2828 N N . VAL A 1 363 ? -14.177 -2.908 13.005 1.00 98.81 363 VAL A N 1
ATOM 2829 C CA . VAL A 1 363 ? -13.544 -2.050 11.999 1.00 98.81 363 VAL A CA 1
ATOM 2830 C C . VAL A 1 363 ? -14.331 -2.150 10.708 1.00 98.81 363 VAL A C 1
ATOM 2832 O O . VAL A 1 363 ? -14.497 -3.236 10.162 1.00 98.81 363 VAL A O 1
ATOM 2835 N N . PHE A 1 364 ? -14.795 -1.011 10.210 1.00 98.75 364 PHE A N 1
ATOM 2836 C CA . PHE A 1 364 ? -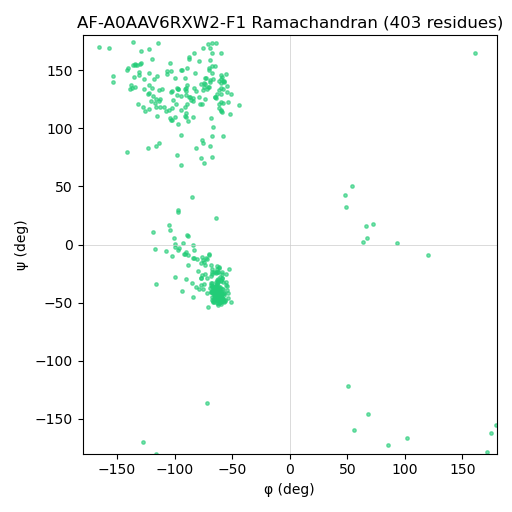15.557 -0.918 8.973 1.00 98.75 364 PHE A CA 1
ATOM 2837 C C . PHE A 1 364 ? -14.693 -0.285 7.887 1.00 98.75 364 PHE A C 1
ATOM 2839 O O . PHE A 1 364 ? -14.319 0.888 7.985 1.00 98.75 364 PHE A O 1
ATOM 2846 N N . VAL A 1 365 ? -14.386 -1.066 6.852 1.00 98.56 365 VAL A N 1
ATOM 2847 C CA . VAL A 1 365 ? -13.614 -0.631 5.682 1.00 98.56 365 VAL A CA 1
ATOM 2848 C C . VAL A 1 365 ? -14.589 -0.446 4.524 1.00 98.56 365 VAL A C 1
ATOM 2850 O O . VAL A 1 365 ? -15.200 -1.422 4.102 1.00 98.56 365 VAL A O 1
ATOM 2853 N N . PRO A 1 366 ? -14.781 0.763 3.983 1.00 97.06 366 PRO A N 1
ATOM 2854 C CA . PRO A 1 366 ? -15.828 0.987 3.001 1.00 97.06 366 PRO A CA 1
ATOM 2855 C C . PRO A 1 366 ? -15.437 0.362 1.648 1.00 97.06 366 PRO A C 1
ATOM 2857 O O . PRO A 1 366 ? -14.307 0.528 1.167 1.00 97.06 366 PRO A O 1
ATOM 2860 N N . GLY A 1 367 ? -16.388 -0.286 0.983 1.00 95.25 367 GLY A N 1
ATOM 2861 C CA . GLY A 1 367 ? -16.273 -0.864 -0.359 1.00 95.25 367 GLY A CA 1
ATOM 2862 C C . GLY A 1 367 ? -16.601 0.139 -1.475 1.00 95.25 367 GLY A C 1
ATOM 2863 O O . GLY A 1 367 ? -17.216 1.174 -1.209 1.00 95.25 367 GLY A O 1
ATOM 2864 N N . PRO A 1 368 ? -16.158 -0.098 -2.723 1.00 93.44 368 PRO A N 1
ATOM 2865 C CA . PRO A 1 368 ? -16.185 0.880 -3.817 1.00 93.44 368 PRO A CA 1
ATOM 2866 C C . PRO A 1 368 ? -17.560 1.489 -4.133 1.00 93.44 368 PRO A C 1
ATOM 2868 O O . PRO A 1 368 ? -17.594 2.614 -4.628 1.00 93.44 368 PRO A O 1
ATOM 2871 N N . GLU A 1 369 ? -18.662 0.797 -3.832 1.00 92.62 369 GLU A N 1
ATOM 2872 C CA . GLU A 1 369 ? -20.028 1.282 -4.098 1.00 92.62 369 GLU A CA 1
ATOM 2873 C C . GLU A 1 369 ? -20.692 1.943 -2.884 1.00 92.62 369 GLU A C 1
ATOM 2875 O O . GLU A 1 369 ? -21.788 2.499 -2.996 1.00 92.62 369 GLU A O 1
ATOM 2880 N N . ASP A 1 370 ? -20.034 1.917 -1.725 1.00 94.12 370 ASP A N 1
ATOM 2881 C CA . ASP A 1 370 ? -20.532 2.590 -0.533 1.00 94.12 370 ASP A CA 1
ATOM 2882 C C . ASP A 1 370 ? -20.505 4.123 -0.684 1.00 94.12 370 ASP A C 1
ATOM 2884 O O . ASP A 1 370 ? -19.648 4.657 -1.402 1.00 94.12 370 ASP A O 1
ATOM 2888 N N . PRO A 1 371 ? -21.384 4.859 0.031 1.00 92.94 371 PRO A N 1
ATOM 2889 C CA . PRO A 1 371 ? -21.443 6.315 -0.040 1.00 92.94 371 PRO A CA 1
ATOM 2890 C C . PRO A 1 371 ? -20.089 6.986 0.218 1.00 92.94 371 PRO A C 1
ATOM 2892 O O . PRO A 1 371 ? -19.490 6.835 1.282 1.00 92.94 371 PRO A O 1
ATOM 2895 N N . GLY A 1 372 ? -19.633 7.789 -0.743 1.00 89.00 372 GLY A N 1
ATOM 2896 C CA . GLY A 1 372 ? -18.352 8.479 -0.663 1.00 89.00 372 GLY A CA 1
ATOM 2897 C C . GLY A 1 372 ? -17.965 9.170 -1.974 1.00 89.00 372 GLY A C 1
ATOM 2898 O O . GLY A 1 372 ? -18.728 9.153 -2.944 1.00 89.00 372 GLY A O 1
ATOM 2899 N N . PRO A 1 373 ? -16.788 9.816 -2.018 1.00 82.06 373 PRO A N 1
ATOM 2900 C CA . PRO A 1 373 ? -16.312 10.518 -3.203 1.00 82.06 373 PRO A CA 1
ATOM 2901 C C . PRO A 1 373 ? -15.809 9.537 -4.275 1.00 82.06 373 PRO A C 1
ATOM 2903 O O . PRO A 1 373 ? -14.620 9.244 -4.364 1.00 82.06 373 PRO A O 1
ATOM 2906 N N . GLY A 1 374 ? -16.730 9.069 -5.121 1.00 72.44 374 GLY A N 1
ATOM 2907 C CA . GLY A 1 374 ? -16.439 8.323 -6.349 1.00 72.44 374 GLY A CA 1
ATOM 2908 C C . GLY A 1 374 ? -15.588 7.058 -6.166 1.00 72.44 374 GLY A C 1
ATOM 2909 O O . GLY A 1 374 ? -15.470 6.493 -5.081 1.00 72.44 374 GLY A O 1
ATOM 2910 N N . THR A 1 375 ? -14.974 6.614 -7.262 1.00 86.62 375 THR A N 1
ATOM 2911 C CA . THR A 1 375 ? -14.154 5.391 -7.340 1.00 86.62 375 THR A CA 1
ATOM 2912 C C . THR A 1 375 ? -12.649 5.676 -7.211 1.00 86.62 375 THR A C 1
ATOM 2914 O O . THR A 1 375 ? -11.827 4.961 -7.783 1.00 86.62 375 THR A O 1
ATOM 2917 N N . ILE A 1 376 ? -12.268 6.756 -6.517 1.00 92.56 376 ILE A N 1
ATOM 2918 C CA . ILE A 1 376 ? -10.878 7.238 -6.420 1.00 92.56 376 ILE A CA 1
ATOM 2919 C C . ILE A 1 376 ? -10.237 6.728 -5.128 1.00 92.56 376 ILE A C 1
ATOM 2921 O O . ILE A 1 376 ? -10.830 6.853 -4.064 1.00 92.56 376 ILE A O 1
ATOM 2925 N N . LEU A 1 377 ? -9.011 6.202 -5.203 1.00 95.00 377 LEU A N 1
ATOM 2926 C CA . LEU A 1 377 ? -8.247 5.739 -4.040 1.00 95.00 377 LEU A CA 1
ATOM 2927 C C . LEU A 1 377 ? -7.143 6.737 -3.627 1.00 95.00 377 LEU A C 1
ATOM 2929 O O . LEU A 1 377 ? -6.548 7.365 -4.507 1.00 95.00 377 LEU A O 1
ATOM 2933 N N . PRO A 1 378 ? -6.789 6.811 -2.325 1.00 96.00 378 PRO A N 1
ATOM 2934 C CA . PRO A 1 378 ? -7.482 6.190 -1.189 1.00 96.00 378 PRO A CA 1
ATOM 2935 C C . PRO A 1 378 ? -8.871 6.795 -0.954 1.00 96.00 378 PRO A C 1
ATOM 2937 O O . PRO A 1 378 ? -9.060 8.001 -1.102 1.00 96.00 378 PRO A O 1
ATOM 2940 N N . ARG A 1 379 ? -9.840 5.963 -0.571 1.00 95.31 379 ARG A N 1
ATOM 2941 C CA . ARG A 1 379 ? -11.200 6.403 -0.240 1.00 95.31 379 ARG A CA 1
ATOM 2942 C C . ARG A 1 379 ? -11.302 6.764 1.243 1.00 95.31 379 ARG A C 1
ATOM 2944 O O . ARG A 1 379 ? -10.785 6.010 2.073 1.00 95.31 379 ARG A O 1
ATOM 2951 N N . PRO A 1 380 ? -11.976 7.874 1.595 1.00 97.00 380 PRO A N 1
ATOM 2952 C CA . PRO A 1 380 ? -12.241 8.223 2.987 1.00 97.00 380 PRO A CA 1
ATOM 2953 C C . PRO A 1 380 ? -13.216 7.240 3.649 1.00 97.00 380 PRO A C 1
ATOM 2955 O O . PRO A 1 380 ? -13.888 6.481 2.945 1.00 97.00 380 PRO A O 1
ATOM 2958 N N . PRO A 1 381 ? -13.306 7.255 4.991 1.00 97.50 381 PRO A N 1
ATOM 2959 C CA . PRO A 1 381 ? -14.354 6.534 5.702 1.00 97.50 381 PRO A CA 1
ATOM 2960 C C . PRO A 1 381 ? -15.751 7.016 5.306 1.00 97.50 381 PRO A C 1
ATOM 2962 O O . PRO A 1 381 ? -15.925 8.109 4.754 1.00 97.50 381 PRO A O 1
ATOM 2965 N N . LEU A 1 382 ? -16.762 6.214 5.652 1.00 96.50 382 LEU A N 1
ATOM 2966 C CA . LEU A 1 382 ? -18.153 6.659 5.602 1.00 96.50 382 LEU A CA 1
ATOM 2967 C C . LEU A 1 382 ? -18.318 7.939 6.425 1.00 96.50 382 LEU A C 1
ATOM 2969 O O . LEU A 1 382 ? -17.795 8.053 7.536 1.00 96.50 382 LEU A O 1
ATOM 2973 N N . ALA A 1 383 ? -19.062 8.898 5.875 1.00 96.12 383 ALA A N 1
ATOM 2974 C CA . ALA A 1 383 ? -19.247 10.196 6.506 1.00 96.12 383 ALA A CA 1
ATOM 2975 C C . ALA A 1 383 ? -19.875 10.065 7.901 1.00 96.12 383 ALA A C 1
ATOM 2977 O O . ALA A 1 383 ? -20.764 9.246 8.129 1.00 96.12 383 ALA A O 1
ATOM 2978 N N . GLU A 1 384 ? -19.455 10.930 8.823 1.00 96.00 384 GLU A N 1
ATOM 2979 C CA . GLU A 1 384 ? -19.816 10.815 10.237 1.00 96.00 384 GLU A CA 1
ATOM 2980 C C . GLU A 1 384 ? -21.319 10.821 10.500 1.00 96.00 384 GLU A C 1
ATOM 2982 O O . GLU A 1 384 ? -21.800 10.045 11.321 1.00 96.00 384 GLU A O 1
ATOM 2987 N N . HIS A 1 385 ? -22.066 11.636 9.753 1.00 95.94 385 HIS A N 1
ATOM 2988 C CA . HIS A 1 385 ? -23.521 11.715 9.858 1.00 95.94 385 HIS A CA 1
ATOM 2989 C C . HIS A 1 385 ? -24.224 10.400 9.486 1.00 95.94 385 HIS A C 1
ATOM 2991 O O . HIS A 1 385 ? -25.400 10.248 9.795 1.00 95.94 385 HIS A O 1
ATOM 2997 N N . ILE A 1 386 ? -23.562 9.477 8.776 1.00 96.69 386 ILE A N 1
ATOM 2998 C CA . ILE A 1 386 ? -24.083 8.141 8.438 1.00 96.69 386 ILE A CA 1
ATOM 2999 C C . ILE A 1 386 ? -23.884 7.185 9.618 1.00 96.69 386 ILE A C 1
ATOM 3001 O O . ILE A 1 386 ? -24.743 6.353 9.888 1.00 96.69 386 ILE A O 1
ATOM 3005 N N . THR A 1 387 ? -22.764 7.321 10.328 1.00 97.88 387 THR A N 1
ATOM 3006 C CA . THR A 1 387 ? -22.266 6.339 11.300 1.00 97.88 387 THR A CA 1
ATOM 3007 C C . THR A 1 387 ? -22.417 6.780 12.758 1.00 97.88 387 THR A C 1
ATOM 3009 O O . THR A 1 387 ? -22.117 6.003 13.660 1.00 97.88 387 THR A O 1
ATOM 3012 N N . GLU A 1 388 ? -22.857 8.013 13.022 1.00 97.44 388 GLU A N 1
ATOM 3013 C CA . GLU A 1 388 ? -22.978 8.590 14.371 1.00 97.44 388 GLU A CA 1
ATOM 3014 C C . GLU A 1 388 ? -23.851 7.752 15.317 1.00 97.44 388 GLU A C 1
ATOM 3016 O O . GLU A 1 388 ? -23.404 7.423 16.414 1.00 97.44 388 GLU A O 1
ATOM 3021 N N . GLU A 1 389 ? -25.047 7.336 14.881 1.00 97.94 389 GLU A N 1
ATOM 3022 C CA . GLU A 1 389 ? -25.973 6.538 15.700 1.00 97.94 389 GLU A CA 1
ATOM 3023 C C . GLU A 1 389 ? -25.369 5.164 16.014 1.00 97.94 389 GLU A C 1
ATOM 3025 O O . GLU A 1 389 ? -25.433 4.698 17.150 1.00 97.94 389 GLU A O 1
ATOM 3030 N N . PHE A 1 390 ? -24.708 4.542 15.033 1.00 98.56 390 PHE A N 1
ATOM 3031 C CA . PHE A 1 390 ? -24.020 3.267 15.228 1.00 98.56 390 PHE A CA 1
ATOM 3032 C C . PHE A 1 390 ? -22.899 3.390 16.266 1.00 98.56 390 PHE A C 1
ATOM 3034 O O . PHE A 1 390 ? -22.853 2.611 17.214 1.00 98.56 390 PHE A O 1
ATOM 3041 N N . ARG A 1 391 ? -22.023 4.395 16.124 1.00 98.25 391 ARG A N 1
ATOM 3042 C CA . ARG A 1 391 ? -20.873 4.611 17.021 1.00 98.25 391 ARG A CA 1
ATOM 3043 C C . ARG A 1 391 ? -21.294 4.911 18.461 1.00 98.25 391 ARG A C 1
ATOM 3045 O O . ARG A 1 391 ? -20.602 4.508 19.387 1.00 98.25 391 ARG A O 1
ATOM 3052 N N . GLN A 1 392 ? -22.430 5.579 18.666 1.00 97.81 392 GLN A N 1
ATOM 3053 C CA . GLN A 1 392 ? -22.982 5.799 20.009 1.00 97.81 392 GLN A CA 1
ATOM 3054 C C . GLN A 1 392 ? -23.440 4.497 20.672 1.00 97.81 392 GLN A C 1
ATOM 3056 O O . GLN A 1 392 ? -23.319 4.344 21.885 1.00 97.81 392 GLN A O 1
ATOM 3061 N N . ARG A 1 393 ? -23.979 3.565 19.881 1.00 98.25 393 ARG A N 1
ATOM 3062 C CA . ARG A 1 393 ? -24.501 2.287 20.371 1.00 98.25 393 ARG A CA 1
ATOM 3063 C C . ARG A 1 393 ? -23.433 1.214 20.517 1.00 98.25 393 ARG A C 1
ATOM 3065 O O . ARG A 1 393 ? -23.558 0.400 21.417 1.00 98.25 393 ARG A O 1
ATOM 3072 N N . VAL A 1 394 ? -22.425 1.227 19.647 1.00 98.25 394 VAL A N 1
ATOM 3073 C CA . VAL A 1 394 ? -21.295 0.292 19.613 1.00 98.25 394 VAL A CA 1
ATOM 3074 C C . VAL A 1 394 ? -20.002 1.116 19.717 1.00 98.25 394 VAL A C 1
ATOM 3076 O O . VAL A 1 394 ? -19.395 1.448 18.693 1.00 98.25 394 VAL A O 1
ATOM 3079 N N . PRO A 1 395 ? -19.577 1.501 20.937 1.00 96.06 395 PRO A N 1
ATOM 3080 C CA . PRO A 1 395 ? -18.491 2.465 21.140 1.00 96.06 395 PRO A CA 1
ATOM 3081 C C . PRO A 1 395 ? -17.118 1.941 20.704 1.00 96.06 395 PRO A C 1
ATOM 3083 O O . PRO A 1 395 ? -16.250 2.724 20.327 1.00 96.06 395 PRO A O 1
ATOM 3086 N N . TYR A 1 396 ? -16.919 0.622 20.691 1.00 96.69 396 TYR A N 1
ATOM 3087 C CA . TYR A 1 396 ? -15.692 -0.014 20.206 1.00 96.69 396 TYR A CA 1
ATOM 3088 C C . TYR A 1 396 ? -15.707 -0.230 18.688 1.00 96.69 396 TYR A C 1
ATOM 3090 O O . TYR A 1 396 ? -15.275 -1.273 18.197 1.00 96.69 396 TYR A O 1
ATOM 3098 N N . SER A 1 397 ? -16.209 0.752 17.934 1.00 97.94 397 SER A N 1
ATOM 3099 C CA . SER A 1 397 ? -16.246 0.720 16.472 1.00 97.94 397 SER A CA 1
ATOM 3100 C C . SER A 1 397 ? -15.439 1.845 15.827 1.00 97.94 397 SER A C 1
ATOM 3102 O O . SER A 1 397 ? -15.420 2.981 16.298 1.00 97.94 397 SER A O 1
ATOM 3104 N N . VAL A 1 398 ? -14.779 1.527 14.713 1.00 98.12 398 VAL A N 1
ATOM 3105 C CA . VAL A 1 398 ? -13.983 2.458 13.909 1.00 98.12 398 VAL A CA 1
ATOM 3106 C C . VAL A 1 398 ? -14.373 2.306 12.444 1.00 98.12 398 VAL A C 1
ATOM 3108 O O . VAL A 1 398 ? -14.225 1.238 11.858 1.00 98.12 398 VAL A O 1
ATOM 3111 N N . PHE A 1 399 ? -14.838 3.391 11.831 1.00 98.50 399 PHE A N 1
ATOM 3112 C CA . PHE A 1 399 ? -15.024 3.474 10.382 1.00 98.50 399 PHE A CA 1
ATOM 3113 C C . PHE A 1 399 ? -13.769 4.110 9.790 1.00 98.50 399 PHE A C 1
ATOM 3115 O O . PHE A 1 399 ? -13.451 5.253 10.113 1.00 98.50 399 PHE A O 1
ATOM 3122 N N . THR A 1 400 ? -13.039 3.361 8.964 1.00 98.25 400 THR A N 1
ATOM 3123 C CA . THR A 1 400 ? -11.719 3.755 8.447 1.00 98.25 400 THR A CA 1
ATOM 3124 C C . THR A 1 400 ? -11.731 3.918 6.925 1.00 98.25 400 THR A C 1
ATOM 3126 O O . THR A 1 400 ? -12.767 3.797 6.278 1.00 98.25 400 THR A O 1
ATOM 3129 N N . THR A 1 401 ? -10.594 4.269 6.340 1.00 98.19 401 THR A N 1
ATOM 3130 C CA . THR A 1 401 ? -10.408 4.448 4.895 1.00 98.19 401 THR A CA 1
ATOM 3131 C C . THR A 1 401 ? -10.341 3.113 4.153 1.00 98.19 401 THR A C 1
ATOM 3133 O O . THR A 1 401 ? -10.150 2.059 4.752 1.00 98.19 401 THR A O 1
ATOM 3136 N N . ASN A 1 402 ? -10.403 3.158 2.822 1.00 97.31 402 ASN A N 1
ATOM 3137 C CA . ASN A 1 402 ? -10.006 2.036 1.971 1.00 97.31 402 ASN A CA 1
ATOM 3138 C C . ASN A 1 402 ? -8.894 2.484 1.000 1.00 97.31 402 ASN A C 1
ATOM 3140 O O . ASN A 1 402 ? -9.146 3.365 0.171 1.00 97.31 402 ASN A O 1
ATOM 3144 N N . PRO A 1 403 ? -7.675 1.919 1.068 1.00 97.81 403 PRO A N 1
ATOM 3145 C CA . PRO A 1 403 ? -7.220 0.899 2.025 1.00 97.81 403 PRO A CA 1
ATOM 3146 C C . PRO A 1 403 ? -7.050 1.452 3.453 1.00 97.81 403 PRO A C 1
ATOM 3148 O O . PRO A 1 403 ? -7.121 2.662 3.659 1.00 97.81 403 PRO A O 1
AT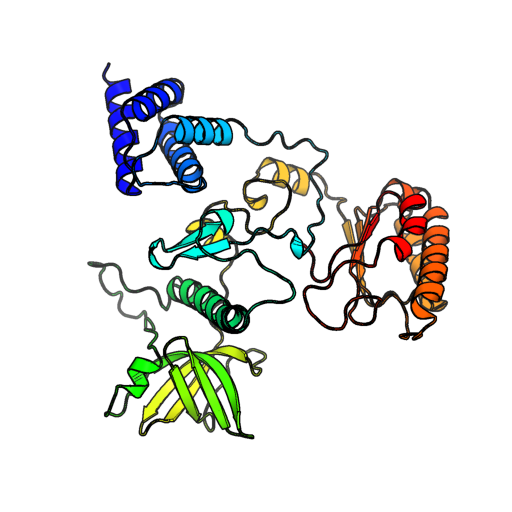OM 3151 N N . CYS A 1 404 ? -6.781 0.584 4.428 1.00 98.06 404 CYS A N 1
ATOM 3152 C CA . CYS A 1 404 ? -6.350 0.933 5.789 1.00 98.06 404 CYS A CA 1
ATOM 3153 C C . CYS A 1 404 ? -5.198 0.017 6.239 1.00 98.06 404 CYS A C 1
ATOM 3155 O O . CYS A 1 404 ? -4.823 -0.906 5.508 1.00 98.06 404 CYS A O 1
ATOM 3157 N N . ARG A 1 405 ? -4.618 0.289 7.411 1.00 97.12 405 ARG A N 1
ATOM 3158 C CA . ARG A 1 405 ? -3.544 -0.501 8.026 1.00 97.12 405 ARG A CA 1
ATOM 3159 C C . ARG A 1 405 ? -3.839 -0.855 9.471 1.00 97.12 405 ARG A C 1
ATOM 3161 O O . ARG A 1 405 ? -4.494 -0.028 10.149 1.00 97.12 405 ARG A O 1
#

Nearest PDB structures (foldseek):
  5vbn-assembly2_E  TM=9.963E-01  e=5.801E-48  Homo sapiens
  7pfo-assembly1_A  TM=7.823E-01  e=1.576E-56  Homo sapiens
  8xgc-assembly1_9  TM=6.838E-01  e=1.505E-22  Saccharomyces cerevisiae
  2v6z-assembly1_M  TM=9.377E-01  e=6.596E-06  Homo sapiens
  6pv4-assembly4_D  TM=4.793E-01  e=4.470E+00  Clostridium perfringens ATCC 13124

Organism: Solea senegalensis (NCBI:txid28829)

Secondary structure (DSSP, 8-state):
-HHHHHHHHHHHHHHHHTT-EE-HHHHHHHHHHHTTS-TTTHHHHHHHHHHHHHTS--SSSEE-HHHHHHHHHHHH------GGGSS---BGGGSPPEEEETTTTEEEEGGGSSPPPP-SS--HHHHHHHHHHHHHHHHHHHHTSGGGSPPPTT----TT-----B--HHHHHT--S-EEEEEEEEEEEEEETTEEEEE-SS-EEEEE-TTPEEPSS---TT-EEEEEEEEETTEEEEEEEEPPPPPPHHHHHHHHTTB--S-SS-SB-GGG-HHHHHHHHH-TT--EEEE----TT-HHHHHHHHHHHHHHTTS--SEEEEESP-SSS--GGGHHHHHHHHHHHHHHHHHT-HHHHHH-EEEEE--TTSSSSTTPSSBPPPPHHHHHHHHHHSTTEEE--BSB-

pLDDT: mean 90.35, std 10.24, range [43.38, 98.81]

Foldseek 3Di:
DVVLVVLLVLLQVLLVVVVAGEDPVLSVVVSVVLVPPDPVCSNVVSVQLSVLLQQDLDPDSYDDNVSSVRSVVVVVCPPPVPVVFLDDWFFPVQQFDWAQDPVSNATHGPVNDPDDDDDPDDDPVVVVVVLQRVLVVLVSLLCPDPLNPDDDVPDDDPPPRNRAHEDEPVVLVVDQDKFFKHKYWFFWAPPDVPWIWGDDPNGIATEDCVQEDEDDDDDDHRATWIFIAIGDPRYGYGHYTGHRDDDDPVRVCVVHPFCPSPGDDDRGNPVPDPVSVVVVVVPPLADEAEDEAQALLDPVSLVVVLVVLVVCLVPAHQEYEYEDPNHPDLPPPCQLVVLLVSLVSVLVSQVVRVSNLVRYAYEYEHDQSHDFDHNDPFTAFDDCVSCVVNCVSRVRYDGHTVVMD